Protein AF-A0A536Y6R1-F1 (afdb_monomer)

Solvent-accessible surface area (backbone atoms only — not comparable to full-atom values): 32821 Å² total; per-residue (Å²): 109,62,67,58,53,55,22,48,48,38,58,77,55,49,41,76,85,86,68,79,56,44,37,34,38,24,45,26,58,72,25,34,74,74,74,45,68,83,83,71,42,35,49,59,53,20,52,45,48,40,54,52,55,74,33,46,38,39,17,37,34,33,68,54,63,50,61,67,84,54,86,81,28,92,59,9,58,59,43,33,17,63,52,29,47,93,36,56,28,23,38,22,26,36,73,25,89,49,70,39,81,92,48,80,64,74,77,77,46,66,52,68,50,77,52,55,97,63,90,76,64,42,48,74,21,60,18,44,48,45,36,37,72,67,40,45,65,28,32,70,36,43,8,39,50,83,83,87,56,92,57,64,53,52,65,49,62,48,33,31,29,38,72,89,41,58,34,36,12,38,53,54,39,34,53,29,54,44,71,67,42,85,49,36,38,41,36,56,78,56,68,66,32,29,36,42,31,49,72,92,47,75,43,77,24,38,52,41,32,26,33,46,66,66,59,46,80,90,58,74,89,37,59,40,50,42,43,38,54,71,69,65,74,56,68,47,74,77,42,36,70,16,38,37,35,37,31,75,61,32,93,83,76,76,60,69,39,32,37,55,72,74,48,77,43,44,52,59,50,57,44,39,53,51,42,36,35,65,73,72,66,62,57,48,40,66,55,66,61,43,69,57,52,35,50,48,53,24,51,52,51,38,50,53,47,67,70,45,43,83,77,48,56,73,68,56,36,52,49,48,50,51,51,53,46,51,50,40,52,51,50,31,53,52,36,42,77,72,28,28,58,59,59,41,61,64,28,43,52,52,38,52,55,52,48,52,53,53,50,52,51,54,50,51,53,54,52,51,53,53,49,54,52,50,53,53,50,52,50,56,51,52,54,46,54,51,49,26,53,53,57,62,67,71,43,68,57,47,60,72,78,44,66,84,53,74,42,45,49,50,33,73,48,76,48,53,51,50,81,33,29,13,59,49,54,48,68,50,66,74,54,101,50,34,38,37,40,38,42,34,40,25,59,65,67,32,71,69,15,34,53,52,29,54,50,50,55,53,48,42,51,52,48,32,68,72,51,88,50,81,48,37,18,62,36,49,38,53,32,19,45,57,60,44,70,78,46,91,84,68,55,36,34,22,30,37,32,32,34,34,31,52,84,77,29,43,28,34,29,21,29,24,51,36,53,58,30,37,39,29,48,72,93,52,74,62,40,71,52,71,71,45,69,39,67,31,33,46,75,54,69,84,57,87,57,46,62,41,78,49,73,52,46,61,59,8,36,40,38,38,44,37,54,26,53,36,55,28,31,24,85,84,69,49,59,51,31,66,74,48,54,45,48,39,58,57,69,54,75,56,72,49,36,63,57,44,53,49,40,45,54,51,52,48,52,62,57,18,67,83,40,78,62,77,42,35,35,37,39,39,24,40,23,35,42,66,130

Mean predicted aligned error: 12.93 Å

Radius of gyration: 55.27 Å; Cα contacts (8 Å, |Δi|>4): 1276; chains: 1; bounding box: 99×52×140 Å

Foldseek 3Di:
DLLLVVLVLCLVPFDDQPDQQEFEAAQAPVVCVVQHHPPDQLLLVLLLLLLLVVLAFLAEEELDAAQDQGPPDNCSLVSLLVSQAPHRYEYEKEAAQDADPSPNDDDDAAAEAEADPDDFQAAEGAYMGHHDPSSSVRHPHYAYQDDPDPAADFKDQQWHYYPNDIHGHSLLSSLLSSVVPRHWYWHDPDQQWIWIDRPPFIDIDGSHRMFTFRHDDDDPLSYDYSVCSSVVVDDSVSRHHHHYYYDYDYDPPDDWHQYSNRDTHHSSVSSSSVNSCSVVVQGADAGRPLVVVLVVLLVVLLVVLVVPVLPDDVVVSVVSLVVSLVVLVVVQSVCVVVRYSHRSPVSNVSSVVSNVVSSVVSVVVVVVVVVVVVVVVVVVVVVLLVLLVVLVVLADQQCVQCVPPFFKGKGKDKDFLDSAALWGKHWDALDPFKIKIKIKGKPDTGDVSSVLSSVLVVQLVVQCNVDVVQASQVSLLVSLQVSLPPCPVLMWMWMKMKMAGSVFQKMKIATACFFFKWKDAVPDQIDGDPPQYHHTRNPDNRDRGDIDIDGHDALIKIKGKGCLLQQQAAPVNDGCHPVNLSVQQRVLPDSRFVSSVVSSVVSSCVRNVPPRRPGMIIMMMMGGHDD

Nearest PDB structures (foldseek):
  3f79-assembly1_B  TM=8.196E-01  e=2.853E-14  Pseudomonas aeruginosa
  3ke6-assembly3_B-2  TM=8.552E-01  e=1.450E-13  Mycobacterium tuberculosis
  3f79-assembly2_D  TM=8.603E-01  e=1.901E-13  Pseudomonas aeruginosa
  3f79-assembly2_C  TM=8.169E-01  e=9.152E-13  Pseudomonas aeruginosa
  3eq2-assembly1_B  TM=6.296E-01  e=1.616E-13  Pseudomonas aeruginosa

Secondary structure (DSSP, 8-state):
-HHHHHHHHHHHSPPP-----EEEEEE-HHHHHHH-SSSPPHHHHHHHHHHHHHT--SEEEE-----S--SS-TTHHHHHHHHHTTS-EEEEEEEESS--TT--SPPP---EEEE-SS-----EESEEE---HHHHHHSSEEEEE----SSB--EEESEEEETTEEEEBHHHHHHHHHTT-S-EEEEEEETTEEEEEETTEEEEEETTSEEE--PPPP-GGGEEEHHHHHTT-S-GGGTTTSEEEEEE--TTS--EEE-TTS-EEEHHHHHHHHHHHHHHT--BBPPTTHHHHHHHHHHHHHHHHHHHGGGS-HHHHHHHHHHHHHHHHHHHHHHHHTTB----HHHHHHHHHHHHHHHHHHHHHHHHHHHHHHHHHHHHHHHHHHHHHHHHHHS--HHHHTTT--SEEEEEEEE-SSSS-S-EEEEEESSSSEEEEEEEEESS-SHHHHHHHHHHHHHHHHHHHHS----HHHHHHHHHHHHGGG-TT---EEEEEEEEETTT-EEEEEEESPPPPEEE-TTSPPEE--TTEEPPBTTSTT-----EEEEPPTT-EEEEE-HHHHT-B-TT--B-HHHHHHHHHHHH---SHHHHHHHHHHHHHHHHTTPPP-S-EEEEEEEEPP-

Sequence (627 aa):
MRDAVFDTYQRLMPRSRASAPAVIVAIDERALDARGQWPWPRTLMAELLRAILAAGPAAVGVDLFFAEPDRASPAGDAALAEAIEGEKVVLGIAGLEYRDRRFPFPPSAAPVRIAAKRELALRRYDGQLQSRPEISRAAAGRGLLSSDAKGVVRRVPLIARIGQVLVPSLSVEMIRVAIDAPLLGLTDRGGEHLELGIGNVSVPLQSDGSMYLYFGHEDGERFVSAEQILSGSVPADVLRDKLVLVGITGLGLLDYQVTPLGERIPGVEVHAQLIEQMYDGNYLRRPTGATWLEAALLLTAGALLVLWVPTVRPWMSASLLAAVLAVLVALGLAAFRAGYLVDVAAPAIGAAVLFAGLLASTLAEADQQRRLLREAQARVAGELEAARRIQMGLLPAPRELFAYERRFTLDAHLEPARTVGGDFYDCFMLDGERLFFLVGDVSGKGLGASLFMALAKSLVKSIALRGDGGDPAEVLRAANAEIGRDNPESLFVTVFAAVLDARTGRMRYCNAGHEPPVLCQPGEAPQRLADCAGPPLCVIADFPYASGELALAPDGWLCAVSDGVTEAMNPRGELYGAPRLLAALTASGSREPQAVLAAVREDVRRYAAGAEQSDDVTLVCVRLESR

Structure (mmCIF, N/CA/C/O backbone):
data_AF-A0A536Y6R1-F1
#
_entry.id   AF-A0A536Y6R1-F1
#
loop_
_atom_site.group_PDB
_atom_site.id
_atom_site.type_symbol
_atom_site.label_atom_id
_atom_site.label_alt_id
_atom_site.label_comp_id
_atom_site.label_asym_id
_atom_site.label_entity_id
_atom_site.label_seq_id
_atom_site.pdbx_PDB_ins_code
_atom_site.Cartn_x
_atom_site.Cartn_y
_atom_site.Cartn_z
_atom_site.occupancy
_atom_site.B_iso_or_equiv
_atom_site.auth_seq_id
_atom_site.auth_comp_id
_atom_site.auth_asym_id
_atom_site.auth_atom_id
_atom_site.pdbx_PDB_model_num
ATOM 1 N N . MET A 1 1 ? -2.318 2.890 16.805 1.00 79.06 1 MET A N 1
ATOM 2 C CA . MET A 1 1 ? -2.915 2.671 15.465 1.00 79.06 1 MET A CA 1
ATOM 3 C C . MET A 1 1 ? -4.083 1.703 15.517 1.00 79.06 1 MET A C 1
ATOM 5 O O . MET A 1 1 ? -5.161 2.120 15.129 1.00 79.06 1 MET A O 1
ATOM 9 N N . ARG A 1 2 ? -3.914 0.488 16.057 1.00 90.38 2 ARG A N 1
ATOM 10 C CA . ARG A 1 2 ? -5.004 -0.481 16.271 1.00 90.38 2 ARG A CA 1
ATOM 11 C C . ARG A 1 2 ? -6.297 0.128 16.815 1.00 90.38 2 ARG A C 1
ATOM 13 O O . ARG A 1 2 ? -7.337 0.051 16.176 1.00 90.38 2 ARG A O 1
ATOM 20 N N . ASP A 1 3 ? -6.204 0.787 17.967 1.00 90.88 3 ASP A N 1
ATOM 21 C CA . ASP A 1 3 ? -7.371 1.380 18.622 1.00 90.88 3 ASP A CA 1
ATOM 22 C C . ASP A 1 3 ? -8.066 2.428 17.742 1.00 90.88 3 ASP A C 1
ATOM 24 O O . ASP A 1 3 ? -9.286 2.494 17.720 1.00 90.88 3 ASP A O 1
ATOM 28 N N . ALA A 1 4 ? -7.316 3.172 16.924 1.00 91.12 4 ALA A N 1
ATOM 29 C CA . ALA A 1 4 ? -7.890 4.143 15.993 1.00 91.12 4 ALA A CA 1
ATOM 30 C C . ALA A 1 4 ? -8.680 3.477 14.849 1.00 91.12 4 ALA A C 1
ATOM 32 O O . ALA A 1 4 ? -9.666 4.044 14.372 1.00 91.12 4 ALA A O 1
ATOM 33 N N . VAL A 1 5 ? -8.279 2.277 14.411 1.00 93.25 5 VAL A N 1
ATOM 34 C CA . VAL A 1 5 ? -9.044 1.473 13.441 1.00 93.25 5 VAL A CA 1
ATOM 35 C C . VAL A 1 5 ? -10.352 1.011 14.069 1.00 93.25 5 VAL A C 1
ATOM 37 O O . VAL A 1 5 ? -11.407 1.163 13.462 1.00 93.25 5 VAL A O 1
ATOM 40 N N . PHE A 1 6 ? -10.298 0.512 15.305 1.00 94.69 6 PHE A N 1
ATOM 41 C CA . PHE A 1 6 ? -11.491 0.071 16.027 1.00 94.69 6 PHE A CA 1
ATOM 42 C C . PHE A 1 6 ? -12.459 1.227 16.293 1.00 94.69 6 PHE A C 1
ATOM 44 O O . PHE A 1 6 ? -13.662 1.065 16.103 1.00 94.69 6 PHE A O 1
ATOM 51 N N . ASP A 1 7 ? -11.942 2.408 16.633 1.00 94.88 7 ASP A N 1
ATOM 52 C CA . ASP A 1 7 ? -12.754 3.620 16.758 1.00 94.88 7 ASP A CA 1
ATOM 53 C C . ASP A 1 7 ? -13.405 3.997 15.422 1.00 94.88 7 ASP A C 1
ATOM 55 O O . ASP A 1 7 ? -14.572 4.374 15.368 1.00 94.88 7 ASP A O 1
ATOM 59 N N . THR A 1 8 ? -12.668 3.858 14.317 1.00 94.62 8 THR A N 1
ATOM 60 C CA . THR A 1 8 ? -13.193 4.131 12.973 1.00 94.62 8 THR A CA 1
ATOM 61 C C . THR A 1 8 ? -14.305 3.159 12.596 1.00 94.62 8 THR A C 1
ATOM 63 O O . THR A 1 8 ? -15.310 3.589 12.039 1.00 94.62 8 THR A O 1
ATOM 66 N N . TYR A 1 9 ? -14.185 1.878 12.948 1.00 95.25 9 TYR A N 1
ATOM 67 C CA . TYR A 1 9 ? -15.271 0.922 12.746 1.00 95.25 9 TYR A CA 1
ATOM 68 C C . TYR A 1 9 ? -16.529 1.297 13.530 1.00 95.25 9 TYR A C 1
ATOM 70 O O . TYR A 1 9 ? -17.612 1.281 12.953 1.00 95.25 9 TYR A O 1
ATOM 78 N N . GLN A 1 10 ? -16.392 1.703 14.797 1.00 95.69 10 GLN A N 1
ATOM 79 C CA . GLN A 1 10 ? -17.535 2.164 15.592 1.00 95.69 10 GLN A CA 1
ATOM 80 C C . GLN A 1 10 ? -18.165 3.438 15.016 1.00 95.69 10 GLN A C 1
ATOM 82 O O . GLN A 1 10 ? -19.383 3.529 14.975 1.00 95.69 10 GLN A O 1
ATOM 87 N N . ARG A 1 11 ? -17.373 4.385 14.495 1.00 95.25 11 ARG A N 1
ATOM 88 C CA . ARG A 1 11 ? -17.903 5.579 13.806 1.00 95.25 11 ARG A CA 1
ATOM 89 C C . ARG A 1 11 ? -18.670 5.247 12.526 1.00 95.25 11 ARG A C 1
ATOM 91 O O . ARG A 1 11 ? -19.667 5.892 12.228 1.00 95.25 11 ARG A O 1
ATOM 98 N N . LEU A 1 12 ? -18.201 4.264 11.758 1.00 95.00 12 LEU A N 1
ATOM 99 C CA . LEU A 1 12 ? -18.856 3.835 10.516 1.00 95.00 12 LEU A CA 1
ATOM 100 C C . LEU A 1 12 ? -20.107 2.988 10.774 1.00 95.00 12 LEU A C 1
ATOM 102 O O . LEU A 1 12 ? -21.042 3.007 9.979 1.00 95.00 12 LEU A O 1
ATOM 106 N N . MET A 1 13 ? -20.099 2.210 11.854 1.00 94.94 13 MET A N 1
ATOM 107 C CA . MET A 1 13 ? -21.153 1.268 12.219 1.00 94.94 13 MET A CA 1
ATOM 108 C C . MET A 1 13 ? -21.441 1.364 13.724 1.00 94.94 13 MET A C 1
ATOM 110 O O . MET A 1 13 ? -21.121 0.424 14.455 1.00 94.94 13 MET A O 1
ATOM 114 N N . PRO A 1 14 ? -22.017 2.477 14.213 1.00 94.94 14 PRO A N 1
ATOM 115 C CA . PRO A 1 14 ? -22.357 2.637 15.626 1.00 94.94 14 PRO A CA 1
ATOM 116 C C . PRO A 1 14 ? -23.448 1.644 16.034 1.00 94.94 14 PRO A C 1
ATOM 118 O O . PRO A 1 14 ? -24.255 1.216 15.203 1.00 94.94 14 PRO A O 1
ATOM 121 N N . ARG A 1 15 ? -23.488 1.265 17.317 1.00 93.50 15 ARG A N 1
ATOM 122 C CA . ARG A 1 15 ? -24.518 0.352 17.825 1.00 93.50 15 ARG A CA 1
ATOM 123 C C . ARG A 1 15 ? -25.888 1.018 17.711 1.00 93.50 15 ARG A C 1
ATOM 125 O O . ARG A 1 15 ? -26.095 2.121 18.212 1.00 93.50 15 ARG A O 1
ATOM 132 N N . SER A 1 16 ? -26.842 0.326 17.098 1.00 88.12 16 SER A N 1
ATOM 133 C CA . SER A 1 16 ? -28.250 0.718 17.147 1.00 88.12 16 SER A CA 1
ATOM 134 C C . SER A 1 16 ? -28.843 0.351 18.507 1.00 88.12 16 SER A C 1
ATOM 136 O O . SER A 1 16 ? -28.721 -0.800 18.935 1.00 88.12 16 SER A O 1
ATOM 138 N N . ARG A 1 17 ? -29.515 1.298 19.165 1.00 83.50 17 ARG A N 1
ATOM 139 C CA . ARG A 1 17 ? -30.261 1.050 20.404 1.00 83.50 17 ARG A CA 1
ATOM 140 C C . ARG A 1 17 ? -31.500 0.205 20.081 1.00 83.50 17 ARG A C 1
ATOM 142 O O . ARG A 1 17 ? -32.436 0.706 19.468 1.00 83.50 17 ARG A O 1
ATOM 149 N N . ALA A 1 18 ? -31.477 -1.082 20.429 1.00 80.50 18 ALA A N 1
ATOM 150 C CA . ALA A 1 18 ? -32.594 -2.002 20.179 1.00 80.50 18 ALA A CA 1
ATOM 151 C C . ALA A 1 18 ? -33.549 -2.099 21.378 1.00 80.50 18 ALA A C 1
ATOM 153 O O . ALA A 1 18 ? -34.744 -2.332 21.206 1.00 80.50 18 ALA A O 1
ATOM 154 N N . SER A 1 19 ? -33.023 -1.901 22.588 1.00 83.00 19 SER A N 1
ATOM 155 C CA . SER A 1 19 ? -33.775 -1.936 23.836 1.00 83.00 19 SER A CA 1
ATOM 156 C C . SER A 1 19 ? -33.437 -0.738 24.731 1.00 83.00 19 SER A C 1
ATOM 158 O O . SER A 1 19 ? -32.385 -0.111 24.603 1.00 83.00 19 SER A O 1
ATOM 160 N N . ALA A 1 20 ? -34.351 -0.424 25.654 1.00 87.38 20 ALA A N 1
ATOM 161 C CA . ALA A 1 20 ? -34.183 0.617 26.670 1.00 87.38 20 ALA A CA 1
ATOM 162 C C . ALA A 1 20 ? -34.358 0.046 28.098 1.00 87.38 20 ALA A C 1
ATOM 164 O O . ALA A 1 20 ? -35.310 0.415 28.793 1.00 87.38 20 ALA A O 1
ATOM 165 N N . PRO A 1 21 ? -33.519 -0.917 28.535 1.00 92.12 21 PRO A N 1
ATOM 166 C CA . PRO A 1 21 ? -33.584 -1.514 29.870 1.00 92.12 21 PRO A CA 1
ATOM 167 C C . PRO A 1 21 ? -33.104 -0.572 30.981 1.00 92.12 21 PRO A C 1
ATOM 169 O O . PRO A 1 21 ? -33.466 -0.788 32.136 1.00 92.12 21 PRO A O 1
ATOM 172 N N . ALA A 1 22 ? -32.300 0.445 30.651 1.00 94.44 22 ALA A N 1
ATOM 173 C CA . ALA A 1 22 ? -31.709 1.373 31.609 1.00 94.44 22 ALA A CA 1
ATOM 174 C C . ALA A 1 22 ? -32.219 2.810 31.421 1.00 94.44 22 ALA A C 1
ATOM 176 O O . ALA A 1 22 ? -32.362 3.274 30.288 1.00 94.44 22 ALA A O 1
ATOM 177 N N . VAL A 1 23 ? -32.453 3.502 32.538 1.00 95.75 23 VAL A N 1
ATOM 178 C CA . VAL A 1 23 ? -32.832 4.925 32.607 1.00 95.75 23 VAL A CA 1
ATOM 179 C C . VAL A 1 23 ? -31.896 5.630 33.583 1.00 95.75 23 VAL A C 1
ATOM 181 O O . VAL A 1 23 ? -31.566 5.075 34.628 1.00 95.75 23 VAL A O 1
ATOM 184 N N . ILE A 1 24 ? -31.461 6.841 33.251 1.00 96.00 24 ILE A N 1
ATOM 185 C CA . ILE A 1 24 ? -30.560 7.653 34.066 1.00 96.00 24 ILE A CA 1
ATOM 186 C C . ILE A 1 24 ? -31.377 8.746 34.751 1.00 96.00 24 ILE A C 1
ATOM 188 O O . ILE A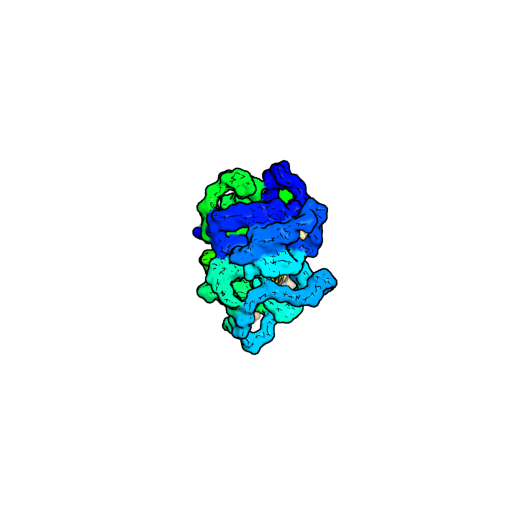 1 24 ? -31.917 9.631 34.093 1.00 96.00 24 ILE A O 1
ATOM 192 N N . VAL A 1 25 ? -31.431 8.713 36.080 1.00 96.69 25 VAL A N 1
ATOM 193 C CA . VAL A 1 25 ? -31.890 9.837 36.894 1.00 96.69 25 VAL A CA 1
ATOM 194 C C . VAL A 1 25 ? -30.701 10.756 37.157 1.00 96.69 25 VAL A C 1
ATOM 196 O O . VAL A 1 25 ? -29.793 10.444 37.931 1.00 96.69 25 VAL A O 1
ATOM 199 N N . ALA A 1 26 ? -30.703 11.885 36.464 1.00 94.38 26 ALA A N 1
ATOM 200 C CA . ALA A 1 26 ? -29.601 12.822 36.393 1.00 94.38 26 ALA A CA 1
ATOM 201 C C . ALA A 1 26 ? -29.728 13.934 37.436 1.00 94.38 26 ALA A C 1
ATOM 203 O O . ALA A 1 26 ? -30.721 14.662 37.471 1.00 94.38 26 ALA A O 1
ATOM 204 N N . ILE A 1 27 ? -28.688 14.116 38.246 1.00 93.62 27 ILE A N 1
ATOM 205 C CA . ILE A 1 27 ? -28.480 15.345 39.018 1.00 93.62 27 ILE A CA 1
ATOM 206 C C . ILE A 1 27 ? -27.849 16.358 38.055 1.00 93.62 27 ILE A C 1
ATOM 208 O O . ILE A 1 27 ? -26.624 16.480 37.952 1.00 93.62 27 ILE A O 1
ATOM 212 N N . ASP A 1 28 ? -28.720 16.978 37.264 1.00 92.56 28 ASP A N 1
ATOM 213 C CA . ASP A 1 28 ? -28.410 17.918 36.191 1.00 92.56 28 ASP A CA 1
ATOM 214 C C . ASP A 1 28 ? -28.486 19.378 36.664 1.00 92.56 28 ASP A C 1
ATOM 216 O O . ASP A 1 28 ? -28.839 19.657 37.810 1.00 92.56 28 ASP A O 1
ATOM 220 N N . GLU A 1 29 ? -28.174 20.325 35.775 1.00 90.88 29 GLU A N 1
ATOM 221 C CA . GLU A 1 29 ? -28.263 21.767 36.071 1.00 90.88 29 GLU A CA 1
ATOM 222 C C . GLU A 1 29 ? -29.638 22.162 36.613 1.00 90.88 29 GLU A C 1
ATOM 224 O O . GLU A 1 29 ? -29.741 22.871 37.608 1.00 90.88 29 GLU A O 1
ATOM 229 N N . ARG A 1 30 ? -30.711 21.619 36.024 1.00 91.69 30 ARG A N 1
ATOM 230 C CA . ARG A 1 30 ? -32.082 21.886 36.466 1.00 91.69 30 ARG A CA 1
ATOM 231 C C . ARG A 1 30 ? -32.299 21.484 37.925 1.00 91.69 30 ARG A C 1
ATOM 233 O O . ARG A 1 30 ? -32.957 22.212 38.668 1.00 91.69 30 ARG A O 1
ATOM 240 N N . ALA A 1 31 ? -31.778 20.331 38.334 1.00 92.88 31 ALA A N 1
ATOM 241 C CA . ALA A 1 31 ? -31.872 19.870 39.709 1.00 92.88 31 ALA A CA 1
ATOM 242 C C . ALA A 1 31 ? -30.998 20.687 40.667 1.00 92.88 31 ALA A C 1
ATOM 244 O O . ALA A 1 31 ? -31.441 21.004 41.773 1.00 92.88 31 ALA A O 1
ATOM 245 N N . LEU A 1 32 ? -29.791 21.064 40.245 1.00 92.50 32 LEU A N 1
ATOM 246 C CA . LEU A 1 32 ? -28.885 21.895 41.041 1.00 92.50 32 LEU A CA 1
ATOM 247 C C . LEU A 1 32 ? -29.442 23.312 41.255 1.00 92.50 32 LEU A C 1
ATOM 249 O O . LEU A 1 32 ? -29.376 23.828 42.372 1.00 92.50 32 LEU A O 1
ATOM 253 N N . ASP A 1 33 ? -30.068 23.900 40.236 1.00 92.06 33 ASP A N 1
ATOM 254 C CA . ASP A 1 33 ? -30.731 25.205 40.325 1.00 92.06 33 ASP A CA 1
ATOM 255 C C . ASP A 1 33 ? -31.938 25.174 41.273 1.00 92.06 33 ASP A C 1
ATOM 257 O O . ASP A 1 33 ? -32.157 26.108 42.047 1.00 92.06 33 ASP A O 1
ATOM 261 N N . ALA A 1 34 ? -32.724 24.092 41.240 1.00 93.50 34 ALA A N 1
ATOM 262 C CA . ALA A 1 34 ? -33.942 23.968 42.038 1.00 93.50 34 ALA A CA 1
ATOM 263 C C . ALA A 1 34 ? -33.687 23.569 43.503 1.00 93.50 34 ALA A C 1
ATOM 265 O O . ALA A 1 34 ? -34.412 24.009 44.399 1.00 93.50 34 ALA A O 1
ATOM 266 N N . ARG A 1 35 ? -32.688 22.714 43.763 1.00 92.12 35 ARG A N 1
ATOM 267 C CA . ARG A 1 35 ? -32.463 22.081 45.080 1.00 92.12 35 ARG A CA 1
ATOM 268 C C . ARG A 1 35 ? -31.159 22.486 45.762 1.00 92.12 35 ARG A C 1
ATOM 270 O O . ARG A 1 35 ? -30.940 22.109 46.913 1.00 92.12 35 ARG A O 1
ATOM 277 N N . GLY A 1 36 ? -30.329 23.286 45.098 1.00 89.81 36 GLY A N 1
ATOM 278 C CA . GLY A 1 36 ? -29.056 23.776 45.613 1.00 89.81 36 GLY A CA 1
ATOM 279 C C . GLY A 1 36 ? -27.846 23.006 45.080 1.00 89.81 36 GLY A C 1
ATOM 280 O O . GLY A 1 36 ? -27.957 21.957 44.444 1.00 89.81 36 GLY A O 1
ATOM 281 N N . GLN A 1 37 ? -26.660 23.550 45.357 1.00 88.31 37 GLN A N 1
ATOM 282 C CA . GLN A 1 37 ? -25.394 23.034 44.835 1.00 88.31 37 GLN A CA 1
ATOM 283 C C . GLN A 1 37 ? -25.016 21.667 45.425 1.00 88.31 37 GLN A C 1
ATOM 285 O O . GLN A 1 37 ? -25.306 21.357 46.581 1.00 88.31 37 GLN A O 1
ATOM 290 N N . TRP A 1 38 ? -24.312 20.865 44.626 1.00 87.69 38 TRP A N 1
ATOM 291 C CA . TRP A 1 38 ? -23.705 19.608 45.062 1.00 87.69 38 TRP A CA 1
ATOM 292 C C . TRP A 1 38 ? -22.510 19.867 46.006 1.00 87.69 38 TRP A C 1
ATOM 294 O O . TRP A 1 38 ? -21.758 20.814 45.765 1.00 87.69 38 TRP A O 1
ATOM 304 N N . PRO A 1 39 ? -22.245 19.028 47.029 1.00 89.38 39 PRO A N 1
ATOM 305 C CA . PRO A 1 39 ? -22.974 17.822 47.423 1.00 89.38 39 PRO A CA 1
ATOM 306 C C . PRO A 1 39 ? -24.285 18.094 48.164 1.00 89.38 39 PRO A C 1
ATOM 308 O O . PRO A 1 39 ? -24.333 18.906 49.086 1.00 89.38 39 PRO A O 1
ATOM 311 N N . TRP A 1 40 ? -25.339 17.359 47.795 1.00 91.69 40 TRP A N 1
ATOM 312 C CA . TRP A 1 40 ? -26.631 17.421 48.481 1.00 91.69 40 TRP A CA 1
ATOM 313 C C . TRP A 1 40 ? -26.596 16.754 49.868 1.00 91.69 40 TRP A C 1
ATOM 315 O O . TRP A 1 40 ? -25.884 15.759 50.049 1.00 91.69 40 TRP A O 1
ATOM 325 N N . PRO A 1 41 ? -27.410 17.234 50.835 1.00 94.06 41 PRO A N 1
ATOM 326 C CA . PRO A 1 41 ? -27.636 16.532 52.098 1.00 94.06 41 PRO A CA 1
ATOM 327 C C . PRO A 1 41 ? -28.173 15.116 51.855 1.00 94.06 41 PRO A C 1
ATOM 329 O O . PRO A 1 41 ? -28.997 14.894 50.963 1.00 94.06 41 PRO A O 1
ATOM 332 N N . ARG A 1 42 ? -27.778 14.141 52.680 1.00 94.38 42 ARG A N 1
ATOM 333 C CA . ARG A 1 42 ? -28.206 12.741 52.508 1.00 94.38 42 ARG A CA 1
ATOM 334 C C . ARG A 1 42 ? -29.691 12.526 52.751 1.00 94.38 42 ARG A C 1
ATOM 336 O O . ARG A 1 42 ? -30.243 11.572 52.220 1.00 94.38 42 ARG A O 1
ATOM 343 N N . THR A 1 43 ? -30.349 13.425 53.480 1.00 94.75 43 THR A N 1
ATOM 344 C CA . THR A 1 43 ? -31.814 13.455 53.580 1.00 94.75 43 THR A CA 1
ATOM 345 C C . THR A 1 43 ? -32.471 13.699 52.224 1.00 94.75 43 THR A C 1
ATOM 347 O O . THR A 1 43 ? -33.405 12.989 51.876 1.00 94.75 43 THR A O 1
ATOM 350 N N . LEU A 1 44 ? -31.938 14.625 51.421 1.00 95.19 44 LEU A N 1
ATOM 351 C CA . LEU A 1 44 ? -32.444 14.893 50.072 1.00 95.19 44 LEU A CA 1
ATOM 352 C C . LEU A 1 44 ? -32.148 13.722 49.122 1.00 95.19 44 LEU A C 1
ATOM 354 O O . LEU A 1 44 ? -32.993 13.339 48.318 1.00 95.19 44 LEU A O 1
ATOM 358 N N . MET A 1 45 ? -30.976 13.094 49.252 1.00 95.50 45 MET A N 1
ATOM 359 C CA . MET A 1 45 ? -30.680 11.860 48.516 1.00 95.50 45 MET A CA 1
ATOM 360 C C . MET A 1 45 ? -31.638 10.718 48.895 1.00 95.50 45 MET A C 1
ATOM 362 O O . MET A 1 45 ? -32.097 9.981 48.026 1.00 95.50 45 MET A O 1
ATOM 366 N N . ALA A 1 46 ? -31.972 10.583 50.181 1.00 96.50 46 ALA A N 1
ATOM 367 C CA . ALA A 1 46 ? -32.933 9.599 50.668 1.00 96.50 46 ALA A CA 1
ATOM 368 C C . ALA A 1 46 ? -34.342 9.850 50.105 1.00 96.50 46 ALA A C 1
ATOM 370 O O . ALA A 1 46 ? -35.015 8.905 49.702 1.00 96.50 46 ALA A O 1
ATOM 371 N N . GLU A 1 47 ? -34.778 11.112 50.030 1.00 96.38 47 GLU A N 1
ATOM 372 C CA . GLU A 1 47 ? -36.041 11.503 49.386 1.00 96.38 47 GLU A CA 1
ATOM 373 C C . GLU A 1 47 ? -36.066 11.130 47.900 1.00 96.38 47 GLU A C 1
ATOM 375 O O . GLU A 1 47 ? -37.033 10.518 47.443 1.00 96.38 47 GLU A O 1
ATOM 380 N N . LEU A 1 48 ? -34.985 11.419 47.165 1.00 97.06 48 LEU A N 1
ATOM 381 C CA . LEU A 1 48 ? -34.862 11.048 45.755 1.00 97.06 48 LEU A CA 1
ATOM 382 C C . LEU A 1 48 ? -34.963 9.531 45.566 1.00 97.06 48 LEU A C 1
ATOM 384 O O . LEU A 1 48 ? -35.744 9.066 44.737 1.00 97.06 48 LEU A O 1
ATOM 388 N N . LEU A 1 49 ? -34.206 8.748 46.341 1.00 97.38 49 LEU A N 1
ATOM 389 C CA . LEU A 1 49 ? -34.225 7.290 46.222 1.00 97.38 49 LEU A CA 1
ATOM 390 C C . LEU A 1 49 ? -35.592 6.705 46.587 1.00 97.38 49 LEU A C 1
ATOM 392 O O . LEU A 1 49 ? -36.071 5.838 45.864 1.00 97.38 49 LEU A O 1
ATOM 396 N N . ARG A 1 50 ? -36.267 7.213 47.627 1.00 97.12 50 ARG A N 1
ATOM 397 C CA . ARG A 1 50 ? -37.643 6.799 47.958 1.00 97.12 50 ARG A CA 1
ATOM 398 C C . ARG A 1 50 ? -38.613 7.082 46.813 1.00 97.12 50 ARG A C 1
ATOM 400 O O . ARG A 1 50 ? -39.437 6.228 46.500 1.00 97.12 50 ARG A O 1
ATOM 407 N N . ALA A 1 51 ? -38.503 8.244 46.167 1.00 96.00 51 ALA A N 1
ATOM 408 C CA . ALA A 1 51 ? -39.341 8.595 45.022 1.00 96.00 51 ALA A CA 1
ATOM 409 C C . ALA A 1 51 ? -39.091 7.675 43.812 1.00 96.00 51 ALA A C 1
ATOM 411 O O . ALA A 1 51 ? -40.043 7.241 43.166 1.00 96.00 51 ALA A O 1
ATOM 412 N N . ILE A 1 52 ? -37.830 7.322 43.540 1.00 97.25 52 ILE A N 1
ATOM 413 C CA . ILE A 1 52 ? -37.468 6.352 42.494 1.00 97.25 52 ILE A CA 1
ATOM 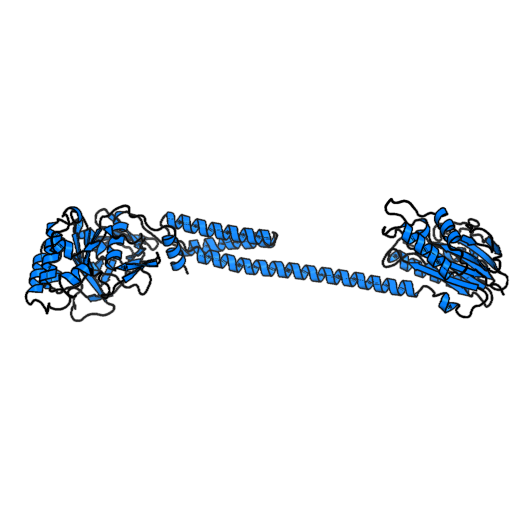414 C C . ILE A 1 52 ? -38.026 4.963 42.829 1.00 97.25 52 ILE A C 1
ATOM 416 O O . ILE A 1 52 ? -38.662 4.337 41.985 1.00 97.25 52 ILE A O 1
ATOM 420 N N . LEU A 1 53 ? -37.811 4.483 44.056 1.00 96.94 53 LEU A N 1
ATOM 421 C CA . LEU A 1 53 ? -38.228 3.151 44.505 1.00 96.94 53 LEU A CA 1
ATOM 422 C C . LEU A 1 53 ? -39.754 2.990 44.498 1.00 96.94 53 LEU A C 1
ATOM 424 O O . LEU A 1 53 ? -40.256 1.945 44.090 1.00 96.94 53 LEU A O 1
ATOM 428 N N . ALA A 1 54 ? -40.499 4.048 44.832 1.00 95.12 54 ALA A N 1
ATOM 429 C CA . ALA A 1 54 ? -41.960 4.059 44.763 1.00 95.12 54 ALA A CA 1
ATOM 430 C C . ALA A 1 54 ? -42.516 3.805 43.345 1.00 95.12 54 ALA A C 1
ATOM 432 O O . ALA A 1 54 ? -43.659 3.369 43.206 1.00 95.12 54 ALA A O 1
ATOM 433 N N . ALA A 1 55 ? -41.726 4.044 42.290 1.00 94.81 55 ALA A N 1
ATOM 434 C CA . ALA A 1 55 ? -42.119 3.758 40.909 1.00 94.81 55 ALA A CA 1
ATOM 435 C C . ALA A 1 55 ? -41.978 2.270 40.513 1.00 94.81 55 ALA A C 1
ATOM 437 O O . ALA A 1 55 ? -42.493 1.866 39.467 1.00 94.81 55 ALA A O 1
ATOM 438 N N . GLY A 1 56 ? -41.331 1.447 41.349 1.00 95.44 56 GLY A N 1
ATOM 439 C CA . GLY A 1 56 ? -41.119 0.013 41.125 1.00 95.44 56 GLY A CA 1
ATOM 440 C C . GLY A 1 56 ? -40.058 -0.326 40.066 1.00 95.44 56 GLY A C 1
ATOM 441 O O . GLY A 1 56 ? -40.371 -1.057 39.123 1.00 95.44 56 GLY A O 1
ATOM 442 N N . PRO A 1 57 ? -38.820 0.198 40.162 1.00 97.44 57 PRO A N 1
ATOM 443 C CA . PRO A 1 57 ? -37.736 -0.177 39.259 1.00 97.44 57 PRO A CA 1
ATOM 444 C C . PRO A 1 57 ? -37.269 -1.618 39.506 1.00 97.44 57 PRO A C 1
ATOM 446 O O . PRO A 1 57 ? -37.413 -2.158 40.602 1.00 97.44 57 PRO A O 1
ATOM 449 N N . ALA A 1 58 ? -36.637 -2.231 38.505 1.00 96.88 58 ALA A N 1
ATOM 450 C CA . ALA A 1 58 ? -36.057 -3.568 38.641 1.00 96.88 58 ALA A CA 1
ATOM 451 C C . ALA A 1 58 ? -34.860 -3.580 39.613 1.00 96.88 58 ALA A C 1
ATOM 453 O O . ALA A 1 58 ? -34.706 -4.510 40.402 1.00 96.88 58 ALA A O 1
ATOM 454 N N . ALA A 1 59 ? -34.018 -2.546 39.551 1.00 97.81 59 ALA A N 1
ATOM 455 C CA . ALA A 1 59 ? -32.984 -2.234 40.537 1.00 97.81 59 ALA A CA 1
ATOM 456 C C . ALA A 1 59 ? -32.536 -0.775 40.373 1.00 97.81 59 ALA A C 1
ATOM 458 O O . ALA A 1 59 ? -32.644 -0.208 39.282 1.00 97.81 59 ALA A O 1
ATOM 459 N N . VAL A 1 60 ? -31.984 -0.191 41.436 1.00 98.25 60 VAL A N 1
ATOM 460 C CA . VAL A 1 60 ? -31.404 1.158 41.424 1.00 98.25 60 VAL A CA 1
ATOM 461 C C . VAL A 1 60 ? -29.898 1.064 41.638 1.00 98.25 60 VAL A C 1
ATOM 463 O O . VAL A 1 60 ? -29.445 0.529 42.645 1.00 98.25 60 VAL A O 1
ATOM 466 N N . GLY A 1 61 ? -29.109 1.576 40.701 1.00 97.38 61 GLY A N 1
ATOM 467 C CA . GLY A 1 61 ? -27.663 1.715 40.827 1.00 97.38 61 GLY A CA 1
ATOM 468 C C . GLY A 1 61 ? -27.286 3.154 41.118 1.00 97.38 61 GLY A C 1
ATOM 469 O O . GLY A 1 61 ? -27.694 4.057 40.395 1.00 97.38 61 GLY A O 1
ATOM 470 N N . VAL A 1 62 ? -26.492 3.375 42.156 1.00 96.19 62 VAL A N 1
ATOM 471 C CA . VAL A 1 62 ? -26.018 4.710 42.524 1.00 96.19 62 VAL A CA 1
ATOM 472 C C . VAL A 1 62 ? -24.562 4.849 42.090 1.00 96.19 62 VAL A C 1
ATOM 474 O O . VAL A 1 62 ? -23.672 4.255 42.701 1.00 96.19 62 VAL A O 1
ATOM 477 N N . ASP A 1 63 ? -24.324 5.648 41.048 1.00 92.38 63 ASP A N 1
ATOM 478 C CA . ASP A 1 63 ? -22.998 5.974 40.498 1.00 92.38 63 ASP A CA 1
ATOM 479 C C . ASP A 1 63 ? -22.302 7.074 41.320 1.00 92.38 63 ASP A C 1
ATOM 481 O O . ASP A 1 63 ? -21.774 8.059 40.814 1.00 92.38 63 ASP A O 1
ATOM 485 N N . LEU A 1 64 ? -22.402 6.949 42.644 1.00 89.81 64 LEU A N 1
ATOM 486 C CA . LEU A 1 64 ? -21.885 7.876 43.644 1.00 89.81 64 LEU A CA 1
ATOM 487 C C . LEU A 1 64 ? -21.508 7.082 44.894 1.00 89.81 64 LEU A C 1
ATOM 489 O O . LEU A 1 64 ? -22.086 6.034 45.191 1.00 89.81 64 LEU A O 1
ATOM 493 N N . PHE A 1 65 ? -20.573 7.613 45.677 1.00 88.75 65 PHE A N 1
ATOM 494 C CA . PHE A 1 65 ? -20.200 7.043 46.968 1.00 88.75 65 PHE A CA 1
ATOM 495 C C . PHE A 1 65 ? -20.230 8.101 48.072 1.00 88.75 65 PHE A C 1
ATOM 497 O O . PHE A 1 65 ? -19.860 9.260 47.892 1.00 88.75 65 PHE A O 1
ATOM 504 N N . PHE A 1 66 ? -20.639 7.675 49.264 1.00 91.50 66 PHE A N 1
ATOM 505 C CA . PHE A 1 66 ? -20.842 8.530 50.431 1.00 91.50 66 PHE A CA 1
ATOM 506 C C . PHE A 1 66 ? -19.791 8.217 51.501 1.00 91.50 66 PHE A C 1
ATOM 508 O O . PHE A 1 66 ? -20.102 7.622 52.531 1.00 91.50 66 PHE A O 1
ATOM 515 N N . ALA A 1 67 ? -18.523 8.531 51.220 1.00 88.94 67 ALA A N 1
ATOM 516 C CA . ALA A 1 67 ? -17.389 8.078 52.035 1.00 88.94 67 ALA A CA 1
ATOM 517 C C . ALA A 1 67 ? -17.185 8.861 53.348 1.00 88.94 67 ALA A C 1
ATOM 519 O O . ALA A 1 67 ? -16.668 8.311 54.320 1.00 88.94 67 ALA A O 1
ATOM 520 N N . GLU A 1 68 ? -17.573 10.138 53.391 1.00 88.50 68 GLU A N 1
ATOM 521 C CA . GLU A 1 68 ? -17.394 11.015 54.562 1.00 88.50 68 GLU A CA 1
ATOM 522 C C . GLU A 1 68 ? -18.693 11.178 55.365 1.00 88.50 68 GLU A C 1
ATOM 524 O O . GLU A 1 68 ? -19.754 10.927 54.816 1.00 88.50 68 GLU A O 1
ATOM 529 N N . PRO A 1 69 ? -18.685 11.592 56.643 1.00 86.50 69 PRO A N 1
ATOM 530 C CA . PRO A 1 69 ? -19.912 11.943 57.369 1.00 86.50 69 PRO A CA 1
ATOM 531 C C . PRO A 1 69 ? -20.669 13.114 56.727 1.00 86.50 69 PRO A C 1
ATOM 533 O O . PRO A 1 69 ? -20.049 14.013 56.157 1.00 86.50 69 PRO A O 1
ATOM 536 N N . ASP A 1 70 ? -21.999 13.112 56.828 1.00 88.00 70 ASP A N 1
ATOM 537 C CA . ASP A 1 70 ? -22.827 14.185 56.278 1.00 88.00 70 ASP A CA 1
ATOM 538 C C . ASP A 1 70 ? -22.691 15.405 57.184 1.00 88.00 70 ASP A C 1
ATOM 540 O O . ASP A 1 70 ? -23.053 15.375 58.360 1.00 88.00 70 ASP A O 1
ATOM 544 N N . ARG A 1 71 ? -22.108 16.474 56.638 1.00 85.69 71 ARG A N 1
ATOM 545 C CA . ARG A 1 71 ? -21.907 17.730 57.367 1.00 85.69 71 ARG A CA 1
ATOM 546 C C . ARG A 1 71 ? -23.142 18.625 57.331 1.00 85.69 71 ARG A C 1
ATOM 548 O O . ARG A 1 71 ? -23.256 19.505 58.177 1.00 85.69 71 ARG A O 1
ATOM 555 N N . ALA A 1 72 ? -24.030 18.422 56.360 1.00 84.69 72 ALA A N 1
ATOM 556 C CA . ALA A 1 72 ? -25.231 19.222 56.166 1.00 84.69 72 ALA A CA 1
ATOM 557 C C . ALA A 1 72 ? -26.418 18.684 56.978 1.00 84.69 72 ALA A C 1
ATOM 559 O O . ALA A 1 72 ? -27.268 19.464 57.400 1.00 84.69 72 ALA A O 1
ATOM 560 N N . SER A 1 73 ? -26.466 17.371 57.235 1.00 83.75 73 SER A N 1
ATOM 561 C CA . SER A 1 73 ? -27.518 16.737 58.037 1.00 83.75 73 SER A CA 1
ATOM 562 C C . SER A 1 73 ? -26.959 15.680 59.002 1.00 83.75 73 SER A C 1
ATOM 564 O O . SER A 1 73 ? -26.579 14.593 58.564 1.00 83.75 73 SER A O 1
ATOM 566 N N . PRO A 1 74 ? -26.965 15.926 60.330 1.00 78.38 74 PRO A N 1
ATOM 567 C CA . PRO A 1 74 ? -26.469 14.969 61.328 1.00 78.38 74 PRO A CA 1
ATOM 568 C C . PRO A 1 74 ? -27.171 13.599 61.319 1.00 78.38 74 PRO A C 1
ATOM 570 O O . PRO A 1 74 ? -26.576 12.610 61.736 1.00 78.38 74 PRO A O 1
ATOM 573 N N . ALA A 1 75 ? -28.420 13.533 60.840 1.00 86.94 75 ALA A N 1
ATOM 574 C CA . ALA A 1 75 ? -29.205 12.300 60.701 1.00 86.94 75 ALA A CA 1
ATOM 575 C C . ALA A 1 75 ? -29.234 11.754 59.259 1.00 86.94 75 ALA A C 1
ATOM 577 O O . ALA A 1 75 ? -29.899 10.755 58.986 1.00 86.94 75 ALA A O 1
ATOM 578 N N . GLY A 1 76 ? -28.530 12.400 58.325 1.00 90.62 76 GLY A N 1
ATOM 579 C CA . GLY A 1 76 ? -28.609 12.089 56.902 1.00 90.62 76 GLY A CA 1
ATOM 580 C C . GLY A 1 76 ? -28.120 10.683 56.550 1.00 90.62 76 GLY A C 1
ATOM 581 O O . GLY A 1 76 ? -28.738 10.012 55.729 1.00 90.62 76 GLY A O 1
ATOM 582 N N . ASP A 1 77 ? -27.055 10.210 57.204 1.00 92.12 77 ASP A N 1
ATOM 583 C CA . ASP A 1 77 ? -26.536 8.846 57.022 1.00 92.12 77 ASP A CA 1
ATOM 584 C C . ASP A 1 77 ? -27.570 7.771 57.364 1.00 92.12 77 ASP A C 1
ATOM 586 O O . ASP A 1 77 ? -27.757 6.825 56.600 1.00 92.12 77 ASP A O 1
ATOM 590 N N . ALA A 1 78 ? -28.264 7.947 58.491 1.00 93.56 78 ALA A N 1
ATOM 591 C CA . ALA A 1 78 ? -29.305 7.030 58.935 1.00 93.56 78 ALA A CA 1
ATOM 592 C C . ALA A 1 78 ? -30.527 7.084 58.009 1.00 93.56 78 ALA A C 1
ATOM 594 O O . ALA A 1 78 ? -31.016 6.038 57.596 1.00 93.56 78 ALA A O 1
ATOM 595 N N . ALA A 1 79 ? -30.966 8.286 57.617 1.00 94.88 79 ALA A N 1
ATOM 596 C CA . ALA A 1 79 ? -32.099 8.461 56.708 1.00 94.88 79 ALA A CA 1
ATOM 597 C C . ALA A 1 79 ? -31.857 7.811 55.336 1.00 94.88 79 ALA A C 1
ATOM 599 O O . ALA A 1 79 ? -32.763 7.202 54.769 1.00 94.88 79 ALA A O 1
ATOM 600 N N . LEU A 1 80 ? -30.634 7.924 54.809 1.00 95.69 80 LEU A N 1
ATOM 601 C CA . LEU A 1 80 ? -30.253 7.296 53.548 1.00 95.69 80 LEU A CA 1
ATOM 602 C C . LEU A 1 80 ? -30.138 5.775 53.672 1.00 95.69 80 LEU A C 1
ATOM 604 O O . LEU A 1 80 ? -30.560 5.074 52.759 1.00 95.69 80 LEU A O 1
ATOM 608 N N . ALA A 1 81 ? -29.596 5.265 54.781 1.00 95.94 81 ALA A N 1
ATOM 609 C CA . ALA A 1 81 ? -29.546 3.828 55.038 1.00 95.94 81 ALA A CA 1
ATOM 610 C C . ALA A 1 81 ? -30.960 3.227 55.136 1.00 95.94 81 ALA A C 1
ATOM 612 O O . ALA A 1 81 ? -31.244 2.245 54.462 1.00 95.94 81 ALA A O 1
ATOM 613 N N . GLU A 1 82 ? -31.862 3.862 55.888 1.00 96.12 82 GLU A N 1
ATOM 614 C CA . GLU A 1 82 ? -33.264 3.441 56.024 1.00 96.12 82 GLU A CA 1
ATOM 615 C C . GLU A 1 82 ? -34.011 3.480 54.681 1.00 96.12 82 GLU A C 1
ATOM 617 O O . GLU A 1 82 ? -34.827 2.613 54.397 1.00 96.12 82 GLU A O 1
ATOM 622 N N . ALA A 1 83 ? -33.722 4.465 53.823 1.00 96.38 83 ALA A N 1
ATOM 623 C CA . ALA A 1 83 ? -34.361 4.589 52.512 1.00 96.38 83 ALA A CA 1
ATOM 624 C C . ALA A 1 83 ? -34.020 3.460 51.528 1.00 96.38 83 ALA A C 1
ATOM 626 O O . ALA A 1 83 ? -34.755 3.278 50.561 1.00 96.38 83 ALA A O 1
ATOM 627 N N . ILE A 1 84 ? -32.908 2.749 51.733 1.00 97.19 84 ILE A N 1
ATOM 628 C CA . ILE A 1 84 ? -32.437 1.693 50.823 1.00 97.19 84 ILE A CA 1
ATOM 629 C C . ILE A 1 84 ? -32.458 0.301 51.463 1.00 97.19 84 ILE A C 1
ATOM 631 O O . ILE A 1 84 ? -32.157 -0.684 50.789 1.00 97.19 84 ILE A O 1
ATOM 635 N N . GLU A 1 85 ? -32.762 0.206 52.757 1.00 96.88 85 GLU A N 1
ATOM 636 C CA . GLU A 1 85 ? -32.763 -1.052 53.495 1.00 96.88 85 GLU A CA 1
ATOM 637 C C . GLU A 1 85 ? -33.885 -1.975 53.003 1.00 96.88 85 GLU A C 1
ATOM 639 O O . GLU A 1 85 ? -35.049 -1.593 52.949 1.00 96.88 85 GLU A O 1
ATOM 644 N N . GLY A 1 86 ? -33.526 -3.207 52.629 1.00 93.38 86 GLY A N 1
ATOM 645 C CA . GLY A 1 86 ? -34.472 -4.186 52.077 1.00 93.38 86 GLY A CA 1
ATOM 646 C C . GLY A 1 86 ? -34.841 -3.963 50.605 1.00 93.38 86 GLY A C 1
ATOM 647 O O . GLY A 1 86 ? -35.527 -4.801 50.024 1.00 93.38 86 GLY A O 1
ATOM 648 N N . GLU A 1 87 ? -34.340 -2.894 49.989 1.00 96.88 87 GLU A N 1
ATOM 649 C CA . GLU A 1 87 ? -34.641 -2.510 48.611 1.00 96.88 87 GLU A CA 1
ATOM 650 C C . GLU A 1 87 ? -33.549 -2.968 47.634 1.00 96.88 87 GLU A C 1
ATOM 652 O O . GLU A 1 87 ? -32.391 -3.191 48.003 1.00 96.88 87 GLU A O 1
ATOM 657 N N . LYS A 1 88 ? -33.891 -3.079 46.343 1.00 97.25 88 LYS A N 1
ATOM 658 C CA . LYS A 1 88 ? -32.969 -3.495 45.266 1.00 97.25 88 LYS A CA 1
ATOM 659 C C . LYS A 1 88 ? -32.005 -2.374 44.850 1.00 97.25 88 LYS A C 1
ATOM 661 O O . LYS A 1 88 ? -31.929 -1.997 43.681 1.00 97.25 88 LYS A O 1
ATOM 666 N N . VAL A 1 89 ? -31.256 -1.841 45.815 1.00 97.81 89 VAL A N 1
ATOM 667 C CA . VAL A 1 89 ? -30.295 -0.747 45.621 1.00 97.81 89 VAL A CA 1
ATOM 668 C C . VAL A 1 89 ? -28.859 -1.268 45.635 1.00 97.81 89 VAL A C 1
ATOM 670 O O . VAL A 1 89 ? -28.439 -1.987 46.545 1.00 97.81 89 VAL A O 1
ATOM 673 N N . VAL A 1 90 ? -28.085 -0.867 44.630 1.00 97.38 90 VAL A N 1
ATOM 674 C CA . VAL A 1 90 ? -26.663 -1.171 44.475 1.00 97.38 90 VAL A CA 1
ATOM 675 C C . VAL A 1 90 ? -25.857 0.113 44.587 1.00 97.38 90 VAL A C 1
ATOM 677 O O . VAL A 1 90 ? -26.105 1.079 43.867 1.00 97.38 90 VAL A O 1
ATOM 680 N N . LEU A 1 91 ? -24.862 0.116 45.470 1.00 96.00 91 LEU A N 1
ATOM 681 C CA . LEU A 1 91 ? -23.974 1.262 45.653 1.00 96.00 91 LEU A CA 1
ATOM 682 C C . LEU A 1 91 ? -22.662 1.087 44.893 1.00 96.00 91 LEU A C 1
ATOM 684 O O . LEU A 1 91 ? -22.083 -0.003 44.861 1.00 96.00 91 LEU A O 1
ATOM 688 N N . GLY A 1 92 ? -22.168 2.188 44.338 1.00 92.88 92 GLY A N 1
ATOM 689 C CA . GLY A 1 92 ? -20.847 2.259 43.742 1.00 92.88 92 GLY A CA 1
ATOM 690 C C . GLY A 1 92 ? -19.715 2.092 44.758 1.00 92.88 92 GLY A C 1
ATOM 691 O O . GLY A 1 92 ? -19.754 2.630 45.869 1.00 92.88 92 GLY A O 1
ATOM 692 N N . ILE A 1 93 ? -18.670 1.372 44.355 1.00 91.88 93 ILE A N 1
ATOM 693 C CA . ILE A 1 93 ? -17.363 1.358 45.016 1.00 91.88 93 ILE A CA 1
ATOM 694 C C . ILE A 1 93 ? -16.281 1.675 43.990 1.00 91.88 93 ILE A C 1
ATOM 696 O O . ILE A 1 93 ? -16.337 1.185 42.870 1.00 91.88 93 ILE A O 1
ATOM 700 N N . ALA A 1 94 ? -15.272 2.455 44.350 1.00 90.06 94 ALA A N 1
ATOM 701 C CA . ALA A 1 94 ? -14.128 2.711 43.482 1.00 90.06 94 ALA A CA 1
ATOM 702 C C . ALA A 1 94 ? -12.921 1.883 43.938 1.00 90.06 94 ALA A C 1
ATOM 704 O O . ALA A 1 94 ? -12.626 1.792 45.131 1.00 90.06 94 ALA A O 1
ATOM 705 N N . GLY A 1 95 ? -12.217 1.272 42.986 1.00 89.25 95 GLY A N 1
ATOM 706 C CA . GLY A 1 95 ? -10.950 0.587 43.239 1.00 89.25 95 GLY A CA 1
ATOM 707 C C . GLY A 1 95 ? -9.801 1.590 43.336 1.00 89.25 95 GLY A C 1
ATOM 708 O O . GLY A 1 95 ? -9.717 2.508 42.527 1.00 89.25 95 GLY A O 1
ATOM 709 N N . LEU A 1 96 ? -8.908 1.418 44.313 1.00 88.12 96 LEU A N 1
ATOM 710 C CA . LEU A 1 96 ? -7.749 2.290 44.517 1.00 88.12 96 LEU A CA 1
ATOM 711 C C . LEU A 1 96 ? -6.437 1.510 44.363 1.00 88.12 96 LEU A C 1
ATOM 713 O O . LEU A 1 96 ? -6.315 0.374 44.824 1.00 88.12 96 LEU A O 1
ATOM 717 N N . GLU A 1 97 ? -5.423 2.152 43.779 1.00 87.00 97 GLU A N 1
ATOM 718 C CA . GLU A 1 97 ? -4.046 1.625 43.705 1.00 87.00 97 GLU A CA 1
ATOM 719 C C . GLU A 1 97 ? -3.317 1.656 45.060 1.00 87.00 97 GLU A C 1
ATOM 721 O O . GLU A 1 97 ? -2.204 1.163 45.189 1.00 87.00 97 GLU A O 1
ATOM 726 N N . TYR A 1 98 ? -3.939 2.225 46.093 1.00 85.75 98 TYR A N 1
ATOM 727 C CA . TYR A 1 98 ? -3.418 2.255 47.454 1.00 85.75 98 TYR A CA 1
ATOM 728 C C . TYR A 1 98 ? -4.491 1.828 48.458 1.00 85.75 98 TYR A C 1
ATOM 730 O O . TYR A 1 98 ? -5.693 1.926 48.206 1.00 85.75 98 TYR A O 1
ATOM 738 N N . ARG A 1 99 ? -4.059 1.381 49.643 1.00 84.75 99 ARG A N 1
ATOM 739 C CA . ARG A 1 99 ? -4.967 1.068 50.756 1.00 84.75 99 ARG A CA 1
ATOM 740 C C . ARG A 1 99 ? -5.386 2.328 51.505 1.00 84.75 99 ARG A C 1
ATOM 742 O O . ARG A 1 99 ? -4.584 2.907 52.238 1.00 84.75 99 ARG A O 1
ATOM 749 N N . ASP A 1 100 ? -6.652 2.713 51.371 1.00 84.12 100 ASP A N 1
ATOM 750 C CA . ASP A 1 100 ? -7.256 3.756 52.199 1.00 84.12 100 ASP A CA 1
ATOM 751 C C . ASP A 1 100 ? -7.474 3.241 53.634 1.00 84.12 100 ASP A C 1
ATOM 753 O O . ASP A 1 100 ? -8.128 2.223 53.865 1.00 84.12 100 ASP A O 1
ATOM 757 N N . ARG A 1 101 ? -6.928 3.959 54.622 1.00 84.69 101 ARG A N 1
ATOM 758 C CA . ARG A 1 101 ? -7.026 3.592 56.045 1.00 84.69 101 ARG A CA 1
ATOM 759 C C . ARG A 1 101 ? -8.455 3.652 56.587 1.00 84.69 101 ARG A C 1
ATOM 761 O O . ARG A 1 101 ? -8.730 2.999 57.588 1.00 84.69 101 ARG A O 1
ATOM 768 N N . ARG A 1 102 ? -9.353 4.413 55.947 1.00 83.94 102 ARG A N 1
ATOM 769 C CA . ARG A 1 102 ? -10.776 4.501 56.317 1.00 83.94 102 ARG A CA 1
ATOM 770 C C . ARG A 1 102 ? -11.522 3.193 56.049 1.00 83.94 102 ARG A C 1
ATOM 772 O O . ARG A 1 102 ? -12.515 2.914 56.715 1.00 83.94 102 ARG A O 1
ATOM 779 N N . PHE A 1 103 ? -11.026 2.377 55.116 1.00 84.19 103 PHE A N 1
ATOM 780 C CA . PHE A 1 103 ? -11.647 1.121 54.696 1.00 84.19 103 PHE A CA 1
ATOM 781 C C . PHE A 1 103 ? -10.632 -0.035 54.752 1.00 84.19 103 PHE A C 1
ATOM 783 O O . PHE A 1 103 ? -10.213 -0.548 53.716 1.00 84.19 103 PHE A O 1
ATOM 790 N N . PRO A 1 104 ? -10.216 -0.464 55.961 1.00 77.94 104 PRO A N 1
ATOM 791 C CA . PRO A 1 104 ? -9.138 -1.442 56.130 1.00 77.94 104 PRO A CA 1
ATOM 792 C C . PRO A 1 104 ? -9.542 -2.881 55.770 1.00 77.94 104 PRO A C 1
ATOM 794 O O . PRO A 1 104 ? -8.673 -3.738 55.598 1.00 77.94 104 PRO A O 1
ATOM 797 N N . PHE A 1 105 ? -10.844 -3.158 55.667 1.00 81.44 105 PHE A N 1
ATOM 798 C CA . PHE A 1 105 ? -11.383 -4.477 55.347 1.00 81.44 105 PHE A CA 1
ATOM 799 C C . PHE A 1 105 ? -11.740 -4.595 53.859 1.00 81.44 105 PHE A C 1
ATOM 801 O O . PHE A 1 105 ? -12.093 -3.586 53.240 1.00 81.44 105 PHE A O 1
ATOM 808 N N . PRO A 1 106 ? -11.688 -5.813 53.285 1.00 79.44 106 PRO A N 1
ATOM 809 C CA . PRO A 1 106 ? -12.167 -6.061 51.929 1.00 79.44 106 PRO A CA 1
ATOM 810 C C . PRO A 1 106 ? -13.640 -5.650 51.749 1.00 79.44 106 PRO A C 1
ATOM 812 O O . PRO A 1 106 ? -14.397 -5.668 52.726 1.00 79.44 106 PRO A O 1
ATOM 815 N N . PRO A 1 107 ? -14.072 -5.312 50.520 1.00 85.25 107 PRO A N 1
ATOM 816 C CA . PRO A 1 107 ? -15.482 -5.053 50.243 1.00 85.25 107 PRO A CA 1
ATOM 817 C C . PRO A 1 107 ? -16.333 -6.282 50.544 1.00 85.25 107 PRO A C 1
ATOM 819 O O . PRO A 1 107 ? -15.906 -7.420 50.337 1.00 85.25 107 PRO A O 1
ATOM 822 N N . SER A 1 108 ? -17.582 -6.036 50.932 1.00 85.44 108 SER A N 1
ATOM 823 C CA . SER A 1 108 ? -18.636 -7.025 50.732 1.00 85.44 108 SER A CA 1
ATOM 824 C C . SER A 1 108 ? -19.040 -6.983 49.259 1.00 85.44 108 SER A C 1
ATOM 826 O O . SER A 1 108 ? -19.388 -5.920 48.749 1.00 85.44 108 SER A O 1
ATOM 828 N N . ALA A 1 109 ? -18.960 -8.116 48.572 1.00 87.00 109 ALA A N 1
ATOM 829 C CA . ALA A 1 109 ? -19.317 -8.245 47.164 1.00 87.00 109 ALA A CA 1
ATOM 830 C C . ALA A 1 109 ? -20.129 -9.525 46.946 1.00 87.00 109 ALA A C 1
ATOM 832 O O . ALA A 1 109 ? -20.135 -10.419 47.800 1.00 87.00 109 ALA A O 1
ATOM 833 N N . ALA A 1 110 ? -20.806 -9.612 45.801 1.00 86.31 110 ALA A N 1
ATOM 834 C CA . ALA A 1 110 ? -21.546 -10.805 45.424 1.00 86.31 110 ALA A CA 1
ATOM 835 C C . ALA A 1 110 ? -20.633 -12.047 45.385 1.00 86.31 110 ALA A C 1
ATOM 837 O O . ALA A 1 110 ? -19.499 -11.960 44.903 1.00 86.31 110 ALA A O 1
ATOM 838 N N . PRO A 1 111 ? -21.108 -13.222 45.839 1.00 90.06 111 PRO A N 1
ATOM 839 C CA . PRO A 1 111 ? -20.350 -14.458 45.710 1.00 90.06 111 PRO A CA 1
ATOM 840 C C . PRO A 1 111 ? -20.065 -14.772 44.237 1.00 90.06 111 PRO A C 1
ATOM 842 O O . PRO A 1 111 ? -20.979 -14.806 43.412 1.00 90.06 111 PRO A O 1
ATOM 845 N N . VAL A 1 112 ? -18.801 -15.048 43.909 1.00 92.00 112 VAL A N 1
ATOM 846 C CA . VAL A 1 112 ? -18.382 -15.429 42.553 1.00 92.00 112 VAL A CA 1
ATOM 847 C C . VAL A 1 112 ? -17.862 -16.861 42.562 1.00 92.00 112 VAL A C 1
ATOM 849 O O . VAL A 1 112 ? -16.861 -17.170 43.209 1.00 92.00 112 VAL A O 1
ATOM 852 N N . ARG A 1 113 ? -18.521 -17.746 41.812 1.00 92.31 113 ARG A N 1
ATOM 853 C CA . ARG A 1 113 ? -18.061 -19.116 41.577 1.00 92.31 113 ARG A CA 1
ATOM 854 C C . ARG A 1 113 ? -17.112 -19.136 40.387 1.00 92.31 113 ARG A C 1
ATOM 856 O O . ARG A 1 113 ? -17.524 -18.860 39.264 1.00 92.31 113 ARG A O 1
ATOM 863 N N . ILE A 1 114 ? -15.862 -19.514 40.627 1.00 90.94 114 ILE A N 1
ATOM 864 C CA . ILE A 1 114 ? -14.825 -19.584 39.595 1.00 90.94 114 ILE A CA 1
ATOM 865 C C . ILE A 1 114 ? -14.722 -21.020 39.069 1.00 90.94 114 ILE A C 1
ATOM 867 O O . ILE A 1 114 ? -14.484 -21.952 39.832 1.00 90.94 114 ILE A O 1
ATOM 871 N N . ALA A 1 115 ? -14.866 -21.186 37.758 1.00 89.88 115 ALA A N 1
ATOM 872 C CA . ALA A 1 115 ? -14.634 -22.419 37.017 1.00 89.88 115 ALA A CA 1
ATOM 8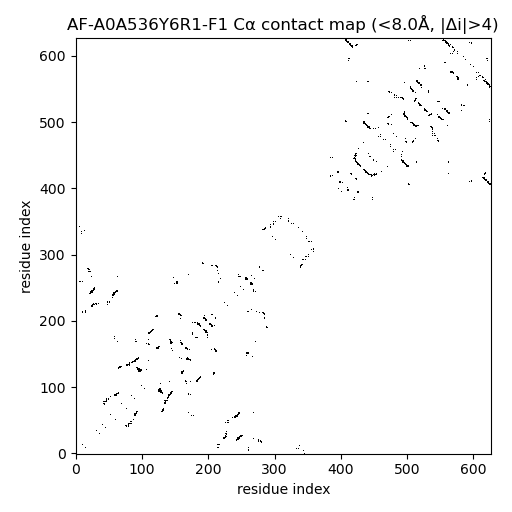73 C C . ALA A 1 115 ? -13.490 -22.195 36.013 1.00 89.88 115 ALA A C 1
ATOM 875 O O . ALA A 1 115 ? -13.705 -22.072 34.807 1.00 89.88 115 ALA A O 1
ATOM 876 N N . ALA A 1 116 ? -12.260 -22.096 36.524 1.00 85.00 116 ALA A N 1
ATOM 877 C CA . ALA A 1 116 ? -11.058 -21.854 35.729 1.00 85.00 116 ALA A CA 1
ATOM 878 C C . ALA A 1 116 ? -9.960 -22.871 36.063 1.00 85.00 116 ALA A C 1
ATOM 880 O O . ALA A 1 116 ? -9.765 -23.228 37.222 1.00 85.00 116 ALA A O 1
ATOM 881 N N . LYS A 1 117 ? -9.230 -23.330 35.037 1.00 80.38 117 LYS A N 1
ATOM 882 C CA . LYS A 1 117 ? -8.095 -24.264 35.193 1.00 80.38 117 LYS A CA 1
ATOM 883 C C . LYS A 1 117 ? -6.766 -23.560 35.491 1.00 80.38 117 LYS A C 1
ATOM 885 O O . LYS A 1 117 ? -5.789 -24.223 35.822 1.00 80.38 117 LYS A O 1
ATOM 890 N N . ARG A 1 118 ? -6.723 -22.236 35.338 1.00 82.44 118 ARG A N 1
ATOM 891 C CA . ARG A 1 118 ? -5.550 -21.377 35.539 1.00 82.44 118 ARG A CA 1
ATOM 892 C C . ARG A 1 118 ? -5.909 -20.191 36.423 1.00 82.44 118 ARG A C 1
ATOM 894 O O . ARG A 1 118 ? -7.084 -19.853 36.570 1.00 82.44 118 ARG A O 1
ATOM 901 N N . GLU A 1 119 ? -4.888 -19.540 36.965 1.00 82.75 119 GLU A N 1
ATOM 902 C CA . GLU A 1 119 ? -5.065 -18.269 37.655 1.00 82.75 119 GLU A CA 1
ATOM 903 C C . GLU A 1 119 ? -5.506 -17.180 36.665 1.00 82.75 119 GLU A C 1
ATOM 905 O O . GLU A 1 119 ? -4.979 -17.065 35.556 1.00 82.75 119 GLU A O 1
ATOM 910 N N . LEU A 1 120 ? -6.520 -16.410 37.056 1.00 85.44 120 LEU A N 1
ATOM 911 C CA . LEU A 1 120 ? -7.121 -15.380 36.216 1.00 85.44 120 LEU A CA 1
ATOM 912 C C . LEU A 1 120 ? -6.398 -14.048 36.422 1.00 85.44 120 LEU A C 1
ATOM 914 O O . LEU A 1 120 ? -6.366 -13.525 37.537 1.00 85.44 120 LEU A O 1
ATOM 918 N N . ALA A 1 121 ? -5.880 -13.475 35.337 1.00 86.50 121 ALA A N 1
ATOM 919 C CA . ALA A 1 121 ? -5.162 -12.200 35.329 1.00 86.50 121 ALA A CA 1
ATOM 920 C C . ALA A 1 121 ? -6.115 -10.987 35.360 1.00 86.50 121 ALA A C 1
ATOM 922 O O . ALA A 1 121 ? -6.036 -10.100 34.515 1.00 86.50 121 ALA A O 1
ATOM 923 N N . LEU A 1 122 ? -7.048 -10.967 36.314 1.00 89.94 122 LEU A N 1
ATOM 924 C CA . LEU A 1 122 ? -8.048 -9.904 36.457 1.00 89.94 122 LEU A CA 1
ATOM 925 C C . LEU A 1 122 ? -7.412 -8.586 36.922 1.00 89.94 122 LEU A C 1
ATOM 927 O O . LEU A 1 122 ? -6.424 -8.602 37.663 1.00 89.94 122 LEU A O 1
ATOM 931 N N . ARG A 1 123 ? -8.021 -7.445 36.562 1.00 88.94 123 ARG A N 1
ATOM 932 C CA . ARG A 1 123 ? -7.626 -6.125 37.095 1.00 88.94 123 ARG A CA 1
ATOM 933 C C . ARG A 1 123 ? -7.615 -6.166 38.625 1.00 88.94 123 ARG A C 1
ATOM 935 O O . ARG A 1 123 ? -8.583 -6.617 39.235 1.00 88.94 123 ARG A O 1
ATOM 942 N N . ARG A 1 124 ? -6.525 -5.702 39.238 1.00 90.94 124 ARG A N 1
ATOM 943 C CA . ARG A 1 124 ? -6.315 -5.748 40.688 1.00 90.94 124 ARG A CA 1
ATOM 944 C C . ARG A 1 124 ? -6.201 -4.342 41.264 1.00 90.94 124 ARG A C 1
ATOM 946 O O . ARG A 1 124 ? -5.479 -3.519 40.715 1.00 90.94 124 ARG A O 1
ATOM 953 N N . TYR A 1 125 ? -6.874 -4.124 42.386 1.00 90.62 125 TYR A N 1
ATOM 954 C CA . TYR A 1 125 ? -6.791 -2.926 43.209 1.00 90.62 125 TYR A CA 1
ATOM 955 C C . TYR A 1 125 ? -6.302 -3.301 44.612 1.00 90.62 125 TYR A C 1
ATOM 957 O O . TYR A 1 125 ? -6.666 -4.353 45.159 1.00 90.62 125 TYR A O 1
ATOM 965 N N . ASP A 1 126 ? -5.469 -2.440 45.188 1.00 88.25 126 ASP A N 1
ATOM 966 C CA . ASP A 1 126 ? -4.866 -2.655 46.505 1.00 88.25 126 ASP A CA 1
ATOM 967 C C . ASP A 1 126 ? -5.787 -2.214 47.642 1.00 88.25 126 ASP A C 1
ATOM 969 O O . ASP A 1 126 ? -5.738 -2.795 48.733 1.00 88.25 126 ASP A O 1
ATOM 973 N N . GLY A 1 127 ? -6.651 -1.232 47.374 1.00 88.94 127 GLY A N 1
ATOM 974 C CA . GLY A 1 127 ? -7.675 -0.742 48.285 1.00 88.94 127 GLY A CA 1
ATOM 975 C C . GLY A 1 127 ? -8.952 -0.323 47.567 1.00 88.94 127 GLY A C 1
ATOM 976 O O . GLY A 1 127 ? -9.169 -0.632 46.394 1.00 88.94 127 GLY A O 1
ATOM 977 N N . GLN A 1 128 ? -9.813 0.372 48.302 1.00 90.50 128 GLN A N 1
ATOM 978 C CA . GLN A 1 128 ? -11.130 0.780 47.833 1.00 90.50 128 GLN A CA 1
ATOM 979 C C . GLN A 1 128 ? -11.592 2.084 48.469 1.00 90.50 128 GLN A C 1
ATOM 981 O O . GLN A 1 128 ? -11.176 2.432 49.576 1.00 90.50 128 GLN A O 1
ATOM 986 N N . LEU A 1 129 ? -12.528 2.733 47.791 1.00 90.00 129 LEU A N 1
ATOM 987 C CA . LEU A 1 129 ? -13.342 3.824 48.295 1.00 90.00 129 LEU A CA 1
ATOM 988 C C . LEU A 1 129 ? -14.809 3.407 48.182 1.00 90.00 129 LEU A C 1
ATOM 990 O O . LEU A 1 129 ? -15.267 3.023 47.110 1.00 90.00 129 LEU A O 1
ATOM 994 N N . GLN A 1 130 ? -15.539 3.445 49.290 1.00 91.44 130 GLN A N 1
ATOM 995 C CA . GLN A 1 130 ? -16.941 3.031 49.342 1.00 91.44 130 GLN A CA 1
ATOM 996 C C . GLN A 1 130 ? -17.746 3.973 50.236 1.00 91.44 130 GLN A C 1
ATOM 998 O O . GLN A 1 130 ? -17.187 4.784 50.978 1.00 91.44 130 GLN A O 1
ATOM 1003 N N . SER A 1 131 ? -19.069 3.838 50.194 1.00 92.69 131 SER A N 1
ATOM 1004 C CA . SER A 1 131 ? -19.956 4.509 51.143 1.00 92.69 131 SER A CA 1
ATOM 1005 C C . SER A 1 131 ? -19.693 4.066 52.586 1.00 92.69 131 SER A C 1
ATOM 1007 O O . SER A 1 131 ? -19.197 2.962 52.839 1.00 92.69 131 SER A O 1
ATOM 1009 N N . ARG A 1 132 ? -20.046 4.924 53.551 1.00 91.88 132 ARG A N 1
ATOM 1010 C CA . ARG A 1 132 ? -19.914 4.630 54.985 1.00 91.88 132 ARG A CA 1
ATOM 1011 C C . ARG A 1 132 ? -20.528 3.267 55.351 1.00 91.88 132 ARG A C 1
ATOM 1013 O O . ARG A 1 132 ? -21.542 2.894 54.766 1.00 91.88 132 ARG A O 1
ATOM 1020 N N . PRO A 1 133 ? -19.987 2.537 56.347 1.00 89.62 133 PRO A N 1
ATOM 1021 C CA . PRO A 1 133 ? -20.440 1.181 56.684 1.00 89.62 133 PRO A CA 1
ATOM 1022 C C . PRO A 1 133 ? -21.930 1.034 57.024 1.00 89.62 133 PRO A C 1
ATOM 1024 O O . PRO A 1 133 ? -22.482 -0.050 56.864 1.00 89.62 133 PRO A O 1
ATOM 1027 N N . GLU A 1 134 ? -22.573 2.085 57.531 1.00 90.38 134 GLU A N 1
ATOM 1028 C CA . GLU A 1 134 ? -24.010 2.109 57.846 1.00 90.38 134 GLU A CA 1
ATOM 1029 C C . GLU A 1 134 ? -24.851 2.076 56.561 1.00 90.38 134 GLU A C 1
ATOM 1031 O O . GLU A 1 134 ? -25.605 1.130 56.358 1.00 90.38 134 GLU A O 1
ATOM 1036 N N . ILE A 1 135 ? -24.613 3.018 55.641 1.00 93.06 135 ILE A N 1
ATOM 1037 C CA . ILE A 1 135 ? -25.264 3.063 54.320 1.00 93.06 135 ILE A CA 1
ATOM 1038 C C . ILE A 1 135 ? -24.879 1.840 53.490 1.00 93.06 135 ILE A C 1
ATOM 1040 O O . ILE A 1 135 ? -25.724 1.191 52.882 1.00 93.06 135 ILE A O 1
ATOM 1044 N N . SER A 1 136 ? -23.585 1.504 53.478 1.00 91.94 136 SER A N 1
ATOM 1045 C CA . SER A 1 136 ? -23.074 0.394 52.686 1.00 91.94 136 SER A CA 1
ATOM 1046 C C . SER A 1 136 ? -23.788 -0.892 53.056 1.00 91.94 136 SER A C 1
ATOM 1048 O O . SER A 1 136 ? -24.224 -1.556 52.132 1.00 91.94 136 SER A O 1
ATOM 1050 N N . ARG A 1 137 ? -23.977 -1.220 54.348 1.00 91.12 137 ARG A N 1
ATOM 1051 C CA . ARG A 1 137 ? -24.659 -2.448 54.810 1.00 91.12 137 ARG A CA 1
ATOM 1052 C C . ARG A 1 137 ? -26.139 -2.530 54.428 1.00 91.12 137 ARG A C 1
ATOM 1054 O O . ARG A 1 137 ? -26.580 -3.638 54.149 1.00 91.12 137 ARG A O 1
ATOM 1061 N N . ALA A 1 138 ? -26.850 -1.405 54.383 1.00 94.44 138 ALA A N 1
ATOM 1062 C CA . ALA A 1 138 ? -28.268 -1.369 54.019 1.00 94.44 138 ALA A CA 1
ATOM 1063 C C . ALA A 1 138 ? -28.523 -1.739 52.544 1.00 94.44 138 ALA A C 1
ATOM 1065 O O . ALA A 1 138 ? -29.566 -2.295 52.224 1.00 94.44 138 ALA A O 1
ATOM 1066 N N . ALA A 1 139 ? -27.555 -1.488 51.655 1.00 95.44 139 ALA A N 1
ATOM 1067 C CA . ALA A 1 139 ? -27.680 -1.800 50.233 1.00 95.44 139 ALA A CA 1
ATOM 1068 C C . ALA A 1 139 ? -27.686 -3.313 49.931 1.00 95.44 139 ALA A C 1
ATOM 1070 O O . ALA A 1 139 ? -26.910 -4.088 50.508 1.00 95.44 139 ALA A O 1
ATOM 1071 N N . ALA A 1 140 ? -28.480 -3.716 48.936 1.00 95.00 140 ALA A N 1
ATOM 1072 C CA . ALA A 1 140 ? -28.552 -5.090 48.435 1.00 95.00 140 ALA A CA 1
ATOM 1073 C C . ALA A 1 140 ? -27.282 -5.540 47.688 1.00 95.00 140 ALA A C 1
ATOM 1075 O O . ALA A 1 140 ? -26.986 -6.737 47.625 1.00 95.00 140 ALA A O 1
ATOM 1076 N N . GLY A 1 141 ? -26.514 -4.595 47.138 1.00 94.06 141 GLY A N 1
ATOM 1077 C CA . GLY A 1 141 ? -25.291 -4.879 46.390 1.00 94.06 141 GLY A CA 1
ATOM 1078 C C . GLY A 1 141 ? -24.256 -3.759 46.451 1.00 94.06 141 GLY A C 1
ATOM 1079 O O . GLY A 1 141 ? -24.568 -2.611 46.772 1.00 94.06 141 GLY A O 1
ATOM 1080 N N . ARG A 1 142 ? -23.006 -4.100 46.121 1.00 94.19 142 ARG A N 1
ATOM 1081 C CA . ARG A 1 142 ? -21.916 -3.135 45.903 1.00 94.19 142 ARG A CA 1
ATOM 1082 C C . ARG A 1 142 ? -21.191 -3.489 44.612 1.00 94.19 142 ARG A C 1
ATOM 1084 O O . ARG A 1 142 ? -20.761 -4.630 44.451 1.00 94.19 142 ARG A O 1
ATOM 1091 N N . GLY A 1 143 ? -21.067 -2.524 43.710 1.00 93.62 143 GLY A N 1
ATOM 1092 C CA . GLY A 1 143 ? -20.485 -2.739 42.389 1.00 93.62 143 GLY A CA 1
ATOM 1093 C C . GLY A 1 143 ? -19.394 -1.729 42.067 1.00 93.62 143 GLY A C 1
ATOM 1094 O O . GLY A 1 143 ? -19.466 -0.568 42.458 1.00 93.62 143 GLY A O 1
ATOM 1095 N N . LEU A 1 144 ? -18.364 -2.184 41.360 1.00 92.56 144 LEU A N 1
ATOM 1096 C CA . LEU A 1 144 ? -17.229 -1.363 40.969 1.00 92.56 144 LEU A CA 1
ATOM 1097 C C . LEU A 1 144 ? -17.668 -0.278 39.973 1.00 92.56 144 LEU A C 1
ATOM 1099 O O . LEU A 1 144 ? -18.155 -0.593 38.882 1.00 92.56 144 LEU A O 1
ATOM 1103 N N . LEU A 1 145 ? -17.443 0.981 40.342 1.00 88.75 145 LEU A N 1
ATOM 1104 C CA . LEU A 1 145 ? -17.411 2.122 39.437 1.00 88.75 145 LEU A CA 1
ATOM 1105 C C . LEU A 1 145 ? -16.047 2.105 38.759 1.00 88.75 145 LEU A C 1
ATOM 1107 O O . LEU A 1 145 ? -15.011 2.060 39.429 1.00 88.75 145 LEU A O 1
ATOM 1111 N N . SER A 1 146 ? -16.029 2.078 37.434 1.00 69.38 146 SER A N 1
ATOM 1112 C CA . SER A 1 146 ? -14.776 2.050 36.692 1.00 69.38 146 SER A CA 1
ATOM 1113 C C . SER A 1 146 ? -14.647 3.299 35.837 1.00 69.38 146 SER A C 1
ATOM 1115 O O . SER A 1 146 ? -15.310 3.407 34.813 1.00 69.38 146 SER A O 1
ATOM 1117 N N . SER A 1 147 ? -13.736 4.197 36.213 1.00 58.50 147 SER A N 1
ATOM 1118 C CA . SER A 1 147 ? -13.210 5.233 35.318 1.00 58.50 147 SER A CA 1
ATOM 1119 C C . SER A 1 147 ? -11.680 5.280 35.398 1.00 58.50 147 SER A C 1
ATOM 1121 O O . SER A 1 147 ? -11.055 6.216 35.877 1.00 58.50 147 SER A O 1
ATOM 1123 N N . ASP A 1 148 ? -11.041 4.213 34.912 1.00 52.91 148 ASP A N 1
ATOM 1124 C CA . ASP A 1 148 ? -9.572 4.149 34.782 1.00 52.91 148 ASP A CA 1
ATOM 1125 C C . ASP A 1 148 ? -9.082 4.656 33.407 1.00 52.91 148 ASP A C 1
ATOM 1127 O O . ASP A 1 148 ? -7.941 4.443 32.994 1.00 52.91 148 ASP A O 1
ATOM 1131 N N . ALA A 1 149 ? -9.957 5.301 32.632 1.00 54.47 149 ALA A N 1
ATOM 1132 C CA . ALA A 1 149 ? -9.644 5.716 31.274 1.00 54.47 149 ALA A CA 1
ATOM 1133 C C . ALA A 1 149 ? -9.177 7.174 31.238 1.00 54.47 149 ALA A C 1
ATOM 1135 O O . ALA A 1 149 ? -9.959 8.107 31.086 1.00 54.47 149 ALA A O 1
ATOM 1136 N N . LYS A 1 150 ? -7.859 7.386 31.282 1.00 62.47 150 LYS A N 1
ATOM 1137 C CA . LYS A 1 150 ? -7.284 8.626 30.743 1.00 62.47 150 LYS A CA 1
ATOM 1138 C C . LYS A 1 150 ? -7.446 8.604 29.217 1.00 62.47 150 LYS A C 1
ATOM 1140 O O . LYS A 1 150 ? -6.657 7.963 28.525 1.00 62.47 150 LYS A O 1
ATOM 1145 N N . GLY A 1 151 ? -8.466 9.282 28.689 1.00 80.06 151 GLY A N 1
ATOM 1146 C CA . GLY A 1 151 ? -8.699 9.432 27.247 1.00 80.06 151 GLY A CA 1
ATOM 1147 C C . GLY A 1 151 ? -9.995 8.781 26.762 1.00 80.06 151 GLY A C 1
ATOM 1148 O O . GLY A 1 151 ? -11.064 9.077 27.280 1.00 80.06 151 GLY A O 1
ATOM 1149 N N . VAL A 1 152 ? -9.909 7.948 25.719 1.00 89.00 152 VAL A N 1
ATOM 1150 C CA . VAL A 1 152 ? -11.083 7.312 25.095 1.00 89.00 152 VAL A CA 1
ATOM 1151 C C . VAL A 1 152 ? -11.418 5.996 25.797 1.00 89.00 152 VAL A C 1
ATOM 1153 O O . VAL A 1 152 ? -10.588 5.079 25.821 1.00 89.00 152 VAL A O 1
ATOM 1156 N N . VAL A 1 153 ? -12.642 5.872 26.309 1.00 90.31 153 VAL A N 1
ATOM 1157 C CA . VAL A 1 153 ? -13.142 4.641 26.932 1.00 90.31 153 VAL A CA 1
ATOM 1158 C C . VAL A 1 153 ? -13.454 3.619 25.845 1.00 90.31 153 VAL A C 1
ATOM 1160 O O . VAL A 1 153 ? -14.341 3.817 25.026 1.00 90.31 153 VAL A O 1
ATOM 1163 N N . ARG A 1 154 ? -12.733 2.495 25.837 1.00 91.12 154 ARG A N 1
ATOM 1164 C CA . ARG A 1 154 ? -12.973 1.377 24.896 1.00 91.12 154 ARG A CA 1
ATOM 1165 C C . ARG A 1 154 ? -13.357 0.083 25.589 1.00 91.12 154 ARG A C 1
ATOM 1167 O O . ARG A 1 154 ? -13.966 -0.794 24.979 1.00 91.12 154 ARG A O 1
ATOM 1174 N N . ARG A 1 155 ? -12.932 -0.064 26.842 1.00 91.25 155 ARG A N 1
ATOM 1175 C CA . ARG A 1 155 ? -13.067 -1.283 27.631 1.00 91.25 155 ARG A CA 1
ATOM 1176 C C . ARG A 1 155 ? -13.421 -0.925 29.060 1.00 91.25 155 ARG A C 1
ATOM 1178 O O . ARG A 1 155 ? -12.879 0.041 29.589 1.00 91.25 155 ARG A O 1
ATOM 1185 N N . VAL A 1 156 ? -14.272 -1.739 29.670 1.00 90.81 156 VAL A N 1
ATOM 1186 C CA . VAL A 1 156 ? -14.660 -1.603 31.077 1.00 90.81 156 VAL A CA 1
ATOM 1187 C C . VAL A 1 156 ? -14.478 -2.952 31.776 1.00 90.81 156 VAL A C 1
ATOM 1189 O O . VAL A 1 156 ? -14.902 -3.975 31.227 1.00 90.81 156 VAL A O 1
ATOM 1192 N N . PRO A 1 157 ? -13.823 -3.005 32.952 1.00 92.56 157 PRO A N 1
ATOM 1193 C CA . PRO A 1 157 ? -13.761 -4.210 33.770 1.00 92.56 157 PRO A CA 1
ATOM 1194 C C . PRO A 1 157 ? -15.164 -4.562 34.272 1.00 92.56 157 PRO A C 1
ATOM 1196 O O . PRO A 1 157 ? -15.799 -3.767 34.960 1.00 92.56 157 PRO A O 1
ATOM 1199 N N . LEU A 1 158 ? -15.649 -5.760 33.940 1.00 93.75 158 LEU A N 1
ATOM 1200 C CA . LEU A 1 158 ? -16.920 -6.276 34.469 1.00 93.75 158 LEU A CA 1
ATOM 1201 C C . LEU A 1 158 ? -16.732 -7.036 35.775 1.00 93.75 158 LEU A C 1
ATOM 1203 O O . LEU A 1 158 ? -17.671 -7.182 36.555 1.00 93.75 158 LEU A O 1
ATOM 1207 N N . ILE A 1 159 ? -15.510 -7.495 36.019 1.00 93.44 159 ILE A N 1
ATOM 1208 C CA . ILE A 1 159 ? -15.095 -8.097 37.271 1.00 93.44 159 ILE A CA 1
ATOM 1209 C C . ILE A 1 159 ? -13.641 -7.724 37.547 1.00 93.44 159 ILE A C 1
ATOM 1211 O O . ILE A 1 159 ? -12.787 -7.792 36.662 1.00 93.44 159 ILE A O 1
ATOM 1215 N N . ALA A 1 160 ? -13.357 -7.324 38.779 1.00 92.75 160 ALA A N 1
ATOM 1216 C CA . ALA A 1 160 ? -12.015 -6.983 39.231 1.00 92.75 160 ALA A CA 1
ATOM 1217 C C . ALA A 1 160 ? -11.742 -7.602 40.601 1.00 92.75 160 ALA A C 1
ATOM 1219 O O . ALA A 1 160 ? -12.643 -8.095 41.276 1.00 92.75 160 ALA A O 1
ATOM 1220 N N . ARG A 1 161 ? -10.482 -7.575 41.026 1.00 92.06 161 ARG A N 1
ATOM 1221 C CA . ARG A 1 161 ? -10.045 -8.064 42.330 1.00 92.06 161 ARG A CA 1
ATOM 1222 C C . ARG A 1 161 ? -9.665 -6.893 43.228 1.00 92.06 161 ARG A C 1
ATOM 1224 O O . ARG A 1 161 ? -8.739 -6.160 42.904 1.00 92.06 161 ARG A O 1
ATOM 1231 N N . ILE A 1 162 ? -10.317 -6.765 44.380 1.00 90.38 162 ILE A N 1
ATOM 1232 C CA . ILE A 1 162 ? -9.910 -5.843 45.449 1.00 90.38 162 ILE A CA 1
ATOM 1233 C C . ILE A 1 162 ? -9.359 -6.689 46.597 1.00 90.38 162 ILE A C 1
ATOM 1235 O O . ILE A 1 162 ? -10.089 -7.419 47.274 1.00 90.38 162 ILE A O 1
ATOM 1239 N N . GLY A 1 163 ? -8.038 -6.666 46.783 1.00 85.44 163 GLY A N 1
ATOM 1240 C CA . GLY A 1 163 ? -7.366 -7.604 47.685 1.00 85.44 163 GLY A CA 1
ATOM 1241 C C . GLY A 1 163 ? -7.536 -9.064 47.234 1.00 85.44 163 GLY A C 1
ATOM 1242 O O . GLY A 1 163 ? -6.887 -9.489 46.281 1.00 85.44 163 GLY A O 1
ATOM 1243 N N . GLN A 1 164 ? -8.376 -9.837 47.932 1.00 84.19 164 GLN A N 1
ATOM 1244 C CA . GLN A 1 164 ? -8.711 -11.234 47.591 1.00 84.19 164 GLN A CA 1
ATOM 1245 C C . GLN A 1 164 ? -10.169 -11.422 47.149 1.00 84.19 164 GLN A C 1
ATOM 1247 O O . GLN A 1 164 ? -10.559 -12.524 46.773 1.00 84.19 164 GLN A O 1
ATOM 1252 N N . VAL A 1 165 ? -10.974 -10.360 47.192 1.00 90.94 165 VAL A N 1
ATOM 1253 C CA . VAL A 1 165 ? -12.400 -10.414 46.869 1.00 90.94 165 VAL A CA 1
ATOM 1254 C C . VAL A 1 165 ? -12.591 -10.040 45.405 1.00 90.94 165 VAL A C 1
ATOM 1256 O O . VAL A 1 165 ? -12.012 -9.060 44.930 1.00 90.94 165 VAL A O 1
ATOM 1259 N N . LEU A 1 166 ? -13.387 -10.832 44.689 1.00 93.19 166 LEU A N 1
ATOM 1260 C CA . LEU A 1 166 ? -13.847 -10.481 43.352 1.00 93.19 166 LEU A CA 1
ATOM 1261 C C . LEU A 1 166 ? -15.059 -9.566 43.464 1.00 93.19 166 LEU A C 1
ATOM 1263 O O . LEU A 1 166 ? -16.019 -9.892 44.154 1.00 93.19 166 LEU A O 1
ATOM 1267 N N . VAL A 1 167 ? -14.999 -8.435 42.775 1.00 93.94 167 VAL A N 1
ATOM 1268 C CA . VAL A 1 167 ? -16.047 -7.423 42.777 1.00 93.94 167 VAL A CA 1
ATOM 1269 C C . VAL A 1 167 ? -16.569 -7.263 41.347 1.00 93.94 167 VAL A C 1
ATOM 1271 O O . VAL A 1 167 ? -15.766 -6.975 40.451 1.00 93.94 167 VAL A O 1
ATOM 1274 N N . PRO A 1 168 ? -17.877 -7.460 41.107 1.00 95.31 168 PRO A N 1
ATOM 1275 C CA . PRO A 1 168 ? -18.498 -7.132 39.827 1.00 95.31 168 PRO A CA 1
ATOM 1276 C C . PRO A 1 168 ? -18.559 -5.618 39.605 1.00 95.31 168 PRO A C 1
ATOM 1278 O O . PRO A 1 168 ? -18.524 -4.846 40.560 1.00 95.31 168 PRO A O 1
ATOM 1281 N N . SER A 1 169 ? -18.695 -5.176 38.357 1.00 95.12 169 SER A N 1
ATOM 1282 C CA . SER A 1 169 ? -19.022 -3.776 38.059 1.00 95.12 169 SER A CA 1
ATOM 1283 C C . SER A 1 169 ? -20.429 -3.405 38.530 1.00 95.12 169 SER A C 1
ATOM 1285 O O . SER A 1 169 ? -21.280 -4.282 38.700 1.00 95.12 169 SER A O 1
ATOM 1287 N N . LEU A 1 170 ? -20.691 -2.103 38.707 1.00 95.25 170 LEU A N 1
ATOM 1288 C CA . LEU A 1 170 ? -22.022 -1.588 39.060 1.00 95.25 170 LEU A CA 1
ATOM 1289 C C . LEU A 1 170 ? -23.110 -2.166 38.149 1.00 95.25 170 LEU A C 1
ATOM 1291 O O . LEU A 1 170 ? -24.081 -2.736 38.634 1.00 95.25 170 LEU A O 1
ATOM 1295 N N . SER A 1 171 ? -22.891 -2.118 36.835 1.00 95.38 171 SER A N 1
ATOM 1296 C CA . SER A 1 171 ? -23.823 -2.644 35.835 1.00 95.38 171 SER A CA 1
ATOM 1297 C C . SER A 1 171 ? -24.113 -4.140 36.005 1.00 95.38 171 SER A C 1
ATOM 1299 O O . SER A 1 171 ? -25.259 -4.559 35.871 1.00 95.38 171 SER A O 1
ATOM 1301 N N . VAL A 1 172 ? -23.099 -4.959 36.308 1.00 95.88 172 VAL A N 1
ATOM 1302 C CA . VAL A 1 172 ? -23.281 -6.407 36.524 1.00 95.88 172 VAL A CA 1
ATOM 1303 C C . VAL A 1 172 ? -24.042 -6.677 37.819 1.00 95.88 172 VAL A C 1
ATOM 1305 O O . VAL A 1 172 ? -24.950 -7.508 37.842 1.00 95.88 172 VAL A O 1
ATOM 1308 N N . GLU A 1 173 ? -23.687 -5.974 38.892 1.00 95.94 173 GLU A N 1
ATOM 1309 C CA . GLU A 1 173 ? -24.317 -6.145 40.198 1.00 95.94 173 GLU A CA 1
ATOM 1310 C C . GLU A 1 173 ? -25.786 -5.708 40.186 1.00 95.94 173 GLU A C 1
ATOM 1312 O O . GLU A 1 173 ? -26.631 -6.389 40.762 1.00 95.94 173 GLU A O 1
ATOM 1317 N N . MET A 1 174 ? -26.115 -4.632 39.465 1.00 96.31 174 MET A N 1
ATOM 1318 C CA . MET A 1 174 ? -27.497 -4.204 39.237 1.00 96.31 174 MET A CA 1
ATOM 1319 C C . MET A 1 174 ? -28.325 -5.284 38.546 1.00 96.31 174 MET A C 1
ATOM 1321 O O . MET A 1 174 ? -29.418 -5.595 39.009 1.00 96.31 174 MET A O 1
ATOM 1325 N N . ILE A 1 175 ? -27.804 -5.894 37.473 1.00 95.38 175 ILE A N 1
ATOM 1326 C CA . ILE A 1 175 ? -28.505 -6.984 36.779 1.00 95.38 175 ILE A CA 1
ATOM 1327 C C . ILE A 1 175 ? -28.687 -8.177 37.724 1.00 95.38 175 ILE A C 1
ATOM 1329 O O . ILE A 1 175 ? -29.780 -8.732 37.787 1.00 95.38 175 ILE A O 1
ATOM 1333 N N . ARG A 1 176 ? -27.652 -8.548 38.494 1.00 95.94 176 ARG A N 1
ATOM 1334 C CA . ARG A 1 176 ? -27.719 -9.646 39.473 1.00 95.94 176 ARG A CA 1
ATOM 1335 C C . ARG A 1 176 ? -28.818 -9.415 40.513 1.00 95.94 176 ARG A C 1
ATOM 1337 O O . ARG A 1 176 ? -29.592 -10.333 40.773 1.00 95.94 176 ARG A O 1
ATOM 1344 N N . VAL A 1 177 ? -28.864 -8.221 41.105 1.00 95.75 177 VAL A N 1
ATOM 1345 C CA . VAL A 1 177 ? -29.861 -7.840 42.118 1.00 95.75 177 VAL A CA 1
ATOM 1346 C C . VAL A 1 177 ? -31.261 -7.766 41.508 1.00 95.75 177 VAL A C 1
ATOM 1348 O O . VAL A 1 177 ? -32.208 -8.257 42.112 1.00 95.75 177 VAL A O 1
ATOM 1351 N N . ALA A 1 178 ? -31.399 -7.234 40.293 1.00 95.69 178 ALA A N 1
ATOM 1352 C CA . ALA A 1 178 ? -32.686 -7.157 39.609 1.00 95.69 178 ALA A CA 1
ATOM 1353 C C . ALA A 1 178 ? -33.325 -8.540 39.409 1.00 95.69 178 ALA A C 1
ATOM 1355 O O . ALA A 1 178 ? -34.515 -8.703 39.681 1.00 95.69 178 ALA A O 1
ATOM 1356 N N . ILE A 1 179 ? -32.530 -9.540 39.008 1.00 94.81 179 ILE A N 1
ATOM 1357 C CA . ILE A 1 179 ? -32.999 -10.916 38.756 1.00 94.81 179 ILE A CA 1
ATOM 1358 C C . ILE A 1 179 ? -32.920 -11.844 39.981 1.00 94.81 179 ILE A C 1
ATOM 1360 O O . ILE A 1 179 ? -33.101 -13.052 39.831 1.00 94.81 179 ILE A O 1
ATOM 1364 N N . ASP A 1 180 ? -32.588 -11.314 41.163 1.00 93.81 180 ASP A N 1
ATOM 1365 C CA . ASP A 1 180 ? -32.411 -12.076 42.409 1.00 93.81 180 ASP A CA 1
ATOM 1366 C C . ASP A 1 180 ? -31.422 -13.256 42.282 1.00 93.81 180 ASP A C 1
ATOM 1368 O O . ASP A 1 180 ? -31.580 -14.320 42.887 1.00 93.81 180 ASP A O 1
ATOM 1372 N N . ALA A 1 181 ? -30.360 -13.078 41.488 1.00 94.38 181 ALA A N 1
ATOM 1373 C CA . ALA A 1 181 ? -29.349 -14.113 41.301 1.00 94.38 181 ALA A CA 1
ATOM 1374 C C . ALA A 1 181 ? -28.459 -14.258 42.558 1.00 94.38 181 ALA A C 1
ATOM 1376 O O . ALA A 1 181 ? -27.868 -13.271 43.021 1.00 94.38 181 ALA A O 1
ATOM 1377 N N . PRO A 1 182 ? -28.280 -15.486 43.090 1.00 91.50 182 PRO A N 1
ATOM 1378 C CA . PRO A 1 182 ? -27.568 -15.705 44.353 1.00 91.50 182 PRO A CA 1
ATOM 1379 C C . PRO A 1 182 ? -26.043 -15.597 44.225 1.00 91.50 182 PRO A C 1
ATOM 1381 O O . PRO A 1 182 ? -25.353 -15.348 45.211 1.00 91.50 182 PRO A O 1
ATOM 1384 N N . LEU A 1 183 ? -25.501 -15.821 43.025 1.00 94.19 183 LEU A N 1
ATOM 1385 C CA . LEU A 1 183 ? -24.068 -15.792 42.743 1.00 94.19 183 LEU A CA 1
ATOM 1386 C C . LEU A 1 183 ? -23.799 -15.438 41.280 1.00 94.19 183 LEU A C 1
ATOM 1388 O O . LEU A 1 183 ? -24.675 -15.571 40.423 1.00 94.19 183 LEU A O 1
ATOM 1392 N N . LEU A 1 184 ? -22.558 -15.055 40.999 1.00 95.44 184 LEU A N 1
ATOM 1393 C CA . LEU A 1 184 ? -22.019 -14.882 39.651 1.00 95.44 184 LEU A CA 1
ATOM 1394 C C . LEU A 1 184 ? -21.151 -16.085 39.277 1.00 95.44 184 LEU A C 1
ATOM 1396 O O . LEU A 1 184 ? -20.424 -16.620 40.115 1.00 95.44 184 LEU A O 1
ATOM 1400 N N . GLY A 1 185 ? -21.205 -16.525 38.022 1.00 93.69 185 GLY A N 1
ATOM 1401 C CA . GLY A 1 185 ? -20.337 -17.584 37.507 1.00 93.69 185 GLY A CA 1
ATOM 1402 C C . GLY A 1 185 ? -19.223 -17.004 36.647 1.00 93.69 185 GLY A C 1
ATOM 1403 O O . GLY A 1 185 ? -19.516 -16.286 35.705 1.00 93.69 185 GLY A O 1
ATOM 1404 N N . LEU A 1 186 ? -17.963 -17.332 36.916 1.00 93.69 186 LEU A N 1
ATOM 1405 C CA . LEU A 1 186 ? -16.836 -16.940 36.070 1.00 93.69 186 LEU A CA 1
ATOM 1406 C C . LEU A 1 186 ? -16.159 -18.190 35.512 1.00 93.69 186 LEU A C 1
ATOM 1408 O O . LEU A 1 186 ? -15.510 -18.925 36.255 1.00 93.69 186 LEU A O 1
ATOM 1412 N N . THR A 1 187 ? -16.317 -18.434 34.214 1.00 92.06 187 THR A N 1
ATOM 1413 C CA . THR A 1 187 ? -15.834 -19.649 33.543 1.00 92.06 187 THR A CA 1
ATOM 1414 C C . THR A 1 187 ? -14.718 -19.315 32.558 1.00 92.06 187 THR A C 1
ATOM 1416 O O . THR A 1 187 ? -14.836 -18.376 31.774 1.00 92.06 187 THR A O 1
ATOM 1419 N N . ASP A 1 188 ? -13.633 -20.091 32.573 1.00 88.94 188 ASP A N 1
ATOM 1420 C CA . ASP A 1 188 ? -12.575 -20.002 31.559 1.00 88.94 188 ASP A CA 1
ATOM 1421 C C . ASP A 1 188 ? -12.915 -20.922 30.382 1.00 88.94 188 ASP A C 1
ATOM 1423 O O . ASP A 1 188 ? -12.878 -22.149 30.509 1.00 88.94 188 ASP A O 1
ATOM 1427 N N . ARG A 1 189 ? -13.255 -20.334 29.230 1.00 80.00 189 ARG A N 1
ATOM 1428 C CA . ARG A 1 189 ? -13.556 -21.084 27.999 1.00 80.00 189 ARG A CA 1
ATOM 1429 C C . ARG A 1 189 ? -12.301 -21.459 27.201 1.00 80.00 189 ARG A C 1
ATOM 1431 O O . ARG A 1 189 ? -12.415 -22.129 26.177 1.00 80.00 189 ARG A O 1
ATOM 1438 N N . GLY A 1 190 ? -11.111 -21.084 27.677 1.00 70.56 190 GLY A N 1
ATOM 1439 C CA . GLY A 1 190 ? -9.856 -21.233 26.948 1.00 70.56 190 GLY A CA 1
ATOM 1440 C C . GLY A 1 190 ? -9.651 -20.123 25.911 1.00 70.56 190 GLY A C 1
ATOM 1441 O O . GLY A 1 190 ? -10.548 -19.340 25.611 1.00 70.56 190 GLY A O 1
ATOM 1442 N N . GLY A 1 191 ? -8.434 -20.022 25.368 1.00 63.47 191 GLY A N 1
ATOM 1443 C CA . GLY A 1 191 ? -8.162 -19.128 24.239 1.00 63.47 191 GLY A CA 1
ATOM 1444 C C . GLY A 1 191 ? -8.353 -17.633 24.529 1.00 63.47 191 GLY A C 1
ATOM 1445 O O . GLY A 1 191 ? -9.005 -16.943 23.755 1.00 63.47 191 GLY A O 1
ATOM 1446 N N . GLU A 1 192 ? -7.790 -17.123 25.627 1.00 71.88 192 GLU A N 1
ATOM 1447 C CA . GLU A 1 192 ? -7.819 -15.688 26.003 1.00 71.88 192 GLU A CA 1
ATOM 1448 C C . GLU A 1 192 ? -9.205 -15.096 26.339 1.00 71.88 192 GLU A C 1
ATOM 1450 O O . GLU A 1 192 ? -9.296 -13.899 26.598 1.00 71.88 192 GLU A O 1
ATOM 1455 N N . HIS A 1 193 ? -10.262 -15.910 26.422 1.00 84.06 193 HIS A N 1
ATOM 1456 C CA . HIS A 1 193 ? -11.612 -15.438 26.743 1.00 84.06 193 HIS A CA 1
ATOM 1457 C C . HIS A 1 193 ? -12.134 -16.020 28.052 1.00 84.06 193 HIS A C 1
ATOM 1459 O O . HIS A 1 193 ? -11.970 -17.207 28.339 1.00 84.06 193 HIS A O 1
ATOM 1465 N N . LEU A 1 194 ? -12.809 -15.171 2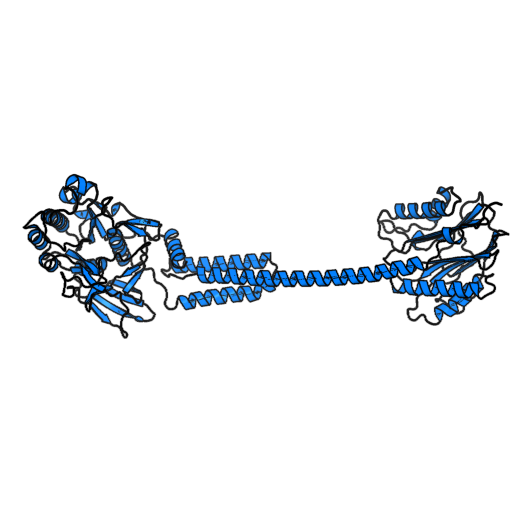8.820 1.00 90.38 194 LEU A N 1
ATOM 1466 C CA . LEU A 1 194 ? -13.577 -15.561 29.994 1.00 90.38 194 LEU A CA 1
ATOM 1467 C C . LEU A 1 194 ? -15.064 -15.381 29.697 1.00 90.38 194 LEU A C 1
ATOM 1469 O O . LEU A 1 194 ? -15.456 -14.667 28.776 1.00 90.38 194 LEU A O 1
ATOM 1473 N N . GLU A 1 195 ? -15.899 -16.039 30.479 1.00 92.94 195 GLU A N 1
ATOM 1474 C CA . GLU A 1 195 ? -17.344 -15.916 30.382 1.00 92.94 195 GLU A CA 1
ATOM 1475 C C . GLU A 1 195 ? -17.928 -15.665 31.769 1.00 92.94 195 GLU A C 1
ATOM 1477 O O . GLU A 1 195 ? -17.664 -16.418 32.710 1.00 92.94 195 GLU A O 1
ATOM 1482 N N . LEU A 1 196 ? -18.701 -14.589 31.886 1.00 94.31 196 LEU A N 1
ATOM 1483 C CA . LEU A 1 196 ? -19.381 -14.182 33.104 1.00 94.31 196 LEU A CA 1
ATOM 1484 C C . LEU A 1 196 ? -20.871 -14.508 32.996 1.00 94.31 196 LEU A C 1
ATOM 1486 O O . LEU A 1 196 ? -21.599 -13.891 32.224 1.00 94.31 196 LEU A O 1
ATOM 1490 N N . GLY A 1 197 ? -21.315 -15.483 33.778 1.00 93.94 197 GLY A N 1
ATOM 1491 C CA . GLY A 1 197 ? -22.715 -15.861 33.914 1.00 93.94 197 GLY A CA 1
ATOM 1492 C C . GLY A 1 197 ? -23.415 -15.054 35.007 1.00 93.94 197 GLY A C 1
ATOM 1493 O O . GLY A 1 197 ? -22.962 -15.039 36.156 1.00 93.94 197 GLY A O 1
ATOM 1494 N N . ILE A 1 198 ? -24.541 -14.437 34.651 1.00 92.62 198 ILE A N 1
ATOM 1495 C CA . ILE A 1 198 ? -25.443 -13.689 35.532 1.00 92.62 198 ILE A CA 1
ATOM 1496 C C . ILE A 1 198 ? -26.829 -14.334 35.404 1.00 92.62 198 ILE A C 1
ATOM 1498 O O . ILE A 1 198 ? -27.593 -14.035 34.486 1.00 92.62 198 ILE A O 1
ATOM 1502 N N . GLY A 1 199 ? -27.140 -15.295 36.278 1.00 87.38 199 GLY A N 1
ATOM 1503 C CA . GLY A 1 199 ? -28.330 -16.136 36.110 1.00 87.38 199 GLY A CA 1
ATOM 1504 C C . GLY A 1 199 ? -28.285 -16.907 34.784 1.00 87.38 199 GLY A C 1
ATOM 1505 O O . GLY A 1 199 ? -27.388 -17.722 34.579 1.00 87.38 199 GLY A O 1
ATOM 1506 N N . ASN A 1 200 ? -29.233 -16.625 33.884 1.00 83.38 200 ASN A N 1
ATOM 1507 C CA . ASN A 1 200 ? -29.311 -17.233 32.547 1.00 83.38 200 ASN A CA 1
ATOM 1508 C C . ASN A 1 200 ? -28.587 -16.423 31.456 1.00 83.38 200 ASN A C 1
ATOM 1510 O O . ASN A 1 200 ? -28.477 -16.888 30.321 1.00 83.38 200 ASN A O 1
ATOM 1514 N N . VAL A 1 201 ? -28.115 -15.215 31.772 1.00 85.31 201 VAL A N 1
ATOM 1515 C CA . VAL A 1 201 ? -27.393 -14.357 30.829 1.00 85.31 201 VAL A CA 1
ATOM 1516 C C . VAL A 1 201 ? -25.915 -14.704 30.883 1.00 85.31 201 VAL A C 1
ATOM 1518 O O . VAL A 1 201 ? -25.345 -14.858 31.964 1.00 85.31 201 VAL A O 1
ATOM 1521 N N . SER A 1 202 ? -25.288 -14.810 29.715 1.00 90.19 202 SER A N 1
ATOM 1522 C CA . SER A 1 202 ? -23.866 -15.101 29.611 1.00 90.19 202 SER A CA 1
ATOM 1523 C C . SER A 1 202 ? -23.127 -14.020 28.845 1.00 90.19 202 SER A C 1
ATOM 1525 O O . SER A 1 202 ? -23.467 -13.698 27.707 1.00 90.19 202 SER A O 1
ATOM 1527 N N . VAL A 1 203 ? -22.098 -13.474 29.481 1.00 93.56 203 VAL A N 1
ATOM 1528 C CA . VAL A 1 203 ? -21.407 -12.278 29.035 1.00 93.56 203 VAL A CA 1
ATOM 1529 C C . VAL A 1 203 ? -19.951 -12.612 28.690 1.00 93.56 203 VAL A C 1
ATOM 1531 O O . VAL A 1 203 ? -19.198 -13.061 29.557 1.00 93.56 203 VAL A O 1
ATOM 1534 N N . PRO A 1 204 ? -19.508 -12.401 27.439 1.00 92.44 204 PRO A N 1
ATOM 1535 C CA . PRO A 1 204 ? -18.131 -12.653 27.035 1.00 92.44 204 PRO A CA 1
ATOM 1536 C C . PRO A 1 204 ? -17.182 -11.587 27.589 1.00 92.44 204 PRO A C 1
ATOM 1538 O O . PRO A 1 204 ? -17.429 -10.386 27.479 1.00 92.44 204 PRO A O 1
ATOM 1541 N N . LEU A 1 205 ? -16.047 -12.031 28.106 1.00 91.88 205 LEU A N 1
ATOM 1542 C CA . LEU A 1 205 ? -14.992 -11.189 28.650 1.00 91.88 205 LEU A CA 1
ATOM 1543 C C . LEU A 1 205 ? -13.649 -11.511 27.991 1.00 91.88 205 LEU A C 1
ATOM 1545 O O . LEU A 1 205 ? -13.402 -12.615 27.501 1.00 91.88 205 LEU A O 1
ATOM 1549 N N . GLN A 1 206 ? -12.754 -10.535 28.023 1.00 89.50 206 GLN A N 1
ATOM 1550 C CA . GLN A 1 206 ? -11.334 -10.730 27.759 1.00 89.50 206 GLN A CA 1
ATOM 1551 C C . GLN A 1 206 ? -10.659 -11.415 28.959 1.00 89.50 206 GLN A C 1
ATOM 1553 O O . GLN A 1 206 ? -11.226 -11.507 30.052 1.00 89.50 206 GLN A O 1
ATOM 1558 N N . SER A 1 207 ? -9.423 -11.881 28.778 1.00 87.19 207 SER A N 1
ATOM 1559 C CA . SER A 1 207 ? -8.655 -12.588 29.814 1.00 87.19 207 SER A CA 1
ATOM 1560 C C . SER A 1 207 ? -8.421 -11.790 31.103 1.00 87.19 207 SER A C 1
ATOM 1562 O O . SER A 1 207 ? -8.125 -12.385 32.136 1.00 87.19 207 SER A O 1
ATOM 1564 N N . ASP A 1 208 ? -8.538 -10.462 31.041 1.00 88.31 208 ASP A N 1
ATOM 1565 C CA . ASP A 1 208 ? -8.383 -9.541 32.173 1.00 88.31 208 ASP A CA 1
ATOM 1566 C C . ASP A 1 208 ? -9.700 -9.204 32.898 1.00 88.31 208 ASP A C 1
ATOM 1568 O O . ASP A 1 208 ? -9.706 -8.398 33.829 1.00 88.31 208 ASP A O 1
ATOM 1572 N N . GLY A 1 209 ? -10.816 -9.818 32.488 1.00 89.69 209 GLY A N 1
ATOM 1573 C CA . GLY A 1 209 ? -12.139 -9.582 33.070 1.00 89.69 209 GLY A CA 1
ATOM 1574 C C . GLY A 1 209 ? -12.876 -8.360 32.517 1.00 89.69 209 GLY A C 1
ATOM 1575 O O . GLY A 1 209 ? -13.946 -8.013 33.022 1.00 89.69 209 GLY A O 1
ATOM 1576 N N . SER A 1 210 ? -12.334 -7.697 31.493 1.00 91.81 210 SER A N 1
ATOM 1577 C CA . SER A 1 210 ? -12.989 -6.563 30.835 1.00 91.81 210 SER A CA 1
ATOM 1578 C C . SER A 1 210 ? -13.772 -6.957 29.587 1.00 91.81 210 SER A C 1
ATOM 1580 O O . SER A 1 210 ? -13.537 -7.996 28.970 1.00 91.81 210 SER A O 1
ATOM 1582 N N . MET A 1 211 ? -14.689 -6.082 29.189 1.00 92.25 211 MET A N 1
ATOM 1583 C CA . MET A 1 211 ? -15.447 -6.166 27.945 1.00 92.25 211 MET A CA 1
ATOM 1584 C C . MET A 1 211 ? -15.120 -4.962 27.057 1.00 92.25 211 MET A C 1
ATOM 1586 O O . MET A 1 211 ? -14.910 -3.865 27.571 1.00 92.25 211 MET A O 1
ATOM 1590 N N . TYR A 1 212 ? -15.109 -5.153 25.733 1.00 93.12 212 TYR A N 1
ATOM 1591 C CA . TYR A 1 212 ? -15.141 -4.044 24.776 1.00 93.12 212 TYR A CA 1
ATOM 1592 C C . TYR A 1 212 ? -16.546 -3.448 24.670 1.00 93.12 212 TYR A C 1
ATOM 1594 O O . TYR A 1 212 ? -17.513 -4.161 24.384 1.00 93.12 212 TYR A O 1
ATOM 1602 N N . LEU A 1 213 ? -16.635 -2.133 24.845 1.00 93.00 213 LEU A N 1
ATOM 1603 C CA . LEU A 1 213 ? -17.885 -1.404 24.685 1.00 93.00 213 LEU A CA 1
ATOM 1604 C C . LEU A 1 213 ? -18.174 -1.148 23.210 1.00 93.00 213 LEU A C 1
ATOM 1606 O O . LEU A 1 213 ? -17.298 -0.697 22.465 1.00 93.00 213 LEU A O 1
ATOM 1610 N N . TYR A 1 214 ? -19.413 -1.429 22.816 1.00 94.94 214 TYR A N 1
ATOM 1611 C CA . TYR A 1 214 ? -19.949 -1.096 21.508 1.00 94.94 214 TYR A CA 1
ATOM 1612 C C . TYR A 1 214 ? -20.894 0.097 21.640 1.00 94.94 214 TYR A C 1
ATOM 1614 O O . TYR A 1 214 ? -22.070 -0.053 21.986 1.00 94.94 214 TYR A O 1
ATOM 1622 N N . PHE A 1 215 ? -20.358 1.290 21.398 1.00 94.25 215 PHE A N 1
ATOM 1623 C CA . PHE A 1 215 ? -21.088 2.528 21.628 1.00 94.25 215 PHE A CA 1
ATOM 1624 C C . PHE A 1 215 ? -22.151 2.773 20.557 1.00 94.25 215 PHE A C 1
ATOM 1626 O O . PHE A 1 215 ? -21.915 2.585 19.360 1.00 94.25 215 PHE A O 1
ATOM 1633 N N . GLY A 1 216 ? -23.323 3.206 21.014 1.00 93.12 216 GLY A N 1
ATOM 1634 C CA . GLY A 1 216 ? -24.281 3.950 20.204 1.00 93.12 216 GLY A CA 1
ATOM 1635 C C . GLY A 1 216 ? -24.138 5.444 20.483 1.00 93.12 216 GLY A C 1
ATOM 1636 O O . GLY A 1 216 ? -23.465 5.827 21.443 1.00 93.12 216 GLY A O 1
ATOM 1637 N N . HIS A 1 217 ? -24.783 6.266 19.657 1.00 92.12 217 HIS A N 1
ATOM 1638 C CA . HIS A 1 217 ? -24.858 7.706 19.902 1.00 92.12 217 HIS A CA 1
ATOM 1639 C C . HIS A 1 217 ? -25.529 7.993 21.255 1.00 92.12 217 HIS A C 1
ATOM 1641 O O . HIS A 1 217 ? -26.351 7.198 21.746 1.00 92.12 217 HIS A O 1
ATOM 1647 N N . GLU A 1 218 ? -25.164 9.129 21.843 1.00 85.12 218 GLU A N 1
ATOM 1648 C CA . GLU A 1 218 ? -25.873 9.701 22.986 1.00 85.12 218 GLU A CA 1
ATOM 1649 C C . GLU A 1 218 ? -27.369 9.859 22.671 1.00 85.12 218 GLU A C 1
ATOM 1651 O O . GLU A 1 218 ? -27.762 10.256 21.570 1.00 85.12 218 GLU A O 1
ATOM 1656 N N . ASP A 1 219 ? -28.209 9.508 23.643 1.00 84.31 219 ASP A N 1
ATOM 1657 C CA . ASP A 1 219 ? -29.663 9.544 23.506 1.00 84.31 219 ASP A CA 1
ATOM 1658 C C . ASP A 1 219 ? -30.280 10.235 24.723 1.00 84.31 219 ASP A C 1
ATOM 1660 O O . ASP A 1 219 ? -30.292 9.691 25.832 1.00 84.31 219 ASP A O 1
ATOM 1664 N N . GLY A 1 220 ? -30.812 11.438 24.494 1.00 84.75 220 GLY A N 1
ATOM 1665 C CA . GLY A 1 220 ? -31.452 12.255 25.521 1.00 84.75 220 GLY A CA 1
ATOM 1666 C C . GLY A 1 220 ? -32.657 11.578 26.178 1.00 84.75 220 GLY A C 1
ATOM 1667 O O . GLY A 1 220 ? -32.946 11.864 27.337 1.00 84.75 220 GLY A O 1
ATOM 1668 N N . GLU A 1 221 ? -33.320 10.629 25.506 1.00 86.56 221 GLU A N 1
ATOM 1669 C CA . GLU A 1 221 ? -34.464 9.896 26.069 1.00 86.56 221 GLU A CA 1
ATOM 1670 C C . GLU A 1 221 ? -34.072 8.970 27.231 1.00 86.56 221 GLU A C 1
ATOM 1672 O O . GLU A 1 221 ? -34.935 8.488 27.965 1.00 86.56 221 GLU A O 1
ATOM 1677 N N . ARG A 1 222 ? -32.772 8.704 27.427 1.00 89.88 222 ARG A N 1
ATOM 1678 C CA . ARG A 1 222 ? -32.271 7.964 28.596 1.00 89.88 222 ARG A CA 1
ATOM 1679 C C . ARG A 1 222 ? -32.320 8.786 29.880 1.00 89.88 222 ARG A C 1
ATOM 1681 O O . ARG A 1 222 ? -32.266 8.188 30.952 1.00 89.88 222 ARG A O 1
ATOM 1688 N N . PHE A 1 223 ? -32.371 10.113 29.787 1.00 93.62 223 PHE A N 1
ATOM 1689 C CA . PHE A 1 223 ? -32.163 11.004 30.920 1.00 93.62 223 PHE A CA 1
ATOM 1690 C C . PHE A 1 223 ? -33.479 11.542 31.474 1.00 93.62 223 PHE A C 1
ATOM 1692 O O . PHE A 1 223 ? -34.327 12.072 30.759 1.00 93.62 223 PHE A O 1
ATOM 1699 N N . VAL A 1 224 ? -33.610 11.456 32.791 1.00 95.25 224 VAL A N 1
ATOM 1700 C CA . VAL A 1 224 ? -34.695 12.043 33.567 1.00 95.25 224 VAL A CA 1
ATOM 1701 C C . VAL A 1 224 ? -34.071 12.905 34.656 1.00 95.25 224 VAL A C 1
ATOM 1703 O O . VAL A 1 224 ? -33.257 12.417 35.435 1.00 95.25 224 VAL A O 1
ATOM 1706 N N . SER A 1 225 ? -34.427 14.186 34.738 1.00 95.44 225 SER A N 1
ATOM 1707 C CA . SER A 1 225 ? -33.872 15.064 35.776 1.00 95.44 225 SER A CA 1
ATOM 1708 C C . SER A 1 225 ? -34.347 14.616 37.163 1.00 95.44 225 SER A C 1
ATOM 1710 O O . SER A 1 225 ? -35.537 14.352 37.369 1.00 95.44 225 SER A O 1
ATOM 1712 N N . ALA A 1 226 ? -33.441 14.593 38.143 1.00 95.56 226 ALA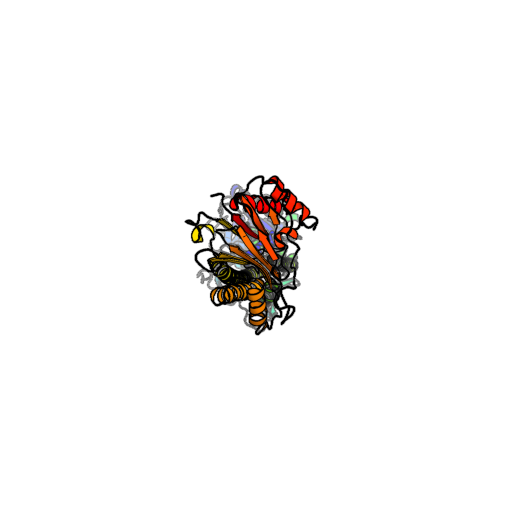 A N 1
ATOM 1713 C CA . ALA A 1 226 ? -33.754 14.315 39.544 1.00 95.56 226 ALA A CA 1
ATOM 1714 C C . ALA A 1 226 ? -34.827 15.274 40.089 1.00 95.56 226 ALA A C 1
ATOM 1716 O O . ALA A 1 226 ? -35.659 14.870 40.901 1.00 95.56 226 ALA A O 1
ATOM 1717 N N . GLU A 1 227 ? -34.883 16.515 39.588 1.00 95.75 227 GLU A N 1
ATOM 1718 C CA . GLU A 1 227 ? -35.935 17.468 39.960 1.00 95.75 227 GLU A CA 1
ATOM 1719 C C . GLU A 1 227 ? -37.316 17.022 39.489 1.00 95.75 227 GLU A C 1
ATOM 1721 O O . GLU A 1 227 ? -38.312 17.191 40.192 1.00 95.75 227 GLU A O 1
ATOM 1726 N N . GLN A 1 228 ? -37.406 16.435 38.297 1.00 95.12 228 GLN A N 1
ATOM 1727 C CA . GLN A 1 228 ? -38.687 15.963 37.781 1.00 95.12 228 GLN A CA 1
ATOM 1728 C C . GLN A 1 228 ? -39.204 14.773 38.600 1.00 95.12 228 GLN A C 1
ATOM 1730 O O . GLN A 1 228 ? -40.413 14.663 38.800 1.00 95.12 228 GLN A O 1
ATOM 1735 N N . ILE A 1 229 ? -38.302 13.934 39.120 1.00 95.38 229 ILE A N 1
ATOM 1736 C CA . ILE A 1 229 ? -38.648 12.859 40.057 1.00 95.38 229 ILE A CA 1
ATOM 1737 C C . ILE A 1 229 ? -39.131 13.435 41.393 1.00 95.38 229 ILE A C 1
ATOM 1739 O O . ILE A 1 229 ? -40.220 13.093 41.847 1.00 95.38 229 ILE A O 1
ATOM 1743 N N . LEU A 1 230 ? -38.367 14.351 41.998 1.00 94.25 230 LEU A N 1
ATOM 1744 C CA . LEU A 1 230 ? -38.692 14.947 43.302 1.00 94.25 230 LEU A CA 1
ATOM 1745 C C . LEU A 1 230 ? -39.978 15.787 43.285 1.00 94.25 230 LEU A C 1
ATOM 1747 O O . LEU A 1 230 ? -40.692 15.849 44.283 1.00 94.25 230 LEU A O 1
ATOM 1751 N N . SER A 1 231 ? -40.290 16.429 42.159 1.00 94.00 231 SER A N 1
ATOM 1752 C CA . SER A 1 231 ? -41.532 17.192 41.971 1.00 94.00 231 SER A CA 1
ATOM 1753 C C . SER A 1 231 ? -42.738 16.329 41.579 1.00 94.00 231 SER A C 1
ATOM 1755 O O . SER A 1 231 ? -43.844 16.857 41.484 1.00 94.00 231 SER A O 1
ATOM 1757 N N . GLY A 1 232 ? -42.551 15.025 41.334 1.00 90.62 232 GLY A N 1
ATOM 1758 C CA . GLY A 1 232 ? -43.618 14.122 40.886 1.00 90.62 232 GLY A CA 1
ATOM 1759 C C . GLY A 1 232 ? -44.098 14.383 39.453 1.00 90.62 232 GLY A C 1
ATOM 1760 O O . GLY A 1 232 ? -45.217 14.020 39.101 1.00 90.62 232 GLY A O 1
ATOM 1761 N N . SER A 1 233 ? -43.269 15.024 38.623 1.00 88.06 233 SER A N 1
ATOM 1762 C CA . SER A 1 233 ? -43.609 15.411 37.245 1.00 88.06 233 SER A CA 1
ATOM 1763 C C . SER A 1 233 ? -43.404 14.287 36.220 1.00 88.06 233 SER A C 1
ATOM 1765 O O . SER A 1 233 ? -43.736 14.465 35.048 1.00 88.06 233 SER A O 1
ATOM 1767 N N . VAL A 1 234 ? -42.820 13.155 36.625 1.00 89.31 234 VAL A N 1
ATOM 1768 C CA . VAL A 1 234 ? -42.502 12.022 35.740 1.00 89.31 234 VAL A CA 1
ATOM 1769 C C . VAL A 1 234 ? -43.489 10.880 35.976 1.00 89.31 234 VAL A C 1
ATOM 1771 O O . VAL A 1 234 ? -43.650 10.451 37.120 1.00 89.31 234 VAL A O 1
ATOM 1774 N N . PRO A 1 235 ? -44.128 10.355 34.919 1.00 88.25 235 PRO A N 1
ATOM 1775 C CA . PRO A 1 235 ? -44.961 9.163 35.011 1.00 88.25 235 PRO A CA 1
ATOM 1776 C C . PRO A 1 235 ? -44.185 7.942 35.546 1.00 88.25 235 PRO A C 1
ATOM 1778 O O . PRO A 1 235 ? -43.056 7.676 35.136 1.00 88.25 235 PRO A O 1
ATOM 1781 N N . ALA A 1 236 ? -44.781 7.184 36.474 1.00 84.00 236 ALA A N 1
ATOM 1782 C CA . ALA A 1 236 ? -44.110 6.058 37.142 1.00 84.00 236 ALA A CA 1
ATOM 1783 C C . ALA A 1 236 ? -43.716 4.913 36.184 1.00 84.00 236 ALA A C 1
ATOM 1785 O O . ALA A 1 236 ? -42.781 4.165 36.458 1.00 84.00 236 ALA A O 1
ATOM 1786 N N . ASP A 1 237 ? -44.404 4.777 35.051 1.00 88.50 237 ASP A N 1
ATOM 1787 C CA . ASP A 1 237 ? -44.107 3.821 33.979 1.00 88.50 237 ASP A CA 1
ATOM 1788 C C . ASP A 1 237 ? -42.752 4.061 33.299 1.00 88.50 237 ASP A C 1
ATOM 1790 O O . ASP A 1 237 ? -42.179 3.116 32.764 1.00 88.50 237 ASP A O 1
ATOM 1794 N N . VAL A 1 238 ? -42.195 5.276 33.380 1.00 91.50 238 VAL A N 1
ATOM 1795 C CA . VAL A 1 238 ? -40.845 5.570 32.869 1.00 91.50 238 VAL A CA 1
ATOM 1796 C C . VAL A 1 238 ? -39.773 4.795 33.644 1.00 91.50 238 VAL A C 1
ATOM 1798 O O . VAL A 1 238 ? -38.776 4.379 33.059 1.00 91.50 238 VAL A O 1
ATOM 1801 N N . LEU A 1 239 ? -39.974 4.580 34.950 1.00 94.88 239 LEU A N 1
ATOM 1802 C CA . LEU A 1 239 ? -39.009 3.906 35.829 1.00 94.88 239 LEU A CA 1
ATOM 1803 C C . LEU A 1 239 ? -39.384 2.452 36.148 1.00 94.88 239 LEU A C 1
ATOM 1805 O O . LEU A 1 239 ? -38.522 1.678 36.568 1.00 94.88 239 LEU A O 1
ATOM 1809 N N . ARG A 1 240 ? -40.650 2.071 35.956 1.00 95.38 240 ARG A N 1
ATOM 1810 C CA . ARG A 1 240 ? -41.156 0.735 36.286 1.00 95.38 240 ARG A CA 1
ATOM 1811 C C . ARG A 1 240 ? -40.434 -0.358 35.499 1.00 95.38 240 ARG A C 1
ATOM 1813 O O . ARG A 1 240 ? -40.289 -0.258 34.283 1.00 95.38 240 ARG A O 1
ATOM 1820 N N . ASP A 1 241 ? -39.998 -1.406 36.197 1.00 94.69 241 ASP A N 1
ATOM 1821 C CA . ASP A 1 241 ? -39.263 -2.551 35.634 1.00 94.69 241 ASP A CA 1
ATOM 1822 C C . ASP A 1 241 ? -37.961 -2.168 34.891 1.00 94.69 241 ASP A C 1
ATOM 1824 O O . ASP A 1 241 ? -37.389 -2.977 34.154 1.00 94.69 241 ASP A O 1
ATOM 1828 N N . LYS A 1 242 ? -37.455 -0.940 35.087 1.00 96.00 242 LYS A N 1
ATOM 1829 C CA . LYS A 1 242 ? -36.187 -0.462 34.518 1.00 96.00 242 LYS A CA 1
ATOM 1830 C C . LYS A 1 242 ? -35.041 -0.584 35.511 1.00 96.00 242 LYS A C 1
ATOM 1832 O O . LYS A 1 242 ? -35.229 -0.548 36.725 1.00 96.00 242 LYS A O 1
ATOM 1837 N N . LEU A 1 243 ? -33.828 -0.688 34.980 1.00 97.19 243 LEU A N 1
ATOM 1838 C CA . LEU A 1 243 ? -32.593 -0.506 35.734 1.00 97.19 243 LEU A CA 1
ATOM 1839 C C . LEU A 1 243 ? -32.308 0.996 35.823 1.00 97.19 243 LEU A C 1
ATOM 1841 O O . LEU A 1 243 ? -31.946 1.623 34.828 1.00 97.19 243 LEU A O 1
ATOM 1845 N N . VAL A 1 244 ? -32.507 1.586 36.998 1.00 98.00 244 VAL A N 1
ATOM 1846 C CA . VAL A 1 244 ? -32.386 3.036 37.185 1.00 98.00 244 VAL A CA 1
ATOM 1847 C C . VAL A 1 244 ? -30.993 3.376 37.696 1.00 98.00 244 VAL A C 1
ATOM 1849 O O . VAL A 1 244 ? -30.585 2.896 38.747 1.00 98.00 244 VAL A O 1
ATOM 1852 N N . LEU A 1 245 ? -30.258 4.203 36.963 1.00 97.31 245 LEU A N 1
ATOM 1853 C CA . LEU A 1 245 ? -28.943 4.708 37.348 1.00 97.31 245 LEU A CA 1
ATOM 1854 C C . LEU A 1 245 ? -29.073 6.127 37.894 1.00 97.31 245 LEU A C 1
ATOM 1856 O O . LEU A 1 245 ? -29.645 6.982 37.231 1.00 97.31 245 LEU A O 1
ATOM 1860 N N . VAL A 1 246 ? -28.524 6.395 39.073 1.00 96.12 246 VAL A N 1
ATOM 1861 C CA . VAL A 1 246 ? -28.495 7.734 39.675 1.00 96.12 246 VAL A CA 1
ATOM 1862 C C . VAL A 1 246 ? -27.071 8.264 39.612 1.00 96.12 246 VAL A C 1
ATOM 1864 O O . VAL A 1 246 ? -26.168 7.643 40.171 1.00 96.12 246 VAL A O 1
ATOM 1867 N N . GLY A 1 247 ? -26.870 9.407 38.958 1.00 92.44 247 GLY A N 1
ATOM 1868 C CA . GLY A 1 247 ? -25.542 9.997 38.772 1.00 92.44 247 GLY A CA 1
ATOM 1869 C C . GLY A 1 247 ? -25.582 11.507 38.543 1.00 92.44 247 GLY A C 1
ATOM 1870 O O . GLY A 1 247 ? -26.636 12.085 38.276 1.00 92.44 247 GLY A O 1
ATOM 1871 N N . ILE A 1 248 ? -24.423 12.156 38.663 1.00 89.25 248 ILE A N 1
ATOM 1872 C CA . ILE A 1 248 ? -24.266 13.601 38.439 1.00 89.25 248 ILE A CA 1
ATOM 1873 C C . ILE A 1 248 ? -23.931 13.855 36.971 1.00 89.25 248 ILE A C 1
ATOM 1875 O O . ILE A 1 248 ? -23.012 13.240 36.433 1.00 89.25 248 ILE A O 1
ATOM 1879 N N . THR A 1 249 ? -24.642 14.790 36.338 1.00 85.25 249 THR A N 1
ATOM 1880 C CA . THR A 1 249 ? -24.413 15.172 34.930 1.00 85.25 249 THR A CA 1
ATOM 1881 C C . THR A 1 249 ? -24.227 16.681 34.720 1.00 85.25 249 THR A C 1
ATOM 1883 O O . THR A 1 249 ? -23.887 17.093 33.609 1.00 85.25 249 THR A O 1
ATOM 1886 N N . GLY A 1 250 ? -24.395 17.501 35.769 1.00 77.31 250 GLY A N 1
ATOM 1887 C CA . GLY A 1 250 ? -24.220 18.960 35.730 1.00 77.31 250 GLY A CA 1
ATOM 1888 C C . GLY A 1 250 ? -22.859 19.431 35.183 1.00 77.31 250 GLY A C 1
ATOM 1889 O O . GLY A 1 250 ? -21.802 18.839 35.438 1.00 77.31 250 GLY A O 1
ATOM 1890 N N . LEU A 1 251 ? -22.891 20.526 34.426 1.00 60.56 251 LEU A N 1
ATOM 1891 C CA . LEU A 1 251 ? -21.762 21.212 33.808 1.00 60.56 251 LEU A CA 1
ATOM 1892 C C . LEU A 1 251 ? -20.852 21.819 34.891 1.00 60.56 251 LEU A C 1
ATOM 1894 O O . LEU A 1 251 ? -21.112 22.876 35.449 1.00 60.56 251 LEU A O 1
ATOM 1898 N N . GLY A 1 252 ? -19.722 21.159 35.157 1.00 59.44 252 GLY A N 1
ATOM 1899 C CA . GLY A 1 252 ? -18.673 21.665 36.058 1.00 59.44 252 GLY A CA 1
ATOM 1900 C C . GLY A 1 252 ? -18.267 20.712 37.182 1.00 59.44 252 GLY A C 1
ATOM 1901 O O . GLY A 1 252 ? -17.242 20.939 37.818 1.00 59.44 252 GLY A O 1
ATOM 1902 N N . LEU A 1 253 ? -19.009 19.617 37.383 1.00 60.25 253 LEU A N 1
ATOM 1903 C CA . LEU A 1 253 ? -18.748 18.615 38.431 1.00 60.25 253 LEU A CA 1
ATOM 1904 C C . LEU A 1 253 ? -17.970 17.368 37.937 1.00 60.25 253 LEU A C 1
ATOM 1906 O O . LEU A 1 253 ? -17.754 16.443 38.708 1.00 60.25 253 LEU A O 1
ATOM 1910 N N . LEU A 1 254 ? -17.510 17.403 36.676 1.00 57.88 254 LEU A N 1
ATOM 1911 C CA . LEU A 1 254 ? -16.504 16.562 35.993 1.00 57.88 254 LEU A CA 1
ATOM 1912 C C . LEU A 1 254 ? -16.463 15.046 36.311 1.00 57.88 254 LEU A C 1
ATOM 1914 O O . LEU A 1 254 ? -15.721 14.618 37.189 1.00 57.88 254 LEU A O 1
ATOM 1918 N N . ASP A 1 255 ? -17.080 14.242 35.433 1.00 66.75 255 ASP A N 1
ATOM 1919 C CA . ASP A 1 255 ? -16.552 12.941 34.957 1.00 66.75 255 ASP A CA 1
ATOM 1920 C C . ASP A 1 255 ? -17.115 12.627 33.549 1.00 66.75 255 ASP A C 1
ATOM 1922 O O . ASP A 1 255 ? -17.947 11.739 33.358 1.00 66.75 255 ASP A O 1
ATOM 1926 N N . TYR A 1 256 ? -16.739 13.440 32.551 1.00 83.50 256 TYR A N 1
ATOM 1927 C CA . TYR A 1 256 ? -17.100 13.186 31.150 1.00 83.50 256 TYR A CA 1
ATOM 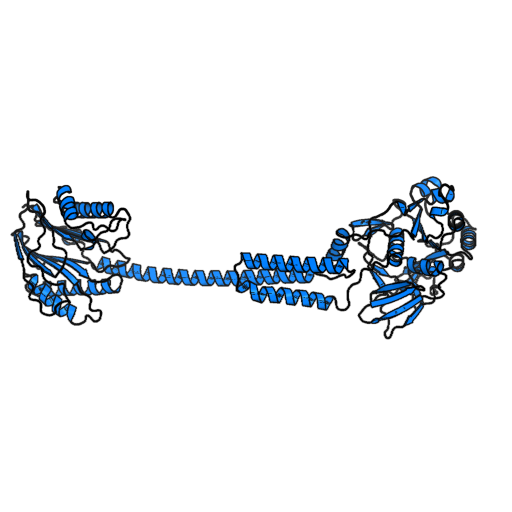1928 C C . TYR A 1 256 ? -16.046 12.310 30.481 1.00 83.50 256 TYR A C 1
ATOM 1930 O O . TYR A 1 256 ? -14.849 12.606 30.519 1.00 83.50 256 TYR A O 1
ATOM 1938 N N . GLN A 1 257 ? -16.514 11.274 29.801 1.00 84.94 257 GLN A N 1
ATOM 1939 C CA . GLN A 1 257 ? -15.702 10.282 29.121 1.00 84.94 257 GLN A CA 1
ATOM 1940 C C . GLN A 1 257 ? -15.796 10.472 27.607 1.00 84.94 257 GLN A C 1
ATOM 1942 O O . GLN A 1 257 ? -16.873 10.721 27.063 1.00 84.94 257 GLN A O 1
ATOM 1947 N N . VAL A 1 258 ? -14.663 10.358 26.907 1.00 90.19 258 VAL A N 1
ATOM 1948 C CA . VAL A 1 258 ? -14.653 10.400 25.438 1.00 90.19 258 VAL A CA 1
ATOM 1949 C C . VAL A 1 258 ? -14.931 8.999 24.904 1.00 90.19 258 VAL A C 1
ATOM 1951 O O . VAL A 1 258 ? -14.265 8.039 25.296 1.00 90.19 258 VAL A O 1
ATOM 1954 N N . THR A 1 259 ? -15.883 8.872 23.985 1.00 92.50 259 THR A N 1
ATOM 1955 C CA . THR A 1 259 ? -16.215 7.597 23.341 1.00 92.50 259 THR A CA 1
ATOM 1956 C C . THR A 1 259 ? -15.432 7.408 22.034 1.00 92.50 259 THR A C 1
ATOM 1958 O O . THR A 1 259 ? -14.912 8.371 21.460 1.00 92.50 259 THR A O 1
ATOM 1961 N N . PRO A 1 260 ? -15.352 6.179 21.495 1.00 93.44 260 PRO A N 1
ATOM 1962 C CA . PRO A 1 260 ? -14.798 5.901 20.167 1.00 93.44 260 PRO A CA 1
ATOM 1963 C C . PRO A 1 260 ? -15.496 6.669 19.031 1.00 93.44 260 PRO A C 1
ATOM 1965 O O . PRO A 1 260 ? -14.883 6.918 17.987 1.00 93.44 260 PRO A O 1
ATOM 1968 N N . LEU A 1 261 ? -16.750 7.092 19.244 1.00 94.12 261 LEU A N 1
ATOM 1969 C CA . LEU A 1 261 ? -17.505 7.932 18.311 1.00 94.12 261 LEU A CA 1
ATOM 1970 C C . LEU A 1 261 ? -16.974 9.375 18.257 1.00 94.12 261 LEU A C 1
ATOM 1972 O O . LEU A 1 261 ? -17.222 10.079 17.285 1.00 94.12 261 LEU A O 1
ATOM 1976 N N . GLY A 1 262 ? -16.167 9.790 19.241 1.00 90.50 262 GLY A N 1
ATOM 1977 C CA . GLY A 1 262 ? -15.676 11.163 19.394 1.00 90.50 262 GLY A CA 1
ATOM 1978 C C . GLY A 1 262 ? -16.590 12.048 20.246 1.00 90.50 262 GLY A C 1
ATOM 1979 O O . GLY A 1 262 ? -16.309 13.234 20.411 1.00 90.50 262 GLY A O 1
ATOM 1980 N N . GLU A 1 263 ? -17.658 11.474 20.798 1.00 90.75 263 GLU A N 1
ATOM 1981 C CA . GLU A 1 263 ? -18.607 12.142 21.686 1.00 90.75 263 GLU A CA 1
ATOM 1982 C C . GLU A 1 263 ? -18.066 12.196 23.117 1.00 90.75 263 GLU A C 1
ATOM 1984 O O . GLU A 1 263 ? -17.253 11.361 23.523 1.00 90.75 263 GLU A O 1
ATOM 1989 N N . ARG A 1 264 ? -18.514 13.192 23.885 1.00 89.31 264 ARG A N 1
ATOM 1990 C CA . ARG A 1 264 ? -18.223 13.316 25.316 1.00 89.31 264 ARG A CA 1
ATOM 1991 C C . ARG A 1 264 ? -19.501 13.046 26.088 1.00 89.31 264 ARG A C 1
ATOM 1993 O O . ARG A 1 264 ? -20.380 13.894 26.074 1.00 89.31 264 ARG A O 1
ATOM 2000 N N . ILE A 1 265 ? -19.549 11.914 26.781 1.00 89.06 265 ILE A N 1
ATOM 2001 C CA . ILE A 1 265 ? -20.727 11.467 27.531 1.00 89.06 265 ILE A CA 1
ATOM 2002 C C . ILE A 1 265 ? -20.452 11.462 29.041 1.00 89.06 265 ILE A C 1
ATOM 2004 O O . ILE A 1 265 ? -19.293 11.295 29.440 1.00 89.06 265 ILE A O 1
ATOM 2008 N N . PRO A 1 266 ? -21.471 11.612 29.902 1.00 89.56 266 PRO A N 1
ATOM 2009 C CA . PRO A 1 266 ? -21.317 11.426 31.344 1.00 89.56 266 PRO A CA 1
ATOM 2010 C C . PRO A 1 266 ? -20.871 9.997 31.702 1.00 89.56 266 PRO A C 1
ATOM 2012 O O . PRO A 1 266 ? -21.300 9.032 31.067 1.00 89.56 266 PRO A O 1
ATOM 2015 N N . GLY A 1 267 ? -20.067 9.828 32.759 1.00 87.31 267 GLY A N 1
ATOM 2016 C CA . GLY A 1 267 ? -19.617 8.508 33.233 1.00 87.31 267 GLY A CA 1
ATOM 2017 C C . GLY A 1 267 ? -20.763 7.518 33.490 1.00 87.31 267 GLY A C 1
ATOM 2018 O O . GLY A 1 267 ? -20.695 6.364 33.062 1.00 87.31 267 GLY A O 1
ATOM 2019 N N . VAL A 1 268 ? -21.874 7.995 34.057 1.00 90.25 268 VAL A N 1
ATOM 2020 C CA . VAL A 1 268 ? -23.081 7.187 34.302 1.00 90.25 268 VAL A CA 1
ATOM 2021 C C . VAL A 1 268 ? -23.704 6.627 33.015 1.00 90.25 268 VAL A C 1
ATOM 2023 O O . VAL A 1 268 ? -24.280 5.536 33.018 1.00 90.25 268 VAL A O 1
ATOM 2026 N N . GLU A 1 269 ? -23.546 7.309 31.877 1.00 91.69 269 GLU A N 1
ATOM 2027 C CA . GLU A 1 269 ? -24.046 6.812 30.594 1.00 91.69 269 GLU A CA 1
ATOM 2028 C C . GLU A 1 269 ? -23.240 5.608 30.091 1.00 91.69 269 GLU A C 1
ATOM 2030 O O . GLU A 1 269 ? -23.807 4.707 29.468 1.00 91.69 269 GLU A O 1
ATOM 2035 N N . VAL A 1 270 ? -21.951 5.508 30.436 1.00 92.12 270 VAL A N 1
ATOM 2036 C CA . VAL A 1 270 ? -21.143 4.312 30.145 1.00 92.12 270 VAL A CA 1
ATOM 2037 C C . VAL A 1 270 ? -21.782 3.078 30.788 1.00 92.12 270 VAL A C 1
ATOM 2039 O O . VAL A 1 270 ? -21.885 2.028 30.148 1.00 92.12 270 VAL A O 1
ATOM 2042 N N . HIS A 1 271 ? -22.274 3.206 32.025 1.00 92.88 271 HIS A N 1
ATOM 2043 C CA . HIS A 1 271 ? -22.982 2.134 32.722 1.00 92.88 271 HIS A CA 1
ATOM 2044 C C . HIS A 1 271 ? -24.318 1.782 32.061 1.00 92.88 271 HIS A C 1
ATOM 2046 O O . HIS A 1 271 ? -24.631 0.594 31.950 1.00 92.88 271 HIS A O 1
ATOM 2052 N N . ALA A 1 272 ? -25.074 2.777 31.587 1.00 93.75 272 ALA A N 1
ATOM 2053 C CA . ALA A 1 272 ? -26.329 2.556 30.871 1.00 93.75 272 ALA A CA 1
ATOM 2054 C C . ALA A 1 272 ? -26.094 1.814 29.547 1.00 93.75 272 ALA A C 1
ATOM 2056 O O . ALA A 1 272 ? -26.704 0.773 29.306 1.00 93.75 272 ALA A O 1
ATOM 2057 N N . GLN A 1 273 ? -25.150 2.283 28.723 1.00 93.38 273 GLN A N 1
ATOM 2058 C CA . GLN A 1 273 ? -24.817 1.637 27.450 1.00 93.38 273 GLN A CA 1
ATOM 2059 C C . GLN A 1 273 ? -24.266 0.221 27.643 1.00 93.38 273 GLN A C 1
ATOM 2061 O O . GLN A 1 273 ? -24.570 -0.671 26.852 1.00 93.38 273 GLN A O 1
ATOM 2066 N N . LEU A 1 274 ? -23.500 -0.015 28.710 1.00 93.19 274 LEU A N 1
ATOM 2067 C CA . LEU A 1 274 ? -23.015 -1.346 29.060 1.00 93.19 274 LEU A CA 1
ATOM 2068 C C . LEU A 1 274 ? -24.165 -2.304 29.427 1.00 93.19 274 LEU A C 1
ATOM 2070 O O . LEU A 1 274 ? -24.153 -3.460 29.004 1.00 93.19 274 LEU A O 1
ATOM 2074 N N . ILE A 1 275 ? -25.159 -1.837 30.190 1.00 93.88 275 ILE A N 1
ATOM 2075 C CA . ILE A 1 275 ? -26.367 -2.616 30.510 1.00 93.88 275 ILE A CA 1
ATOM 2076 C C . ILE A 1 275 ? -27.144 -2.937 29.233 1.00 93.88 275 ILE A C 1
ATOM 2078 O O . ILE A 1 275 ? -27.479 -4.098 29.012 1.00 93.88 275 ILE A O 1
ATOM 2082 N N . GLU A 1 276 ? -27.386 -1.941 28.377 1.00 92.81 276 GLU A N 1
ATOM 2083 C CA . GLU A 1 276 ? -28.053 -2.142 27.085 1.00 92.81 276 GLU A CA 1
ATOM 2084 C C . GLU A 1 276 ? -27.308 -3.172 26.228 1.00 92.81 276 GLU A C 1
ATOM 2086 O O . GLU A 1 276 ? -27.918 -4.088 25.692 1.00 92.81 276 GLU A O 1
ATOM 2091 N N . GLN A 1 277 ? -25.979 -3.083 26.147 1.00 93.00 277 GLN A N 1
ATOM 2092 C CA . GLN A 1 277 ? -25.168 -4.024 25.381 1.00 93.00 277 GLN A CA 1
ATOM 2093 C C . GLN A 1 277 ? -25.251 -5.455 25.937 1.00 93.00 277 GLN A C 1
ATOM 2095 O O . GLN A 1 277 ? -25.336 -6.415 25.166 1.00 93.00 277 GLN A O 1
ATOM 2100 N N . MET A 1 278 ? -25.230 -5.614 27.267 1.00 92.62 278 MET A N 1
ATOM 2101 C CA . MET A 1 278 ? -25.405 -6.920 27.911 1.00 92.62 278 MET A CA 1
ATOM 2102 C C . MET A 1 278 ? -26.806 -7.490 27.685 1.00 92.62 278 MET A C 1
ATOM 2104 O O . MET A 1 278 ? -26.927 -8.702 27.522 1.00 92.62 278 MET A O 1
ATOM 2108 N N . TYR A 1 279 ? -27.826 -6.632 27.654 1.00 91.19 279 TYR A N 1
ATOM 2109 C CA . TYR A 1 279 ? -29.215 -7.010 27.414 1.00 91.19 279 TYR A CA 1
ATOM 2110 C C . TYR A 1 279 ? -29.468 -7.388 25.945 1.00 91.19 279 TYR A C 1
ATOM 2112 O O . TYR A 1 279 ? -30.102 -8.403 25.672 1.00 91.19 279 TYR A O 1
ATOM 2120 N N . ASP A 1 280 ? -28.916 -6.621 25.000 1.00 90.00 280 ASP A N 1
ATOM 2121 C CA . ASP A 1 280 ? -29.060 -6.835 23.554 1.00 90.00 280 ASP A CA 1
ATOM 2122 C C . ASP A 1 280 ? -28.235 -8.030 23.036 1.00 90.00 280 ASP A C 1
ATOM 2124 O O . ASP A 1 280 ? -28.501 -8.549 21.953 1.00 90.00 280 ASP A O 1
ATOM 2128 N N . GLY A 1 281 ? -27.194 -8.455 23.763 1.00 89.25 281 GLY A N 1
ATOM 2129 C CA . GLY A 1 281 ? -26.314 -9.559 23.356 1.00 89.25 281 GLY A CA 1
ATOM 2130 C C . GLY A 1 281 ? -25.307 -9.211 22.247 1.00 89.25 281 GLY A C 1
ATOM 2131 O O . GLY A 1 281 ? -24.658 -10.101 21.691 1.00 89.25 281 GLY A O 1
ATOM 2132 N N . ASN A 1 282 ? -25.146 -7.924 21.925 1.00 89.38 282 ASN A N 1
ATOM 2133 C CA . ASN A 1 282 ? -24.259 -7.440 20.865 1.00 89.38 282 ASN A CA 1
ATOM 2134 C C . ASN A 1 282 ? -22.850 -7.162 21.406 1.00 89.38 282 ASN A C 1
ATOM 2136 O O . ASN A 1 282 ? -22.567 -6.091 21.941 1.00 89.38 282 ASN A O 1
ATOM 2140 N N . TYR A 1 283 ? -21.933 -8.118 21.264 1.00 91.88 283 TYR A N 1
ATOM 2141 C CA . TYR A 1 283 ? -20.598 -8.024 21.863 1.00 91.88 283 TYR A CA 1
ATOM 2142 C C . TYR A 1 283 ? -19.492 -7.811 20.834 1.00 91.88 283 TYR A C 1
ATOM 2144 O O . TYR A 1 283 ? -19.421 -8.529 19.840 1.00 91.88 283 TYR A O 1
ATOM 2152 N N . LEU A 1 284 ? -18.559 -6.909 21.147 1.00 93.31 284 LEU A N 1
ATOM 2153 C CA . LEU A 1 284 ? -17.280 -6.810 20.451 1.00 93.31 284 LEU A CA 1
ATOM 2154 C C . LEU A 1 284 ? -16.244 -7.693 21.149 1.00 93.31 284 LEU A C 1
ATOM 2156 O O . LEU A 1 284 ? -16.067 -7.638 22.368 1.00 93.31 284 LEU A O 1
ATOM 2160 N N . ARG A 1 285 ? -15.557 -8.532 20.375 1.00 90.56 285 ARG A N 1
ATOM 2161 C CA . ARG A 1 285 ? -14.572 -9.492 20.882 1.00 90.56 285 ARG A CA 1
ATOM 2162 C C . ARG A 1 285 ? -13.345 -9.484 19.992 1.00 90.56 285 ARG A C 1
ATOM 2164 O O . ARG A 1 285 ? -13.452 -9.457 18.771 1.00 90.56 285 ARG A O 1
ATOM 2171 N N . ARG A 1 286 ? -12.158 -9.564 20.581 1.00 89.94 286 ARG A N 1
ATOM 2172 C CA . ARG A 1 286 ? -10.943 -9.816 19.805 1.00 89.94 286 ARG A CA 1
ATOM 2173 C C . ARG A 1 286 ? -10.744 -11.330 19.689 1.00 89.94 286 ARG A C 1
ATOM 2175 O O . ARG A 1 286 ? -10.657 -11.963 20.731 1.00 89.94 286 ARG A O 1
ATOM 2182 N N . PRO A 1 287 ? -10.691 -11.933 18.487 1.00 88.38 287 PRO A N 1
ATOM 2183 C CA . PRO A 1 287 ? -10.612 -13.385 18.367 1.00 88.38 287 PRO A CA 1
ATOM 2184 C C . PRO A 1 287 ? -9.321 -13.944 18.979 1.00 88.38 287 PRO A C 1
ATOM 2186 O O . PRO A 1 287 ? -8.275 -13.290 18.980 1.00 88.38 287 PRO A O 1
ATOM 2189 N N . THR A 1 288 ? -9.388 -15.176 19.484 1.00 85.12 288 THR A N 1
ATOM 2190 C CA . THR A 1 288 ? -8.220 -15.885 20.018 1.00 85.12 288 THR A CA 1
ATOM 2191 C C . THR A 1 288 ? -7.150 -16.006 18.944 1.00 85.12 288 THR A C 1
ATOM 2193 O O . THR A 1 288 ? -7.431 -16.455 17.834 1.00 85.12 288 THR A O 1
ATOM 2196 N N . GLY A 1 289 ? -5.915 -15.618 19.260 1.00 86.94 289 GLY A N 1
ATOM 2197 C CA . GLY A 1 289 ? -4.838 -15.663 18.273 1.00 86.94 289 GLY A CA 1
ATOM 2198 C C . GLY A 1 289 ? -4.998 -14.634 17.150 1.00 86.94 289 GLY A C 1
ATOM 2199 O O . GLY A 1 289 ? -4.372 -14.789 16.105 1.00 86.94 289 GLY A O 1
ATOM 2200 N N . ALA A 1 290 ? -5.775 -13.563 17.355 1.00 90.06 290 ALA A N 1
ATOM 2201 C CA . ALA A 1 290 ? -5.903 -12.460 16.399 1.00 90.06 290 ALA A CA 1
ATOM 2202 C C . ALA A 1 290 ? -4.544 -11.939 15.907 1.00 90.06 290 ALA A C 1
ATOM 2204 O O . ALA A 1 290 ? -4.401 -11.641 14.734 1.00 90.06 290 ALA A O 1
ATOM 2205 N N . THR A 1 291 ? -3.511 -11.919 16.754 1.00 90.94 291 THR A N 1
ATOM 2206 C CA . THR A 1 291 ? -2.154 -11.521 16.342 1.00 90.94 291 THR A CA 1
ATOM 2207 C C . THR A 1 291 ? -1.561 -12.454 15.275 1.00 90.94 291 THR A C 1
ATOM 2209 O O . THR A 1 291 ? -0.900 -11.992 14.351 1.00 90.94 291 THR A O 1
ATOM 2212 N N . TRP A 1 292 ? -1.821 -13.763 15.360 1.00 93.44 292 TRP A N 1
ATOM 2213 C CA . TRP A 1 292 ? -1.402 -14.729 14.339 1.00 93.44 292 TRP A CA 1
ATOM 2214 C C . TRP A 1 292 ? -2.223 -14.598 13.060 1.00 93.44 292 TRP A C 1
ATOM 2216 O O . TRP A 1 292 ? -1.669 -14.713 11.972 1.00 93.44 292 TRP A O 1
ATOM 2226 N N . LEU A 1 293 ? -3.521 -14.310 13.181 1.00 93.75 293 LEU A N 1
ATOM 2227 C CA . LEU A 1 293 ? -4.371 -13.994 12.034 1.00 93.75 293 LEU A CA 1
ATOM 2228 C C . LEU A 1 293 ? -3.876 -12.731 11.308 1.00 93.75 293 LEU A C 1
ATOM 2230 O O . LEU A 1 293 ? -3.713 -12.751 10.093 1.00 93.75 293 LEU A O 1
ATOM 2234 N N . GLU A 1 294 ? -3.583 -11.659 12.047 1.00 95.06 294 GLU A N 1
ATOM 2235 C CA . GLU A 1 294 ? -3.010 -10.407 11.536 1.00 95.06 294 GLU A CA 1
ATOM 2236 C C . GLU A 1 294 ? -1.669 -10.677 10.823 1.00 95.06 294 GLU A C 1
ATOM 2238 O O . GLU A 1 294 ? -1.462 -10.239 9.691 1.00 95.06 294 GLU A O 1
ATOM 2243 N N . ALA A 1 295 ? -0.785 -11.478 11.428 1.00 95.88 295 ALA A N 1
ATOM 2244 C CA . ALA A 1 295 ? 0.471 -11.889 10.802 1.00 95.88 295 ALA A CA 1
ATOM 2245 C C . ALA A 1 295 ? 0.250 -12.713 9.519 1.00 95.88 295 ALA A C 1
ATOM 2247 O O . ALA A 1 295 ? 0.923 -12.478 8.518 1.00 95.88 295 ALA A O 1
ATOM 2248 N N . ALA A 1 296 ? -0.711 -13.639 9.509 1.00 96.38 296 ALA A N 1
ATOM 2249 C CA . ALA A 1 296 ? -1.052 -14.425 8.326 1.00 96.38 296 ALA A CA 1
ATOM 2250 C C . ALA A 1 296 ? -1.611 -13.549 7.190 1.00 96.38 296 ALA A C 1
ATOM 2252 O O . ALA A 1 296 ? -1.249 -13.748 6.030 1.00 96.38 296 ALA A O 1
ATOM 2253 N N . LEU A 1 297 ? -2.432 -12.542 7.504 1.00 96.62 297 LEU A N 1
ATOM 2254 C CA . LEU A 1 297 ? -2.908 -11.553 6.529 1.00 96.62 297 LEU A CA 1
ATOM 2255 C C . LEU A 1 297 ? -1.746 -10.758 5.920 1.00 96.62 297 LEU A C 1
ATOM 2257 O O . LEU A 1 297 ? -1.705 -10.565 4.708 1.00 96.62 297 LEU A O 1
ATOM 2261 N N . LEU A 1 298 ? -0.770 -10.346 6.735 1.00 97.00 298 LEU A N 1
ATOM 2262 C CA . LEU A 1 298 ? 0.430 -9.671 6.238 1.00 97.00 298 LEU A CA 1
ATOM 2263 C C . LEU A 1 298 ? 1.267 -10.591 5.338 1.00 97.00 298 LEU A C 1
ATOM 2265 O O . LEU A 1 298 ? 1.681 -10.175 4.259 1.00 97.00 298 LEU A O 1
ATOM 2269 N N . LEU A 1 299 ? 1.504 -11.837 5.755 1.00 97.69 299 LEU A N 1
ATOM 2270 C CA . LEU A 1 299 ? 2.295 -12.800 4.985 1.00 97.69 299 LEU A CA 1
ATOM 2271 C C . LEU A 1 299 ? 1.634 -13.147 3.648 1.00 97.69 299 LEU A C 1
ATOM 2273 O O . LEU A 1 299 ? 2.316 -13.215 2.630 1.00 97.69 299 LEU A O 1
ATOM 2277 N N . THR A 1 300 ? 0.315 -13.333 3.632 1.00 97.56 300 THR A N 1
ATOM 2278 C CA . THR A 1 300 ? -0.439 -13.629 2.404 1.00 97.56 300 THR A CA 1
ATOM 2279 C C . THR A 1 300 ? -0.474 -12.433 1.455 1.00 97.56 300 THR A C 1
ATOM 2281 O O . THR A 1 300 ? -0.158 -12.592 0.276 1.00 97.56 300 THR A O 1
ATOM 2284 N N . ALA A 1 301 ? -0.765 -11.229 1.959 1.00 97.19 301 ALA A N 1
ATOM 2285 C CA . ALA A 1 301 ? -0.679 -9.992 1.182 1.00 97.19 301 ALA A CA 1
ATOM 2286 C C . ALA A 1 301 ? 0.736 -9.779 0.620 1.00 97.19 301 ALA A C 1
ATOM 2288 O O . ALA A 1 301 ? 0.903 -9.479 -0.562 1.00 97.19 301 ALA A O 1
ATOM 2289 N N . GLY A 1 302 ? 1.760 -9.993 1.448 1.00 97.00 302 GLY A N 1
ATOM 2290 C CA . GLY A 1 302 ? 3.154 -9.860 1.051 1.00 97.00 302 GLY A CA 1
ATOM 2291 C C . GLY A 1 302 ? 3.570 -10.873 -0.011 1.00 97.00 302 GLY A C 1
ATOM 2292 O O . GLY A 1 302 ? 4.167 -10.484 -1.009 1.00 97.00 302 GLY A O 1
ATOM 2293 N N . ALA A 1 303 ? 3.205 -12.148 0.142 1.00 97.12 303 ALA A N 1
ATOM 2294 C CA . ALA A 1 303 ? 3.492 -13.186 -0.848 1.00 97.12 303 ALA A CA 1
ATOM 2295 C C . ALA A 1 303 ? 2.848 -12.878 -2.208 1.00 97.12 303 ALA A C 1
ATOM 2297 O O . ALA A 1 303 ? 3.508 -13.005 -3.237 1.00 97.12 303 ALA A O 1
ATOM 2298 N N . LEU A 1 304 ? 1.591 -12.416 -2.222 1.00 96.44 304 LEU A N 1
ATOM 2299 C CA . LEU A 1 304 ? 0.920 -11.988 -3.454 1.00 96.44 304 LEU A CA 1
ATOM 2300 C C . LEU A 1 304 ? 1.686 -10.857 -4.149 1.00 96.44 304 LEU A C 1
ATOM 2302 O O . LEU A 1 304 ? 1.920 -10.930 -5.354 1.00 96.44 304 LEU A O 1
ATOM 2306 N N . LEU A 1 305 ? 2.123 -9.844 -3.395 1.00 96.75 305 LEU A N 1
ATOM 2307 C CA . LEU A 1 305 ? 2.901 -8.734 -3.942 1.00 96.75 305 LEU A CA 1
ATOM 2308 C C . LEU A 1 305 ? 4.270 -9.196 -4.462 1.00 96.75 305 LEU A C 1
ATOM 2310 O O . LEU A 1 305 ? 4.621 -8.873 -5.591 1.00 96.75 305 LEU A O 1
ATOM 2314 N N . VAL A 1 306 ? 5.020 -9.991 -3.694 1.00 95.94 306 VAL A N 1
ATOM 2315 C CA . VAL A 1 306 ? 6.348 -10.493 -4.101 1.00 95.94 306 VAL A CA 1
ATOM 2316 C C . VAL A 1 306 ? 6.270 -11.324 -5.381 1.00 95.94 306 VAL A C 1
ATOM 2318 O O . VAL A 1 306 ? 7.122 -11.179 -6.252 1.00 95.94 306 VAL A O 1
ATOM 2321 N N . LEU A 1 307 ? 5.255 -12.179 -5.512 1.00 95.25 307 LEU A N 1
ATOM 2322 C CA . LEU A 1 307 ? 5.115 -13.060 -6.671 1.00 95.25 307 LEU A CA 1
ATOM 2323 C C . LEU A 1 307 ? 4.673 -12.307 -7.933 1.00 95.25 307 LEU A C 1
ATOM 2325 O O . LEU A 1 307 ? 5.105 -12.652 -9.029 1.00 95.25 307 LEU A O 1
ATOM 2329 N N . TRP A 1 308 ? 3.816 -11.291 -7.799 1.00 93.88 308 TRP A N 1
ATOM 2330 C CA . TRP A 1 308 ? 3.180 -10.652 -8.954 1.00 93.88 308 TRP A CA 1
ATOM 2331 C C . TRP A 1 308 ? 3.849 -9.346 -9.377 1.00 93.88 308 TRP A C 1
ATOM 2333 O O . TRP A 1 308 ? 3.995 -9.123 -10.578 1.00 93.88 308 TRP A O 1
ATOM 2343 N N . VAL A 1 309 ? 4.283 -8.497 -8.435 1.00 94.00 309 VAL A N 1
ATOM 2344 C CA . VAL A 1 309 ? 4.853 -7.165 -8.731 1.00 94.00 309 VAL A CA 1
ATOM 2345 C C . VAL A 1 309 ? 5.996 -7.221 -9.758 1.00 94.00 309 VAL A C 1
ATOM 2347 O O . VAL A 1 309 ? 5.949 -6.412 -10.683 1.00 94.00 309 VAL A O 1
ATOM 2350 N N . PRO A 1 310 ? 6.956 -8.169 -9.699 1.00 91.38 310 PRO A N 1
ATOM 2351 C CA . PRO A 1 310 ? 8.051 -8.233 -10.675 1.00 91.38 310 PRO A CA 1
ATOM 2352 C C . PRO A 1 310 ? 7.615 -8.619 -12.096 1.00 91.38 310 PRO A C 1
ATOM 2354 O O . PRO A 1 310 ? 8.339 -8.370 -13.054 1.00 91.38 310 PRO A O 1
ATOM 2357 N N . THR A 1 311 ? 6.449 -9.253 -12.246 1.00 91.44 311 THR A N 1
ATOM 2358 C CA . THR A 1 311 ? 5.997 -9.835 -13.526 1.00 91.44 311 THR A CA 1
ATOM 2359 C C . THR A 1 311 ? 5.047 -8.933 -14.310 1.00 91.44 311 THR A C 1
ATOM 2361 O O . THR A 1 311 ? 4.784 -9.180 -15.487 1.00 91.44 311 THR A O 1
ATOM 2364 N N . VAL A 1 312 ? 4.516 -7.886 -13.677 1.00 91.56 312 VAL A N 1
ATOM 2365 C CA . VAL A 1 312 ? 3.474 -7.029 -14.252 1.00 91.56 312 VAL A CA 1
ATOM 2366 C C . VAL A 1 312 ? 3.964 -5.600 -14.455 1.00 91.56 312 VAL A C 1
ATOM 2368 O O . VAL A 1 312 ? 4.977 -5.165 -13.915 1.00 91.56 312 VAL A O 1
ATOM 2371 N N . ARG A 1 313 ? 3.220 -4.826 -15.249 1.00 92.44 313 ARG A N 1
ATOM 2372 C CA . ARG A 1 313 ? 3.532 -3.409 -15.478 1.00 92.44 313 ARG A CA 1
ATOM 2373 C C . ARG A 1 313 ? 3.330 -2.584 -14.191 1.00 92.44 313 ARG A C 1
ATOM 2375 O O . ARG A 1 313 ? 2.419 -2.903 -13.427 1.00 92.44 313 ARG A O 1
ATOM 2382 N N . PRO A 1 314 ? 4.058 -1.465 -13.991 1.00 90.06 314 PRO A N 1
ATOM 2383 C CA . PRO A 1 314 ? 3.969 -0.659 -12.764 1.00 90.06 314 PRO A CA 1
ATOM 2384 C C . PRO A 1 314 ? 2.562 -0.155 -12.409 1.00 90.06 314 PRO A C 1
ATOM 2386 O O . PRO A 1 314 ? 2.184 -0.091 -11.244 1.00 90.06 314 PRO A O 1
ATOM 2389 N N . TRP A 1 315 ? 1.745 0.189 -13.406 1.00 90.69 315 TRP A N 1
ATOM 2390 C CA . TRP A 1 315 ? 0.368 0.611 -13.140 1.00 90.69 315 TRP A CA 1
ATOM 2391 C C . TRP A 1 315 ? -0.506 -0.563 -12.665 1.00 90.69 315 TRP A C 1
ATOM 2393 O O . TRP A 1 315 ? -1.347 -0.380 -11.792 1.00 90.69 315 TRP A O 1
ATOM 2403 N N . MET A 1 316 ? -0.266 -1.779 -13.177 1.00 94.12 316 MET A N 1
ATOM 2404 C CA . MET A 1 316 ? -0.970 -2.993 -12.747 1.00 94.12 316 MET A CA 1
ATOM 2405 C C . MET A 1 316 ? -0.541 -3.410 -11.341 1.00 94.12 316 MET A C 1
ATOM 2407 O O . MET A 1 316 ? -1.375 -3.858 -10.560 1.00 94.12 316 MET A O 1
ATOM 2411 N N . SER A 1 317 ? 0.740 -3.242 -10.995 1.00 93.94 317 SER A N 1
ATOM 2412 C CA . SER A 1 317 ? 1.231 -3.517 -9.643 1.00 93.94 317 SER A CA 1
ATOM 2413 C C . SER A 1 317 ? 0.647 -2.530 -8.622 1.00 93.94 317 SER A C 1
ATOM 2415 O O . SER A 1 317 ? 0.250 -2.946 -7.534 1.00 93.94 317 SER A O 1
ATOM 2417 N N . ALA A 1 318 ? 0.478 -1.255 -8.992 1.00 94.75 318 ALA A N 1
ATOM 2418 C CA . ALA A 1 318 ? -0.251 -0.283 -8.176 1.00 94.75 318 ALA A CA 1
ATOM 2419 C C . ALA A 1 318 ? -1.734 -0.665 -8.000 1.00 94.75 318 ALA A C 1
ATOM 2421 O O . ALA A 1 318 ? -2.259 -0.600 -6.887 1.00 94.75 318 ALA A O 1
ATOM 2422 N N . SER A 1 319 ? -2.404 -1.124 -9.066 1.00 95.81 319 SER A N 1
ATOM 2423 C CA . SER A 1 319 ? -3.775 -1.650 -8.973 1.00 95.81 319 SER A CA 1
ATOM 2424 C C . SER A 1 319 ? -3.866 -2.891 -8.080 1.00 95.81 319 SER A C 1
ATOM 2426 O O . SER A 1 319 ? -4.824 -3.020 -7.321 1.00 95.81 319 SER A O 1
ATOM 2428 N N . LEU A 1 320 ? -2.868 -3.779 -8.121 1.00 95.81 320 LEU A N 1
ATOM 2429 C CA . LEU A 1 320 ? -2.791 -4.946 -7.243 1.00 95.81 320 LEU A CA 1
ATOM 2430 C C . LEU A 1 320 ? -2.670 -4.532 -5.772 1.00 95.81 320 LEU A C 1
ATOM 2432 O O . LEU A 1 320 ? -3.409 -5.060 -4.944 1.00 95.81 320 LEU A O 1
ATOM 2436 N N . LEU A 1 321 ? -1.799 -3.569 -5.440 1.00 97.44 321 LEU A N 1
ATOM 2437 C CA . LEU A 1 321 ? -1.721 -3.043 -4.074 1.00 97.44 321 LEU A CA 1
ATOM 2438 C C . LEU A 1 321 ? -3.074 -2.473 -3.637 1.00 97.44 321 LEU A C 1
ATOM 2440 O O . LEU A 1 321 ? -3.558 -2.817 -2.561 1.00 97.44 321 LEU A O 1
ATOM 2444 N N . ALA A 1 322 ? -3.704 -1.639 -4.469 1.00 97.50 322 ALA A N 1
ATOM 2445 C CA . ALA A 1 322 ? -5.008 -1.060 -4.156 1.00 97.50 322 ALA A CA 1
ATOM 2446 C C . ALA A 1 322 ? -6.070 -2.144 -3.899 1.00 97.50 322 ALA A C 1
ATOM 2448 O O . ALA A 1 322 ? -6.830 -2.039 -2.937 1.00 97.50 322 ALA A O 1
ATOM 2449 N N . ALA A 1 323 ? -6.082 -3.214 -4.700 1.00 97.38 323 ALA A N 1
ATOM 2450 C CA . ALA A 1 323 ? -6.974 -4.353 -4.507 1.00 97.38 323 ALA A CA 1
ATOM 2451 C C . ALA A 1 323 ? -6.691 -5.099 -3.192 1.00 97.38 323 ALA A C 1
ATOM 2453 O O . ALA A 1 323 ? -7.621 -5.379 -2.441 1.00 97.38 323 ALA A O 1
ATOM 2454 N N . VAL A 1 324 ? -5.422 -5.371 -2.869 1.00 97.75 324 VAL A N 1
ATOM 2455 C CA . VAL A 1 324 ? -5.024 -6.010 -1.601 1.00 97.75 324 VAL A CA 1
ATOM 2456 C C . VAL A 1 324 ? -5.462 -5.165 -0.403 1.00 97.75 324 VAL A C 1
ATOM 2458 O O . VAL A 1 324 ? -6.059 -5.691 0.536 1.00 97.75 324 VAL A O 1
ATOM 2461 N N . LEU A 1 325 ? -5.228 -3.851 -0.444 1.00 97.94 325 LEU A N 1
ATOM 2462 C CA . LEU A 1 325 ? -5.655 -2.933 0.613 1.00 97.94 325 LEU A CA 1
ATOM 2463 C C . LEU A 1 325 ? -7.183 -2.899 0.751 1.00 97.94 325 LEU A C 1
ATOM 2465 O O . LEU A 1 325 ? -7.694 -2.963 1.868 1.00 97.94 325 LEU A O 1
ATOM 2469 N N . ALA A 1 326 ? -7.916 -2.859 -0.364 1.00 97.69 326 ALA A N 1
ATOM 2470 C CA . ALA A 1 326 ? -9.376 -2.897 -0.357 1.00 97.69 326 ALA A CA 1
ATOM 2471 C C . ALA A 1 326 ? -9.916 -4.201 0.250 1.00 97.69 326 ALA A C 1
ATOM 2473 O O . ALA A 1 326 ? -10.849 -4.162 1.051 1.00 97.69 326 ALA A O 1
ATOM 2474 N N . VAL A 1 327 ? -9.302 -5.346 -0.068 1.00 97.94 327 VAL A N 1
ATOM 2475 C CA . VAL A 1 327 ? -9.660 -6.646 0.518 1.00 97.94 327 VAL A CA 1
ATOM 2476 C C . VAL A 1 327 ? -9.392 -6.663 2.022 1.00 97.94 327 VAL A C 1
ATOM 2478 O O . VAL A 1 327 ? -10.258 -7.094 2.778 1.00 97.94 327 VAL A O 1
ATOM 2481 N N . LEU A 1 328 ? -8.244 -6.156 2.482 1.00 97.31 328 LEU A N 1
ATOM 2482 C CA . LEU A 1 328 ? -7.945 -6.062 3.916 1.00 97.31 328 LEU A CA 1
ATOM 2483 C C . LEU A 1 328 ? -8.975 -5.195 4.652 1.00 97.31 328 LEU A C 1
ATOM 2485 O O . LEU A 1 328 ? -9.481 -5.603 5.696 1.00 97.31 328 LEU A O 1
ATOM 2489 N N . VAL A 1 329 ? -9.341 -4.038 4.093 1.00 96.19 329 VAL A N 1
ATOM 2490 C CA . VAL A 1 329 ? -10.388 -3.173 4.661 1.00 96.19 329 VAL A CA 1
ATOM 2491 C C . VAL A 1 329 ? -11.740 -3.890 4.684 1.00 96.19 329 VAL A C 1
ATOM 2493 O O . VAL A 1 329 ? -12.409 -3.889 5.715 1.00 96.19 329 VAL A O 1
ATOM 2496 N N . ALA A 1 330 ? -12.131 -4.551 3.592 1.00 96.50 330 ALA A N 1
ATOM 2497 C CA . ALA A 1 330 ? -13.387 -5.293 3.511 1.00 96.50 330 ALA A CA 1
ATOM 2498 C C . ALA A 1 330 ? -13.455 -6.437 4.536 1.00 96.50 330 ALA A C 1
ATOM 2500 O O . ALA A 1 330 ? -14.475 -6.598 5.203 1.00 96.50 330 ALA A O 1
ATOM 2501 N N . LEU A 1 331 ? -12.364 -7.189 4.715 1.00 96.31 331 LEU A N 1
ATOM 2502 C CA . LEU A 1 331 ? -12.254 -8.233 5.737 1.00 96.31 331 LEU A CA 1
ATOM 2503 C C . LEU A 1 331 ? -12.374 -7.656 7.150 1.00 96.31 331 LEU A C 1
ATOM 2505 O O . LEU A 1 331 ? -13.075 -8.226 7.982 1.00 96.31 331 LEU A O 1
ATOM 2509 N N . GLY A 1 332 ? -11.736 -6.513 7.412 1.00 95.75 332 GLY A N 1
ATOM 2510 C CA . GLY A 1 332 ? -11.837 -5.809 8.689 1.00 95.75 332 GLY A CA 1
ATOM 2511 C C . GLY A 1 332 ? -13.265 -5.360 9.009 1.00 95.75 332 GLY A C 1
ATOM 2512 O O . GLY A 1 332 ? -13.759 -5.615 10.106 1.00 95.75 332 GLY A O 1
ATOM 2513 N N . LEU A 1 333 ? -13.958 -4.764 8.034 1.00 96.06 333 LEU A N 1
ATOM 2514 C CA . LEU A 1 333 ? -15.357 -4.343 8.171 1.00 96.06 333 LEU A CA 1
ATOM 2515 C C . LEU A 1 333 ? -16.307 -5.540 8.333 1.00 96.06 333 LEU A C 1
ATOM 2517 O O . LEU A 1 333 ? -17.220 -5.492 9.157 1.00 96.06 333 LEU A O 1
ATOM 2521 N N . ALA A 1 334 ? -16.087 -6.626 7.586 1.00 96.00 334 ALA A N 1
ATOM 2522 C CA . ALA A 1 334 ? -16.870 -7.854 7.705 1.00 96.00 334 ALA A CA 1
ATOM 2523 C C . ALA A 1 334 ? -16.680 -8.521 9.076 1.00 96.00 334 ALA A C 1
ATOM 2525 O O . ALA A 1 334 ? -17.660 -8.924 9.703 1.00 96.00 334 ALA A O 1
ATOM 2526 N N . ALA A 1 335 ? -15.439 -8.579 9.573 1.00 95.81 335 ALA A N 1
ATOM 2527 C CA . ALA A 1 335 ? -15.135 -9.066 10.914 1.00 95.81 335 ALA A CA 1
ATOM 2528 C C . ALA A 1 335 ? -15.825 -8.206 11.981 1.00 95.81 335 ALA A C 1
ATOM 2530 O O . ALA A 1 335 ? -16.485 -8.754 12.862 1.00 95.81 335 ALA A O 1
ATOM 2531 N N . PHE A 1 336 ? -15.760 -6.875 11.856 1.00 96.12 336 PHE A N 1
ATOM 2532 C CA . PHE A 1 336 ? -16.415 -5.959 12.789 1.00 96.12 336 PHE A CA 1
ATOM 2533 C C . PHE A 1 336 ? -17.935 -6.146 12.817 1.00 96.12 336 PHE A C 1
ATOM 2535 O O . PHE A 1 336 ? -18.522 -6.249 13.891 1.00 96.12 336 PHE A O 1
ATOM 2542 N N . ARG A 1 337 ? -18.573 -6.279 11.646 1.00 94.38 337 ARG A N 1
ATOM 2543 C CA . ARG A 1 337 ? -20.015 -6.551 11.535 1.00 94.38 337 ARG A CA 1
ATOM 2544 C C . ARG A 1 337 ? -20.415 -7.879 12.190 1.00 94.38 337 ARG A C 1
ATOM 2546 O O . ARG A 1 337 ? -21.536 -8.004 12.669 1.00 94.38 337 ARG A O 1
ATOM 2553 N N . ALA A 1 338 ? -19.505 -8.851 12.230 1.00 93.81 338 ALA A N 1
ATOM 2554 C CA . ALA A 1 338 ? -19.678 -10.120 12.936 1.00 93.81 338 ALA A CA 1
ATOM 2555 C C . ALA A 1 338 ? -19.307 -10.055 14.437 1.00 93.81 338 ALA A C 1
ATOM 2557 O O . ALA A 1 338 ? -19.325 -11.083 15.111 1.00 93.81 338 ALA A O 1
ATOM 2558 N N . GLY A 1 339 ? -18.960 -8.877 14.968 1.00 93.06 339 GLY A N 1
ATOM 2559 C CA . GLY A 1 339 ? -18.579 -8.674 16.369 1.00 93.06 339 GLY A CA 1
ATOM 2560 C C . GLY A 1 339 ? -17.101 -8.938 16.676 1.00 93.06 339 GLY A C 1
ATOM 2561 O O . GLY A 1 339 ? -16.726 -9.006 17.847 1.00 93.06 339 GLY A O 1
ATOM 2562 N N . TYR A 1 340 ? -16.243 -9.081 15.659 1.00 93.75 340 TYR A N 1
ATOM 2563 C CA . TYR A 1 340 ? -14.818 -9.374 15.821 1.00 93.75 340 TYR A CA 1
ATOM 2564 C C . TYR A 1 340 ? -13.913 -8.172 15.527 1.00 93.75 340 TYR A C 1
ATOM 2566 O O . TYR A 1 340 ? -13.974 -7.555 14.466 1.00 93.75 340 TYR A O 1
ATOM 2574 N N . LEU A 1 341 ? -13.000 -7.882 16.452 1.00 94.12 341 LEU A N 1
ATOM 2575 C CA . LEU A 1 341 ? -11.997 -6.826 16.324 1.00 94.12 341 LEU A CA 1
ATOM 2576 C C . LEU A 1 341 ? -10.688 -7.390 15.755 1.00 94.12 341 LEU A C 1
ATOM 2578 O O . LEU A 1 341 ? -9.911 -8.015 16.479 1.00 94.12 341 LEU A O 1
ATOM 2582 N N . VAL A 1 342 ? -10.440 -7.156 14.463 1.00 94.50 342 VAL A N 1
ATOM 2583 C CA . VAL A 1 342 ? -9.209 -7.559 13.754 1.00 94.50 342 VAL A CA 1
ATOM 2584 C C . VAL A 1 342 ? -8.454 -6.322 13.272 1.00 94.50 342 VAL A C 1
ATOM 2586 O O . VAL A 1 342 ? -9.028 -5.448 12.616 1.00 94.50 342 VAL A O 1
ATOM 2589 N N . ASP A 1 343 ? -7.165 -6.236 13.602 1.00 94.12 343 ASP A N 1
ATOM 2590 C CA . ASP A 1 343 ? -6.308 -5.115 13.209 1.00 94.12 343 ASP A CA 1
ATOM 2591 C C . ASP A 1 343 ? -5.779 -5.287 11.778 1.00 94.12 343 ASP A C 1
ATOM 2593 O O . ASP A 1 343 ? -4.755 -5.922 11.537 1.00 94.12 343 ASP A O 1
ATOM 2597 N N . VAL A 1 344 ? -6.481 -4.705 10.808 1.00 94.69 344 VAL A N 1
ATOM 2598 C CA . VAL A 1 344 ? -6.078 -4.757 9.392 1.00 94.69 344 VAL A CA 1
ATOM 2599 C C . VAL A 1 344 ? -5.089 -3.655 9.006 1.00 94.69 344 VAL A C 1
ATOM 2601 O O . VAL A 1 344 ? -4.494 -3.725 7.932 1.00 94.69 344 VAL A O 1
ATOM 2604 N N . ALA A 1 345 ? -4.863 -2.660 9.874 1.00 94.25 345 ALA A N 1
ATOM 2605 C CA . ALA A 1 345 ? -3.947 -1.563 9.570 1.00 94.25 345 ALA A CA 1
ATOM 2606 C C . ALA A 1 345 ? -2.489 -2.014 9.582 1.00 94.25 345 ALA A C 1
ATOM 2608 O O . ALA A 1 345 ? -1.733 -1.619 8.697 1.00 94.25 345 ALA A O 1
ATOM 2609 N N . ALA A 1 346 ? -2.087 -2.855 10.539 1.00 93.69 346 ALA A N 1
ATOM 2610 C CA . ALA A 1 346 ? -0.720 -3.371 10.571 1.00 93.69 346 ALA A CA 1
ATOM 2611 C C . ALA A 1 346 ? -0.367 -4.175 9.293 1.00 93.69 346 ALA A C 1
ATOM 2613 O O . ALA A 1 346 ? 0.634 -3.837 8.654 1.00 93.69 346 ALA A O 1
ATOM 2614 N N . PRO A 1 347 ? -1.193 -5.142 8.836 1.00 96.25 347 PRO A N 1
ATOM 2615 C CA . PRO A 1 347 ? -1.000 -5.802 7.543 1.00 96.25 347 PRO A CA 1
ATOM 2616 C C . PRO A 1 347 ? -1.004 -4.845 6.347 1.00 96.25 347 PRO A C 1
ATOM 2618 O O . PRO A 1 347 ? -0.154 -4.967 5.469 1.00 96.25 347 PRO A O 1
ATOM 2621 N N . ALA A 1 348 ? -1.920 -3.873 6.318 1.00 96.25 348 ALA A N 1
ATOM 2622 C CA . ALA A 1 348 ? -2.028 -2.905 5.227 1.00 96.25 348 ALA A CA 1
ATOM 2623 C C . ALA A 1 348 ? -0.773 -2.026 5.094 1.00 96.25 348 ALA A C 1
ATOM 2625 O O . ALA A 1 348 ? -0.238 -1.866 3.996 1.00 96.25 348 ALA A O 1
ATOM 2626 N N . ILE A 1 349 ? -0.269 -1.494 6.211 1.00 95.94 349 ILE A N 1
ATOM 2627 C CA . ILE A 1 349 ? 0.956 -0.685 6.236 1.00 95.94 349 ILE A CA 1
ATOM 2628 C C . ILE A 1 349 ? 2.159 -1.540 5.834 1.00 95.94 349 ILE A C 1
ATOM 2630 O O . ILE A 1 349 ? 2.960 -1.111 5.006 1.00 95.94 349 ILE A O 1
ATOM 2634 N N . GLY A 1 350 ? 2.272 -2.761 6.368 1.00 96.25 350 GLY A N 1
ATOM 2635 C CA . GLY A 1 350 ? 3.348 -3.681 5.999 1.00 96.25 350 GLY A CA 1
ATOM 2636 C C . GLY A 1 350 ? 3.351 -4.008 4.502 1.00 96.25 350 GLY A C 1
ATOM 2637 O O . GLY A 1 350 ? 4.401 -3.942 3.867 1.00 96.25 350 GLY A O 1
ATOM 2638 N N . ALA A 1 351 ? 2.179 -4.270 3.916 1.00 97.06 351 ALA A N 1
ATOM 2639 C CA . ALA A 1 351 ? 2.025 -4.496 2.480 1.00 97.06 351 ALA A CA 1
ATOM 2640 C C . ALA A 1 351 ? 2.416 -3.261 1.648 1.00 97.06 351 ALA A C 1
ATOM 2642 O O . ALA A 1 351 ? 3.099 -3.400 0.635 1.00 97.06 351 ALA A O 1
ATOM 2643 N N . ALA A 1 352 ? 2.045 -2.053 2.086 1.00 97.12 352 ALA A N 1
ATOM 2644 C CA . ALA A 1 352 ? 2.409 -0.811 1.404 1.00 97.12 352 ALA A CA 1
ATOM 2645 C C . ALA A 1 352 ? 3.924 -0.537 1.441 1.00 97.12 352 ALA A C 1
ATOM 2647 O O . ALA A 1 352 ? 4.508 -0.174 0.420 1.00 97.12 352 ALA A O 1
ATOM 2648 N N . VAL A 1 353 ? 4.576 -0.755 2.589 1.00 97.50 353 VAL A N 1
ATOM 2649 C CA . VAL A 1 353 ? 6.036 -0.610 2.731 1.00 97.50 353 VAL A CA 1
ATOM 2650 C C . VAL A 1 353 ? 6.774 -1.632 1.865 1.00 97.50 353 VAL A C 1
ATOM 2652 O O . VAL A 1 353 ? 7.701 -1.272 1.140 1.00 97.50 353 VAL A O 1
ATOM 2655 N N . LEU A 1 354 ? 6.337 -2.893 1.890 1.00 96.69 354 LEU A N 1
ATOM 2656 C CA . LEU A 1 354 ? 6.891 -3.952 1.048 1.00 96.69 354 LEU A CA 1
ATOM 2657 C C . LEU A 1 354 ? 6.740 -3.617 -0.445 1.00 96.69 354 LEU A C 1
ATOM 2659 O O . LEU A 1 354 ? 7.704 -3.726 -1.199 1.00 96.69 354 LEU A O 1
ATOM 2663 N N . PHE A 1 355 ? 5.553 -3.171 -0.866 1.00 97.19 355 PHE A N 1
ATOM 2664 C CA . PHE A 1 355 ? 5.302 -2.747 -2.242 1.00 97.19 355 PHE A CA 1
ATOM 2665 C C . PHE A 1 355 ? 6.227 -1.608 -2.670 1.00 97.19 355 PHE A C 1
ATOM 2667 O O . PHE A 1 355 ? 6.791 -1.670 -3.758 1.00 97.19 355 PHE A O 1
ATOM 2674 N N . ALA A 1 356 ? 6.417 -0.592 -1.822 1.00 95.56 356 ALA A N 1
ATOM 2675 C CA . ALA A 1 356 ? 7.316 0.518 -2.124 1.00 95.56 356 ALA A CA 1
ATOM 2676 C C . ALA A 1 356 ? 8.758 0.033 -2.351 1.00 95.56 356 ALA A C 1
ATOM 2678 O O . ALA A 1 356 ? 9.401 0.461 -3.309 1.00 95.56 356 ALA A O 1
ATOM 2679 N N . GLY A 1 357 ? 9.238 -0.904 -1.525 1.00 95.44 357 GLY A N 1
ATOM 2680 C CA . GLY A 1 357 ? 10.548 -1.537 -1.703 1.00 95.44 357 GLY A CA 1
ATOM 2681 C C . GLY A 1 357 ? 10.667 -2.318 -3.016 1.00 95.44 357 GLY A C 1
ATOM 2682 O O . GLY A 1 357 ? 11.626 -2.118 -3.758 1.00 95.44 357 GLY A O 1
ATOM 2683 N N . LEU A 1 358 ? 9.672 -3.154 -3.338 1.00 94.81 358 LEU A N 1
ATOM 2684 C CA . LEU A 1 358 ? 9.637 -3.943 -4.580 1.00 94.81 358 LEU A CA 1
ATOM 2685 C C . LEU A 1 358 ? 9.533 -3.063 -5.835 1.00 94.81 358 LEU A C 1
ATOM 2687 O O . LEU A 1 358 ? 10.165 -3.333 -6.855 1.00 94.81 358 LEU A O 1
ATOM 2691 N N . LEU A 1 359 ? 8.735 -1.996 -5.784 1.00 93.94 359 LEU A N 1
ATOM 2692 C CA . LEU A 1 359 ? 8.612 -1.060 -6.897 1.00 93.94 359 LEU A CA 1
ATOM 2693 C C . LEU A 1 359 ? 9.928 -0.303 -7.112 1.00 93.94 359 LEU A C 1
ATOM 2695 O O . LEU A 1 359 ? 10.371 -0.153 -8.246 1.00 93.94 359 LEU A O 1
ATOM 2699 N N . ALA A 1 360 ? 10.583 0.133 -6.034 1.00 93.19 360 ALA A N 1
ATOM 2700 C CA . ALA A 1 360 ? 11.879 0.792 -6.127 1.00 93.19 360 ALA A CA 1
ATOM 2701 C C . ALA A 1 360 ? 12.953 -0.129 -6.731 1.00 93.19 360 ALA A C 1
ATOM 2703 O O . ALA A 1 360 ? 13.693 0.312 -7.610 1.00 93.19 360 ALA A O 1
ATOM 2704 N N . SER A 1 361 ? 13.020 -1.401 -6.316 1.00 91.62 361 SER A N 1
ATOM 2705 C CA . SER A 1 361 ? 14.003 -2.352 -6.854 1.00 91.62 361 SER A CA 1
ATOM 2706 C C . SER A 1 361 ? 13.756 -2.664 -8.331 1.00 91.62 361 SER A C 1
ATOM 2708 O O . SER A 1 361 ? 14.678 -2.573 -9.136 1.00 91.62 361 SER A O 1
ATOM 2710 N N . THR A 1 362 ? 12.508 -2.945 -8.713 1.00 90.25 362 THR A N 1
ATOM 2711 C CA . THR A 1 362 ? 12.148 -3.250 -10.110 1.00 90.25 362 THR A CA 1
ATOM 2712 C C . THR A 1 362 ? 12.380 -2.063 -11.048 1.00 90.25 362 THR A C 1
ATOM 2714 O O . THR A 1 362 ? 12.847 -2.246 -12.173 1.00 90.25 362 THR A O 1
ATOM 2717 N N . LEU A 1 363 ? 12.110 -0.832 -10.598 1.00 90.19 363 LEU A N 1
ATOM 2718 C CA . LEU A 1 363 ? 12.422 0.374 -11.371 1.00 90.19 363 LEU A CA 1
ATOM 2719 C C . LEU A 1 363 ? 13.935 0.595 -11.502 1.00 90.19 363 LEU A C 1
ATOM 2721 O O . LEU A 1 363 ? 14.404 0.918 -12.593 1.00 90.19 363 LEU A O 1
ATOM 2725 N N . ALA A 1 364 ? 14.700 0.381 -10.427 1.00 90.81 364 ALA A N 1
ATOM 2726 C CA . ALA A 1 364 ? 16.155 0.505 -10.457 1.00 90.81 364 ALA A CA 1
ATOM 2727 C C . ALA A 1 364 ? 16.801 -0.503 -11.425 1.00 90.81 364 ALA A C 1
ATOM 2729 O O . ALA A 1 364 ? 17.669 -0.127 -12.216 1.00 90.81 364 ALA A O 1
ATOM 2730 N N . GLU A 1 365 ? 16.339 -1.756 -11.419 1.00 90.62 365 GLU A N 1
ATOM 2731 C CA . GLU A 1 365 ? 16.789 -2.795 -12.353 1.00 90.62 365 GLU A CA 1
ATOM 2732 C C . GLU A 1 365 ? 16.472 -2.425 -13.810 1.00 90.62 365 GLU A C 1
ATOM 2734 O O . GLU A 1 365 ? 17.346 -2.499 -14.681 1.00 90.62 365 GLU A O 1
ATOM 2739 N N . ALA A 1 366 ? 15.248 -1.959 -14.080 1.00 88.62 366 ALA A N 1
ATOM 2740 C CA . ALA A 1 366 ? 14.835 -1.549 -15.420 1.00 88.62 366 ALA A CA 1
ATOM 2741 C C . ALA A 1 366 ? 15.657 -0.359 -15.951 1.00 88.62 366 ALA A C 1
ATOM 2743 O O . ALA A 1 366 ? 16.046 -0.336 -17.124 1.00 88.62 366 ALA A O 1
ATOM 2744 N N . ASP A 1 367 ? 15.957 0.624 -15.101 1.00 89.88 367 ASP A N 1
ATOM 2745 C CA . ASP A 1 367 ? 16.781 1.772 -15.478 1.00 89.88 367 ASP A CA 1
ATOM 2746 C C . ASP A 1 367 ? 18.240 1.378 -15.735 1.00 89.88 367 ASP A C 1
ATOM 2748 O O . ASP A 1 367 ? 18.850 1.880 -16.685 1.00 89.88 367 ASP A O 1
ATOM 2752 N N . GLN A 1 368 ? 18.796 0.447 -14.954 1.00 90.12 368 GLN A N 1
ATOM 2753 C CA . GLN A 1 368 ? 20.147 -0.068 -15.176 1.00 90.12 368 GLN A CA 1
ATOM 2754 C C . GLN A 1 368 ? 20.257 -0.789 -16.527 1.00 90.12 368 GLN A C 1
ATOM 2756 O O . GLN A 1 368 ? 21.178 -0.508 -17.298 1.00 90.12 368 GLN A O 1
ATOM 2761 N N . GLN A 1 369 ? 19.292 -1.649 -16.867 1.00 89.25 369 GLN A N 1
ATOM 2762 C CA . GLN A 1 369 ? 19.257 -2.329 -18.168 1.00 89.25 369 GLN A CA 1
ATOM 2763 C C . GLN A 1 369 ? 19.184 -1.337 -19.337 1.00 89.25 369 GLN A C 1
ATOM 2765 O O . GLN A 1 369 ? 19.897 -1.485 -20.332 1.00 89.25 369 GLN A O 1
ATOM 2770 N N . ARG A 1 370 ? 18.365 -0.285 -19.209 1.00 89.00 370 ARG A N 1
ATOM 2771 C CA . ARG A 1 370 ? 18.252 0.766 -20.232 1.00 89.00 370 ARG A CA 1
ATOM 2772 C C . ARG A 1 370 ? 19.553 1.539 -20.427 1.00 89.00 370 ARG A C 1
ATOM 2774 O O . ARG A 1 370 ? 19.872 1.888 -21.562 1.00 89.00 370 ARG A O 1
ATOM 2781 N N . ARG A 1 371 ? 20.293 1.821 -19.350 1.00 90.81 371 ARG A N 1
ATOM 2782 C CA . ARG A 1 371 ? 21.596 2.503 -19.429 1.00 90.81 371 ARG A CA 1
ATOM 2783 C C . ARG A 1 371 ? 22.621 1.653 -20.168 1.00 90.81 371 ARG A C 1
ATOM 2785 O O . ARG A 1 371 ? 23.193 2.137 -21.137 1.00 90.81 371 ARG A O 1
ATOM 2792 N N . LEU A 1 372 ? 22.757 0.382 -19.789 1.00 93.81 372 LEU A N 1
ATOM 2793 C CA . LEU A 1 372 ? 23.685 -0.548 -20.439 1.00 93.81 372 LEU A CA 1
ATOM 2794 C C . LEU A 1 372 ? 23.395 -0.699 -21.938 1.00 93.81 372 LEU A C 1
ATOM 2796 O O . LEU A 1 372 ? 24.317 -0.682 -22.751 1.00 93.81 372 LEU A O 1
ATOM 2800 N N . LEU A 1 373 ? 22.116 -0.788 -22.323 1.00 93.31 373 LEU A N 1
ATOM 2801 C CA . LEU A 1 373 ? 21.734 -0.875 -23.734 1.00 93.31 373 LEU A CA 1
ATOM 2802 C C . LEU A 1 373 ? 22.102 0.398 -24.512 1.00 93.31 373 LEU A C 1
ATOM 2804 O O . LEU A 1 373 ? 22.634 0.307 -25.617 1.00 93.31 373 LEU A O 1
ATOM 2808 N N . ARG A 1 374 ? 21.853 1.581 -23.935 1.00 89.69 374 ARG A N 1
ATOM 2809 C CA . ARG A 1 374 ? 22.218 2.866 -24.553 1.00 89.69 374 ARG A CA 1
ATOM 2810 C C . ARG A 1 374 ? 23.727 3.023 -24.701 1.00 89.69 374 ARG A C 1
ATOM 2812 O O . ARG A 1 374 ? 24.179 3.488 -25.739 1.00 89.69 374 ARG A O 1
ATOM 2819 N N . GLU A 1 375 ? 24.495 2.630 -23.690 1.00 92.56 375 GLU A N 1
ATOM 2820 C CA . GLU A 1 375 ? 25.960 2.661 -23.730 1.00 92.56 375 GLU A CA 1
ATOM 2821 C C . GLU A 1 375 ? 26.507 1.727 -24.817 1.00 92.56 375 GLU A C 1
ATOM 2823 O O . GLU A 1 375 ? 27.363 2.134 -25.601 1.00 92.56 375 GLU A O 1
ATOM 2828 N N . ALA A 1 376 ? 25.964 0.510 -24.930 1.00 90.50 376 ALA A N 1
ATOM 2829 C CA . ALA A 1 376 ? 26.333 -0.427 -25.988 1.00 90.50 376 ALA A CA 1
ATOM 2830 C C . ALA A 1 376 ? 26.010 0.124 -27.389 1.00 90.50 376 ALA A C 1
ATOM 2832 O O . ALA A 1 376 ? 26.856 0.071 -28.281 1.00 90.50 376 ALA A O 1
ATOM 2833 N N . GLN A 1 377 ? 24.821 0.708 -27.577 1.00 89.56 377 GLN A N 1
ATOM 2834 C CA . GLN A 1 377 ? 24.431 1.341 -28.842 1.00 89.56 377 GLN A CA 1
ATOM 2835 C C . GLN A 1 377 ? 25.326 2.536 -29.193 1.00 89.56 377 GLN A C 1
ATOM 2837 O O . GLN A 1 377 ? 25.778 2.646 -30.330 1.00 89.56 377 GLN A O 1
ATOM 2842 N N . ALA A 1 378 ? 25.619 3.404 -28.221 1.00 89.88 378 ALA A N 1
ATOM 2843 C CA . ALA A 1 378 ? 26.490 4.559 -28.420 1.00 89.88 378 ALA A CA 1
ATOM 2844 C C . ALA A 1 378 ? 27.921 4.143 -28.790 1.00 89.88 378 ALA A C 1
ATOM 2846 O O . ALA A 1 378 ? 28.546 4.783 -29.633 1.00 89.88 378 ALA A O 1
ATOM 2847 N N . ARG A 1 379 ? 28.428 3.050 -28.205 1.00 91.06 379 ARG A N 1
ATOM 2848 C CA . ARG A 1 379 ? 29.738 2.492 -28.554 1.00 91.06 379 ARG A CA 1
ATOM 2849 C C . ARG A 1 379 ? 29.780 2.000 -29.999 1.00 91.06 379 ARG A C 1
ATOM 2851 O O . ARG A 1 379 ? 30.678 2.401 -30.730 1.00 91.06 379 ARG A O 1
ATOM 2858 N N . VAL A 1 380 ? 28.809 1.182 -30.410 1.00 88.75 380 VAL A N 1
ATOM 2859 C CA . VAL A 1 380 ? 28.737 0.659 -31.787 1.00 88.75 380 VAL A CA 1
ATOM 2860 C C . VAL A 1 380 ? 28.595 1.801 -32.797 1.00 88.75 380 VAL A C 1
ATOM 2862 O O . VAL A 1 380 ? 29.291 1.813 -33.808 1.00 88.75 380 VAL A O 1
ATOM 2865 N N . ALA A 1 381 ? 27.754 2.799 -32.506 1.00 88.56 381 ALA A N 1
ATOM 2866 C CA . ALA A 1 381 ? 27.637 3.993 -33.341 1.00 88.56 381 ALA A CA 1
ATOM 2867 C C . ALA A 1 381 ? 28.972 4.754 -33.435 1.00 88.56 381 ALA A C 1
ATOM 2869 O O . ALA A 1 381 ? 29.394 5.123 -34.525 1.00 88.56 381 ALA A O 1
ATOM 2870 N N . GLY A 1 382 ? 29.682 4.928 -32.315 1.00 88.94 382 GLY A N 1
ATOM 2871 C CA . GLY A 1 382 ? 31.001 5.565 -32.297 1.00 88.94 382 GLY A CA 1
ATOM 2872 C C . GLY A 1 382 ? 32.062 4.815 -33.113 1.00 88.94 382 GLY A C 1
ATOM 2873 O O . GLY A 1 382 ? 32.870 5.452 -33.790 1.00 88.94 382 GLY A O 1
ATOM 2874 N N . GLU A 1 383 ? 32.054 3.479 -33.080 1.00 90.62 383 GLU A N 1
ATOM 2875 C CA . GLU A 1 383 ? 32.948 2.632 -33.883 1.00 90.62 383 GLU A CA 1
ATOM 2876 C C . GLU A 1 383 ? 32.659 2.773 -35.393 1.00 90.62 383 GLU A C 1
ATOM 2878 O O . GLU A 1 383 ? 33.594 2.929 -36.183 1.00 90.62 383 GLU A O 1
ATOM 2883 N N . LEU A 1 384 ? 31.384 2.817 -35.804 1.00 88.81 384 LEU A N 1
ATOM 2884 C CA . LEU A 1 384 ? 30.999 3.046 -37.205 1.00 88.81 384 LEU A CA 1
ATOM 2885 C C . LEU A 1 384 ? 31.356 4.462 -37.690 1.00 88.81 384 LEU A C 1
ATOM 2887 O O . LEU A 1 384 ? 31.850 4.625 -38.807 1.00 88.81 384 LEU A O 1
ATOM 2891 N N . GLU A 1 385 ? 31.199 5.481 -36.846 1.00 90.56 385 GLU A N 1
ATOM 2892 C CA . GLU A 1 385 ? 31.560 6.863 -37.188 1.00 90.56 385 GLU A CA 1
ATOM 2893 C C . GLU A 1 385 ? 33.074 7.039 -37.358 1.00 90.56 385 GLU A C 1
ATOM 2895 O O . GLU A 1 385 ? 33.539 7.829 -38.189 1.00 90.56 385 GLU A O 1
ATOM 2900 N N . ALA A 1 386 ? 33.869 6.289 -36.588 1.00 90.56 386 ALA A N 1
ATOM 2901 C CA . ALA A 1 386 ? 35.310 6.211 -36.788 1.00 90.56 386 ALA A CA 1
ATOM 2902 C C . ALA A 1 386 ? 35.648 5.560 -38.140 1.00 90.56 386 ALA A C 1
ATOM 2904 O O . ALA A 1 386 ? 36.476 6.102 -38.875 1.00 90.56 386 ALA A O 1
ATOM 2905 N N . ALA A 1 387 ? 34.969 4.465 -38.504 1.00 90.25 387 ALA A N 1
ATOM 2906 C CA . ALA A 1 387 ? 35.138 3.813 -39.803 1.00 90.25 387 ALA A CA 1
ATOM 2907 C C . ALA A 1 387 ? 34.785 4.752 -40.971 1.00 90.25 387 ALA A C 1
ATOM 2909 O O . ALA A 1 387 ? 35.578 4.877 -41.903 1.00 90.25 387 ALA A O 1
ATOM 2910 N N . ARG A 1 388 ? 33.678 5.505 -40.882 1.00 90.88 388 ARG A N 1
ATOM 2911 C CA . ARG A 1 388 ? 33.307 6.540 -41.868 1.00 90.88 388 ARG A CA 1
ATOM 2912 C C . ARG A 1 388 ? 34.401 7.577 -42.051 1.00 90.88 388 ARG A C 1
ATOM 2914 O O . ARG A 1 388 ? 34.741 7.928 -43.175 1.00 90.88 388 ARG A O 1
ATOM 2921 N N . ARG A 1 389 ? 34.968 8.079 -40.954 1.00 92.44 389 ARG A N 1
ATOM 2922 C CA . ARG A 1 389 ? 36.036 9.085 -41.014 1.00 92.44 389 ARG A CA 1
ATOM 2923 C C . ARG A 1 389 ? 37.280 8.556 -41.724 1.00 92.44 389 ARG A C 1
ATOM 2925 O O . ARG A 1 389 ? 37.870 9.285 -42.514 1.00 92.44 389 ARG A O 1
ATOM 2932 N N . ILE A 1 390 ? 37.660 7.305 -41.450 1.00 91.19 390 ILE A N 1
ATOM 2933 C CA . ILE A 1 390 ? 38.780 6.636 -42.125 1.00 91.19 390 ILE A CA 1
ATOM 2934 C C . ILE A 1 390 ? 38.462 6.475 -43.612 1.00 91.19 390 ILE A C 1
ATOM 2936 O O . ILE A 1 390 ? 39.260 6.897 -44.442 1.00 91.19 390 ILE A O 1
ATOM 2940 N N . GLN A 1 391 ? 37.283 5.942 -43.944 1.00 91.94 391 GLN A N 1
ATOM 2941 C CA . GLN A 1 391 ? 36.833 5.732 -45.318 1.00 91.94 391 GLN A CA 1
ATOM 2942 C C . GLN A 1 391 ? 36.874 7.026 -46.140 1.00 91.94 391 GLN A C 1
ATOM 2944 O O . GLN A 1 391 ? 37.521 7.078 -47.183 1.00 91.94 391 GLN A O 1
ATOM 2949 N N . MET A 1 392 ? 36.230 8.086 -45.648 1.00 92.25 392 MET A N 1
ATOM 2950 C CA . MET A 1 392 ? 36.188 9.374 -46.342 1.00 92.25 392 MET A CA 1
ATOM 2951 C C . MET A 1 392 ? 37.577 10.019 -46.444 1.00 92.25 392 MET A C 1
ATOM 2953 O O . MET A 1 392 ? 37.847 10.711 -47.418 1.00 92.25 392 MET A O 1
ATOM 2957 N N . GLY A 1 393 ? 38.472 9.767 -45.481 1.00 91.75 393 GLY A N 1
ATOM 2958 C CA . GLY A 1 393 ? 39.862 10.229 -45.520 1.00 91.75 393 GLY A CA 1
ATOM 2959 C C . GLY A 1 393 ? 40.758 9.495 -46.527 1.00 91.75 393 GLY A C 1
ATOM 2960 O O . GLY A 1 393 ? 41.842 9.986 -46.832 1.00 91.75 393 GLY A O 1
ATOM 2961 N N . LEU A 1 394 ? 40.336 8.338 -47.054 1.00 91.81 394 LEU A N 1
ATOM 2962 C CA . LEU A 1 394 ? 41.059 7.635 -48.122 1.00 91.81 394 LEU A CA 1
ATOM 2963 C C . LEU A 1 394 ? 40.813 8.257 -49.501 1.00 91.81 394 LEU A C 1
ATOM 2965 O O . LEU A 1 394 ? 41.632 8.067 -50.405 1.00 91.81 394 LEU A O 1
ATOM 2969 N N . LEU A 1 395 ? 39.696 8.959 -49.690 1.00 94.38 395 LEU A N 1
ATOM 2970 C CA . LEU A 1 395 ? 39.320 9.572 -50.962 1.00 94.38 395 LEU A CA 1
ATOM 2971 C C . LEU A 1 395 ? 40.152 10.843 -51.204 1.00 94.38 395 LEU A C 1
ATOM 2973 O O . LEU A 1 395 ? 40.370 11.614 -50.268 1.00 94.38 395 LEU A O 1
ATOM 2977 N N . PRO A 1 396 ? 40.655 11.076 -52.431 1.00 93.69 396 PRO A N 1
ATOM 2978 C CA . PRO A 1 396 ? 41.378 12.308 -52.721 1.00 93.69 396 PRO A CA 1
ATOM 2979 C C . PRO A 1 396 ? 40.426 13.507 -52.679 1.00 93.69 396 PRO A C 1
ATOM 2981 O O . PRO A 1 396 ? 39.234 13.364 -52.920 1.00 93.69 396 PRO A O 1
ATOM 2984 N N . ALA A 1 397 ? 40.964 14.703 -52.439 1.00 93.19 397 ALA A N 1
ATOM 2985 C CA . ALA A 1 397 ? 40.249 15.963 -52.624 1.00 93.19 397 ALA A CA 1
ATOM 2986 C C . ALA A 1 397 ? 40.755 16.631 -53.918 1.00 93.19 397 ALA A C 1
ATOM 2988 O O . ALA A 1 397 ? 41.754 17.353 -53.868 1.00 93.19 397 ALA A O 1
ATOM 2989 N N . PRO A 1 398 ? 40.125 16.400 -55.092 1.00 91.81 398 PRO A N 1
ATOM 2990 C CA . PRO A 1 398 ? 40.652 16.850 -56.383 1.00 91.81 398 PRO A CA 1
ATOM 2991 C C . PRO A 1 398 ? 40.962 18.342 -56.459 1.00 91.81 398 PRO A C 1
ATOM 2993 O O . PRO A 1 398 ? 41.980 18.736 -57.021 1.00 91.81 398 PRO A O 1
ATOM 2996 N N . ARG A 1 399 ? 40.109 19.168 -55.843 1.00 88.25 399 ARG A N 1
ATOM 2997 C CA . ARG A 1 399 ? 40.271 20.626 -55.808 1.00 88.25 399 ARG A CA 1
ATOM 2998 C C . ARG A 1 399 ? 41.556 21.060 -55.117 1.00 88.25 399 ARG A C 1
ATOM 3000 O O . ARG A 1 399 ? 42.162 22.045 -55.518 1.00 88.25 399 ARG A O 1
ATOM 3007 N N . GLU A 1 400 ? 41.950 20.339 -54.073 1.00 90.94 400 GLU A N 1
ATOM 3008 C CA . GLU A 1 400 ? 43.185 20.602 -53.339 1.00 90.94 400 GLU A CA 1
ATOM 3009 C C . GLU A 1 400 ? 44.380 19.994 -54.078 1.00 90.94 400 GLU A C 1
ATOM 3011 O O . GLU A 1 400 ? 45.404 20.653 -54.250 1.00 90.94 400 GLU A O 1
ATOM 3016 N N . LEU A 1 401 ? 44.226 18.761 -54.574 1.00 91.62 401 LEU A N 1
ATOM 3017 C CA . LEU A 1 401 ? 45.274 18.018 -55.274 1.00 91.62 401 LEU A CA 1
ATOM 3018 C C . LEU A 1 401 ? 45.723 18.709 -56.571 1.00 91.62 401 LEU A C 1
ATOM 3020 O O . LEU A 1 401 ? 46.909 18.700 -56.894 1.00 91.62 401 LEU A O 1
ATOM 3024 N N . PHE A 1 402 ? 44.786 19.322 -57.295 1.00 93.62 402 PHE A N 1
ATOM 3025 C CA . PHE A 1 402 ? 45.014 19.954 -58.595 1.00 93.62 402 PHE A CA 1
ATOM 3026 C C . PHE A 1 402 ? 44.814 21.476 -58.571 1.00 93.62 402 PHE A C 1
ATOM 3028 O O . PHE A 1 402 ? 44.596 22.080 -59.614 1.00 93.62 402 PHE A O 1
ATOM 3035 N N . ALA A 1 403 ? 44.940 22.125 -57.408 1.00 89.44 403 ALA A N 1
ATOM 3036 C CA . ALA A 1 403 ? 44.700 23.567 -57.250 1.00 89.44 403 ALA A CA 1
ATOM 3037 C C . ALA A 1 403 ? 45.535 24.470 -58.187 1.00 89.44 403 ALA A C 1
ATOM 3039 O O . ALA A 1 403 ? 45.135 25.592 -58.493 1.00 89.44 403 ALA A O 1
ATOM 3040 N N . TYR A 1 404 ? 46.708 23.997 -58.622 1.00 88.44 404 TYR A N 1
ATOM 3041 C CA . TYR A 1 404 ? 47.618 24.725 -59.517 1.00 88.44 404 TYR A CA 1
ATOM 3042 C C . TYR A 1 404 ? 47.583 24.234 -60.967 1.00 88.44 404 TYR A C 1
ATOM 3044 O O . TYR A 1 404 ? 48.289 24.787 -61.814 1.00 88.44 404 TYR A O 1
ATOM 3052 N N . GLU A 1 405 ? 46.802 23.196 -61.257 1.00 92.06 405 GLU A N 1
ATOM 3053 C CA . GLU A 1 405 ? 46.644 22.694 -62.613 1.00 92.06 405 GLU A CA 1
ATOM 3054 C C . GLU A 1 405 ? 45.774 23.659 -63.423 1.00 92.06 405 GLU A C 1
ATOM 3056 O O . GLU A 1 405 ? 44.767 24.170 -62.942 1.00 92.06 405 GLU A O 1
ATOM 3061 N N . ARG A 1 406 ? 46.192 23.947 -64.657 1.00 91.12 406 ARG A N 1
ATOM 3062 C CA . ARG A 1 406 ? 45.494 24.879 -65.560 1.00 91.12 406 ARG A CA 1
ATOM 3063 C C . ARG A 1 406 ? 45.004 24.212 -66.836 1.00 91.12 406 ARG A C 1
ATOM 3065 O O . ARG A 1 406 ? 44.345 24.860 -67.636 1.00 91.12 406 ARG A O 1
ATOM 3072 N N . ARG A 1 407 ? 45.385 22.955 -67.066 1.00 94.00 407 ARG A N 1
ATOM 3073 C CA . ARG A 1 407 ? 45.041 22.198 -68.274 1.00 94.00 407 ARG A CA 1
ATOM 3074 C C . ARG A 1 407 ? 43.693 21.498 -68.156 1.00 94.00 407 ARG A C 1
ATOM 3076 O O . ARG A 1 407 ? 43.034 21.274 -69.164 1.00 94.00 407 ARG A O 1
ATOM 3083 N N . PHE A 1 408 ? 43.285 21.150 -66.942 1.00 94.25 408 PHE A N 1
ATOM 3084 C CA . PHE A 1 408 ? 42.000 20.528 -66.659 1.00 94.25 408 PHE A CA 1
ATOM 3085 C C . PHE A 1 408 ? 41.489 20.963 -65.286 1.00 94.25 408 PHE A C 1
ATOM 3087 O O . PHE A 1 408 ? 42.276 21.323 -64.411 1.00 94.25 408 PHE A O 1
ATOM 3094 N N . THR A 1 409 ? 40.180 20.842 -65.090 1.00 94.94 409 THR A N 1
ATOM 3095 C CA . THR A 1 409 ? 39.526 20.960 -63.783 1.00 94.94 409 THR A CA 1
ATOM 3096 C C . THR A 1 409 ? 38.833 19.640 -63.466 1.00 94.94 409 THR A C 1
ATOM 3098 O O . THR A 1 409 ? 38.123 19.102 -64.315 1.00 94.94 409 THR A O 1
ATOM 3101 N N . LEU A 1 410 ? 39.019 19.114 -62.253 1.00 95.25 410 LEU A N 1
ATOM 3102 C CA . LEU A 1 410 ? 38.356 17.897 -61.778 1.00 95.25 410 LEU A CA 1
ATOM 3103 C C . LEU A 1 410 ? 37.684 18.164 -60.434 1.00 95.25 410 LEU A C 1
ATOM 3105 O O . LEU A 1 410 ? 38.287 18.761 -59.543 1.00 95.25 410 LEU A O 1
ATOM 3109 N N . ASP A 1 411 ? 36.450 17.696 -60.288 1.00 96.00 411 ASP A N 1
ATOM 3110 C CA . ASP A 1 411 ? 35.739 17.693 -59.014 1.00 96.00 411 ASP A CA 1
ATOM 3111 C C . ASP A 1 411 ? 35.061 16.344 -58.779 1.00 96.00 411 ASP A C 1
ATOM 3113 O O . ASP A 1 411 ? 34.743 15.622 -59.728 1.00 96.00 411 ASP A O 1
ATOM 3117 N N . ALA A 1 412 ? 34.857 16.003 -57.510 1.00 95.88 412 ALA A N 1
ATOM 3118 C CA . ALA A 1 412 ? 34.267 14.736 -57.113 1.00 95.88 412 ALA A CA 1
ATOM 3119 C C . ALA A 1 412 ? 33.408 14.881 -55.856 1.00 95.88 412 ALA A C 1
ATOM 3121 O O . ALA A 1 412 ? 33.669 15.709 -54.981 1.00 95.88 412 ALA A O 1
ATOM 3122 N N . HIS A 1 413 ? 32.384 14.044 -55.752 1.00 95.19 413 HIS A N 1
ATOM 3123 C CA . HIS A 1 413 ? 31.491 13.986 -54.611 1.00 95.19 413 HIS A CA 1
ATOM 3124 C C . HIS A 1 413 ? 31.084 12.544 -54.335 1.00 95.19 413 HIS A C 1
ATOM 3126 O O . HIS A 1 413 ? 30.797 11.807 -55.268 1.00 95.19 413 HIS A O 1
ATOM 3132 N N . LEU A 1 414 ? 31.042 12.169 -53.059 1.00 94.44 414 LEU A N 1
ATOM 3133 C CA . LEU A 1 414 ? 30.567 10.869 -52.604 1.00 94.44 414 LEU A CA 1
ATOM 3134 C C . LEU A 1 414 ? 29.723 11.065 -51.344 1.00 94.44 414 LEU A C 1
ATOM 3136 O O . LEU A 1 414 ? 30.179 11.677 -50.372 1.00 94.44 414 LEU A O 1
ATOM 3140 N N . GLU A 1 415 ? 28.497 10.554 -51.374 1.00 92.69 415 GLU A N 1
ATOM 3141 C CA . GLU A 1 415 ? 27.523 10.585 -50.285 1.00 92.69 415 GLU A CA 1
ATOM 3142 C C . GLU A 1 415 ? 27.048 9.150 -49.995 1.00 92.69 415 GLU A C 1
ATOM 3144 O O . GLU A 1 415 ? 26.216 8.626 -50.739 1.00 92.69 415 GLU A O 1
ATOM 3149 N N . PRO A 1 416 ? 27.568 8.495 -48.935 1.00 91.94 416 PRO A N 1
ATOM 3150 C CA . PRO A 1 416 ? 27.182 7.124 -48.619 1.00 91.94 416 PRO A CA 1
ATOM 3151 C C . PRO A 1 416 ? 25.717 7.032 -48.173 1.00 91.94 416 PRO A C 1
ATOM 3153 O O . PRO A 1 416 ? 25.265 7.876 -47.397 1.00 91.94 416 PRO A O 1
ATOM 3156 N N . ALA A 1 417 ? 25.011 5.974 -48.574 1.00 88.75 417 ALA A N 1
ATOM 3157 C CA . ALA A 1 417 ? 23.627 5.699 -48.178 1.00 88.75 417 ALA A CA 1
ATOM 3158 C C . ALA A 1 417 ? 23.494 5.251 -46.713 1.00 88.75 417 ALA A C 1
ATOM 3160 O O . ALA A 1 417 ? 22.437 5.383 -46.095 1.00 88.75 417 ALA A O 1
ATOM 3161 N N . ARG A 1 418 ? 24.570 4.704 -46.135 1.00 87.31 418 ARG A N 1
ATOM 3162 C CA . ARG A 1 418 ? 24.673 4.321 -44.714 1.00 87.31 418 ARG A CA 1
ATOM 3163 C C . ARG A 1 418 ? 25.818 5.077 -44.039 1.00 87.31 418 ARG A C 1
ATOM 3165 O O . ARG A 1 418 ? 26.422 5.971 -44.619 1.00 87.31 418 ARG A O 1
ATOM 3172 N N . THR A 1 419 ? 26.157 4.723 -42.797 1.00 89.19 419 THR A N 1
ATOM 3173 C CA . THR A 1 419 ? 27.323 5.312 -42.117 1.00 89.19 419 THR A CA 1
ATOM 3174 C C . THR A 1 419 ? 28.604 5.163 -42.951 1.00 89.19 419 THR A C 1
ATOM 3176 O O . THR A 1 419 ? 29.369 6.120 -43.053 1.00 89.19 419 THR A O 1
ATOM 3179 N N . VAL A 1 420 ? 28.795 4.004 -43.592 1.00 92.00 420 VAL A N 1
ATOM 3180 C CA . VAL A 1 420 ? 29.899 3.688 -44.518 1.00 92.00 420 VAL A CA 1
ATOM 3181 C C . VAL A 1 420 ? 29.358 3.029 -45.794 1.00 92.00 420 VAL A C 1
ATOM 3183 O O . VAL A 1 420 ? 28.342 2.330 -45.723 1.00 92.00 420 VAL A O 1
ATOM 3186 N N . GLY A 1 421 ? 30.038 3.255 -46.921 1.00 91.25 421 GLY A N 1
ATOM 3187 C CA . GLY A 1 421 ? 29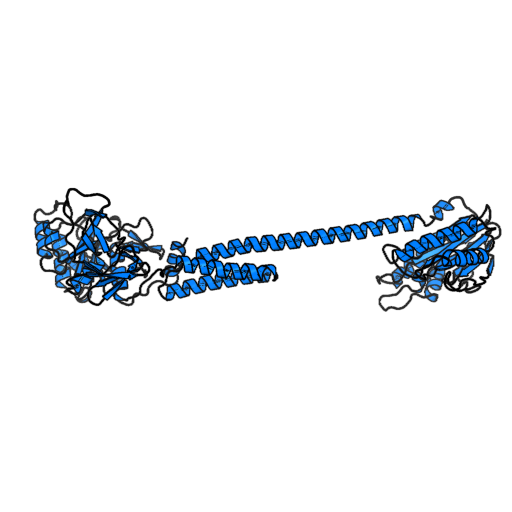.606 2.857 -48.274 1.00 91.25 421 GLY A CA 1
ATOM 3188 C C . GLY A 1 421 ? 30.531 1.866 -49.003 1.00 91.25 421 GLY A C 1
ATOM 3189 O O . GLY A 1 421 ? 31.608 1.567 -48.495 1.00 91.25 421 GLY A O 1
ATOM 3190 N N . GLY A 1 422 ? 30.127 1.352 -50.161 1.00 93.25 422 GLY A N 1
ATOM 3191 C CA . GLY A 1 422 ? 30.942 0.581 -51.111 1.00 93.25 422 GLY A CA 1
ATOM 3192 C C . GLY A 1 422 ? 31.548 1.429 -52.238 1.00 93.25 422 GLY A C 1
ATOM 3193 O O . GLY A 1 422 ? 32.591 1.064 -52.781 1.00 93.25 422 GLY A O 1
ATOM 3194 N N . ASP A 1 423 ? 30.960 2.590 -52.517 1.00 95.69 423 ASP A N 1
ATOM 3195 C CA . ASP A 1 423 ? 31.413 3.505 -53.563 1.00 95.69 423 ASP A CA 1
ATOM 3196 C C . ASP A 1 423 ? 32.796 4.126 -53.295 1.00 95.69 423 ASP A C 1
ATOM 3198 O O . ASP A 1 423 ? 33.207 4.359 -52.149 1.00 95.69 423 ASP A O 1
ATOM 3202 N N . PHE A 1 424 ? 33.502 4.477 -54.375 1.00 96.56 424 PHE A N 1
ATOM 3203 C CA . PHE A 1 424 ? 34.743 5.246 -54.332 1.00 96.56 424 PHE A CA 1
ATOM 3204 C C . PHE A 1 424 ? 35.115 5.934 -55.638 1.00 96.56 424 PHE A C 1
ATOM 3206 O O . PHE A 1 424 ? 34.652 5.616 -56.728 1.00 96.56 424 PHE A O 1
ATOM 3213 N N . TYR A 1 425 ? 36.069 6.853 -55.516 1.00 97.31 425 TYR A N 1
ATOM 3214 C CA . TYR A 1 425 ? 36.800 7.418 -56.637 1.00 97.31 425 TYR A CA 1
ATOM 3215 C C . TYR A 1 425 ? 38.277 7.608 -56.276 1.00 97.31 425 TYR A C 1
ATOM 3217 O O . TYR A 1 425 ? 38.659 7.687 -55.102 1.00 97.31 425 TYR A O 1
ATOM 3225 N N . ASP A 1 426 ? 39.130 7.695 -57.292 1.00 97.12 426 ASP A N 1
ATOM 3226 C CA . ASP A 1 426 ? 40.517 8.141 -57.146 1.00 97.12 426 ASP A CA 1
ATOM 3227 C C . ASP A 1 426 ? 40.923 8.970 -58.365 1.00 97.12 426 ASP A C 1
ATOM 3229 O O . ASP A 1 426 ? 40.374 8.816 -59.456 1.00 97.12 426 ASP A O 1
ATOM 3233 N N . CYS A 1 427 ? 41.892 9.856 -58.177 1.00 96.31 427 CYS A N 1
ATOM 3234 C CA . CYS A 1 427 ? 42.450 10.678 -59.239 1.00 96.31 427 CYS A CA 1
ATOM 3235 C C . CYS A 1 427 ? 43.889 11.063 -58.895 1.00 96.31 427 CYS A C 1
ATOM 3237 O O . CYS A 1 427 ? 44.191 11.452 -57.764 1.00 96.31 427 CYS A O 1
ATOM 3239 N N . PHE A 1 428 ? 44.794 10.939 -59.858 1.00 95.69 428 PHE A N 1
ATOM 3240 C CA . PHE A 1 428 ? 46.208 11.266 -59.692 1.00 95.69 428 PHE A CA 1
ATOM 3241 C C . PHE A 1 428 ? 46.889 11.395 -61.055 1.00 95.69 428 PHE A C 1
ATOM 3243 O O . PHE A 1 428 ? 46.446 10.824 -62.047 1.00 95.69 428 PHE A O 1
ATOM 3250 N N . MET A 1 429 ? 47.991 12.135 -61.101 1.00 94.44 429 MET A N 1
ATOM 3251 C CA . MET A 1 429 ? 48.839 12.186 -62.287 1.00 94.44 429 MET A CA 1
ATOM 3252 C C . MET A 1 429 ? 49.694 10.915 -62.374 1.00 94.44 429 MET A C 1
ATOM 3254 O O . MET A 1 429 ? 50.337 10.546 -61.391 1.00 94.44 429 MET A O 1
ATOM 3258 N N . LEU A 1 430 ? 49.710 10.257 -63.535 1.00 93.06 430 LEU A N 1
ATOM 3259 C CA . LEU A 1 430 ? 50.646 9.162 -63.830 1.00 93.06 430 LEU A CA 1
ATOM 3260 C C . LEU A 1 430 ? 52.056 9.703 -64.077 1.00 93.06 430 LEU A C 1
ATOM 3262 O O . LEU A 1 430 ? 53.048 9.084 -63.704 1.00 93.06 430 LEU A O 1
ATOM 3266 N N . ASP A 1 431 ? 52.123 10.880 -64.695 1.00 90.62 431 ASP A N 1
ATOM 3267 C CA . ASP A 1 431 ? 53.332 11.643 -64.990 1.00 90.62 431 ASP A CA 1
ATOM 3268 C C . ASP A 1 431 ? 52.986 13.135 -65.165 1.00 90.62 431 ASP A C 1
ATOM 3270 O O . ASP A 1 431 ? 51.914 13.585 -64.777 1.00 90.62 431 ASP A O 1
ATOM 3274 N N . GLY A 1 432 ? 53.877 13.943 -65.742 1.00 88.50 432 GLY A N 1
ATOM 3275 C CA . GLY A 1 432 ? 53.630 15.376 -65.926 1.00 88.50 432 GLY A CA 1
ATOM 3276 C C . GLY A 1 432 ? 52.471 15.738 -66.869 1.00 88.50 432 GLY A C 1
ATOM 3277 O O . GLY A 1 432 ? 52.034 16.890 -66.843 1.00 88.50 432 GLY A O 1
ATOM 3278 N N . GLU A 1 433 ? 51.967 14.819 -67.700 1.00 91.81 433 GLU A N 1
ATOM 3279 C CA . GLU A 1 433 ? 50.980 15.102 -68.756 1.00 91.81 433 GLU A CA 1
ATOM 3280 C C . GLU A 1 433 ? 49.695 14.273 -68.656 1.00 91.81 433 GLU A C 1
ATOM 3282 O O . GLU A 1 433 ? 48.651 14.741 -69.110 1.00 91.81 433 GLU A O 1
ATOM 3287 N N . ARG A 1 434 ? 49.735 13.078 -68.060 1.00 94.94 434 ARG A N 1
ATOM 3288 C CA . ARG A 1 434 ? 48.608 12.137 -68.051 1.00 94.94 434 ARG A CA 1
ATOM 3289 C C . ARG A 1 434 ? 47.909 12.089 -66.691 1.00 94.94 434 ARG A C 1
ATOM 3291 O O . ARG A 1 434 ? 48.494 11.654 -65.700 1.00 94.94 434 ARG A O 1
ATOM 3298 N N . LEU A 1 435 ? 46.641 12.492 -66.658 1.00 96.06 435 LEU A N 1
ATOM 3299 C CA . LEU A 1 435 ? 45.740 12.339 -65.514 1.00 96.06 435 LEU A CA 1
ATOM 3300 C C . LEU A 1 435 ? 45.068 10.964 -65.569 1.00 96.06 435 LEU A C 1
ATOM 3302 O O . LEU A 1 435 ? 44.401 10.658 -66.551 1.00 96.06 435 LEU A O 1
ATOM 3306 N N . PHE A 1 436 ? 45.167 10.183 -64.498 1.00 97.25 436 PHE A N 1
ATOM 3307 C CA . PHE A 1 436 ? 44.343 8.998 -64.274 1.00 97.25 436 PHE A CA 1
ATOM 3308 C C . PHE A 1 436 ? 43.209 9.341 -63.308 1.00 97.25 436 PHE A C 1
ATOM 3310 O O . PHE A 1 436 ? 43.449 9.949 -62.261 1.00 97.25 436 PHE A O 1
ATOM 3317 N N . PHE A 1 437 ? 41.985 8.927 -63.622 1.00 97.25 437 PHE A N 1
ATOM 3318 C CA . PHE A 1 437 ? 40.858 8.998 -62.697 1.00 97.25 437 PHE A CA 1
ATOM 3319 C C . PHE A 1 437 ? 39.946 7.782 -62.839 1.00 97.25 437 PHE A C 1
ATOM 3321 O O . PHE A 1 437 ? 39.881 7.156 -63.899 1.00 97.25 437 PHE A O 1
ATOM 3328 N N . LEU A 1 438 ? 39.255 7.443 -61.754 1.00 97.06 438 LEU A N 1
ATOM 3329 C CA . LEU A 1 438 ? 38.314 6.332 -61.714 1.00 97.06 438 LEU A CA 1
ATOM 3330 C C . LEU A 1 438 ? 37.116 6.633 -60.818 1.00 97.06 438 LEU A C 1
ATOM 3332 O O . LEU A 1 438 ? 37.235 7.406 -59.864 1.00 97.06 438 LEU A O 1
ATOM 3336 N N . VAL A 1 439 ? 36.013 5.944 -61.092 1.00 97.69 439 VAL A N 1
ATOM 3337 C CA . VAL A 1 439 ? 34.864 5.773 -60.194 1.00 97.69 439 VAL A CA 1
ATOM 3338 C C . VAL A 1 439 ? 34.569 4.288 -60.108 1.00 97.69 439 VAL A C 1
ATOM 3340 O O . VAL A 1 439 ? 34.652 3.594 -61.123 1.00 97.69 439 VAL A O 1
ATOM 3343 N N . GLY A 1 440 ? 34.259 3.791 -58.919 1.00 96.31 440 GLY A N 1
ATOM 3344 C CA . GLY A 1 440 ? 33.820 2.419 -58.762 1.00 96.31 440 GLY A CA 1
ATOM 3345 C C . GLY A 1 440 ? 32.846 2.230 -57.616 1.00 96.31 440 GLY A C 1
ATOM 3346 O O . GLY A 1 440 ? 32.795 3.049 -56.703 1.00 96.31 440 GLY A O 1
ATOM 3347 N N . ASP A 1 441 ? 32.114 1.128 -57.691 1.00 95.88 441 ASP A N 1
ATOM 3348 C CA . ASP A 1 441 ? 31.145 0.689 -56.693 1.00 95.88 441 ASP A CA 1
ATOM 3349 C C . ASP A 1 441 ? 31.382 -0.783 -56.346 1.00 95.88 441 ASP A C 1
ATOM 3351 O O . ASP A 1 441 ? 31.604 -1.619 -57.228 1.00 95.88 441 ASP A O 1
ATOM 3355 N N . VAL A 1 442 ? 31.356 -1.098 -55.055 1.00 95.06 442 VAL A N 1
ATOM 3356 C CA . VAL A 1 442 ? 31.497 -2.453 -54.533 1.00 95.06 442 VAL A CA 1
ATOM 3357 C C . VAL A 1 442 ? 30.125 -3.024 -54.222 1.00 95.06 442 VAL A C 1
ATOM 3359 O O . VAL A 1 442 ? 29.394 -2.492 -53.395 1.00 95.06 442 VAL A O 1
ATOM 3362 N N . SER A 1 443 ? 29.847 -4.216 -54.746 1.00 91.12 443 SER A N 1
ATOM 3363 C CA . SER A 1 443 ? 28.625 -4.945 -54.426 1.00 91.12 443 SER A CA 1
ATOM 3364 C C . SER A 1 443 ? 28.461 -5.146 -52.915 1.00 91.12 443 SER A C 1
ATOM 3366 O O . SER A 1 443 ? 29.336 -5.718 -52.262 1.00 91.12 443 SER A O 1
ATOM 3368 N N . GLY A 1 444 ? 27.315 -4.755 -52.365 1.00 83.94 444 GLY A N 1
ATOM 3369 C CA . GLY A 1 444 ? 27.023 -4.874 -50.934 1.00 83.94 444 GLY A CA 1
ATOM 3370 C C . GLY A 1 444 ? 27.072 -3.526 -50.217 1.00 83.94 444 GLY A C 1
ATOM 3371 O O . GLY A 1 444 ? 27.281 -2.490 -50.823 1.00 83.94 444 GLY A O 1
ATOM 3372 N N . LYS A 1 445 ? 26.792 -3.511 -48.906 1.00 79.31 445 LYS A N 1
ATOM 3373 C CA . LYS A 1 445 ? 26.625 -2.262 -48.134 1.00 79.31 445 LYS A CA 1
ATOM 3374 C C . LYS A 1 445 ? 27.228 -2.374 -46.743 1.00 79.31 445 LYS A C 1
ATOM 3376 O O . LYS A 1 445 ? 27.267 -3.456 -46.155 1.00 79.31 445 LYS A O 1
ATOM 3381 N N . GLY A 1 446 ? 27.609 -1.239 -46.163 1.00 84.81 446 GLY A N 1
ATOM 3382 C CA . GLY A 1 446 ? 28.145 -1.178 -44.804 1.00 84.81 446 GLY A CA 1
ATOM 3383 C C . GLY A 1 446 ? 29.625 -1.565 -44.718 1.00 84.81 446 GLY A C 1
ATOM 3384 O O . GLY A 1 446 ? 30.388 -1.380 -45.663 1.00 84.81 446 GLY A O 1
ATOM 3385 N N . LEU A 1 447 ? 30.052 -2.057 -43.550 1.00 86.94 447 LEU A N 1
ATOM 3386 C CA . LEU A 1 447 ? 31.477 -2.168 -43.214 1.00 86.94 447 LEU A CA 1
ATOM 3387 C C . LEU A 1 447 ? 32.261 -3.088 -44.166 1.00 86.94 447 LEU A C 1
ATOM 3389 O O . LEU A 1 447 ? 33.354 -2.715 -44.584 1.00 86.94 447 LEU A O 1
ATOM 3393 N N . GLY A 1 448 ? 31.702 -4.241 -44.550 1.00 87.31 448 GLY A N 1
ATOM 3394 C CA . GLY A 1 448 ? 32.359 -5.174 -45.476 1.00 87.31 448 GLY A CA 1
ATOM 3395 C C . GLY A 1 448 ? 32.679 -4.544 -46.837 1.00 87.31 448 GLY A C 1
ATOM 3396 O O . GLY A 1 448 ? 33.830 -4.582 -47.269 1.00 87.31 448 GLY A O 1
ATOM 3397 N N . ALA A 1 449 ? 31.693 -3.879 -47.454 1.00 89.50 449 ALA A N 1
ATOM 3398 C CA . ALA A 1 449 ? 31.867 -3.181 -48.730 1.00 89.50 449 ALA A CA 1
ATOM 3399 C C . ALA A 1 449 ? 32.900 -2.044 -48.623 1.00 89.50 449 ALA A C 1
ATOM 3401 O O . ALA A 1 449 ? 33.770 -1.928 -49.478 1.00 89.50 449 ALA A O 1
ATOM 3402 N N . SER A 1 450 ? 32.898 -1.282 -47.520 1.00 91.69 450 SER A N 1
ATOM 3403 C CA . SER A 1 450 ? 33.856 -0.182 -47.300 1.00 91.69 450 SER A CA 1
ATOM 3404 C C . SER A 1 450 ? 35.321 -0.626 -47.183 1.00 91.69 450 SER A C 1
ATOM 3406 O O . SER A 1 450 ? 36.227 0.083 -47.627 1.00 91.69 450 SER A O 1
ATOM 3408 N N . LEU A 1 451 ? 35.576 -1.809 -46.611 1.00 90.62 451 LEU A N 1
ATOM 3409 C CA . LEU A 1 451 ? 36.923 -2.383 -46.524 1.00 90.62 451 LEU A CA 1
ATOM 3410 C C . LEU A 1 451 ? 37.403 -2.882 -47.890 1.00 90.62 451 LEU A C 1
ATOM 3412 O O . LEU A 1 451 ? 38.550 -2.642 -48.270 1.00 90.62 451 LEU A O 1
ATOM 3416 N N . PHE A 1 452 ? 36.517 -3.540 -48.636 1.00 92.56 452 PHE A N 1
ATOM 3417 C CA . PHE A 1 452 ? 36.810 -4.020 -49.983 1.00 92.56 452 PHE A CA 1
ATOM 3418 C C . PHE A 1 452 ? 37.006 -2.861 -50.969 1.00 92.56 452 PHE A C 1
ATOM 3420 O O . PHE A 1 452 ? 37.912 -2.899 -51.797 1.00 92.56 452 PHE A O 1
ATOM 3427 N N . MET A 1 453 ? 36.243 -1.781 -50.799 1.00 93.12 453 MET A N 1
ATOM 3428 C CA . MET A 1 453 ? 36.430 -0.516 -51.502 1.00 93.12 453 MET A CA 1
ATOM 3429 C C . MET A 1 453 ? 37.852 0.017 -51.314 1.00 93.12 453 MET A C 1
ATOM 3431 O O . MET A 1 453 ? 38.550 0.299 -52.291 1.00 93.12 453 MET A O 1
ATOM 3435 N N . ALA A 1 454 ? 38.312 0.122 -50.060 1.00 93.31 454 ALA A N 1
ATOM 3436 C CA . ALA A 1 454 ? 39.640 0.644 -49.752 1.00 93.31 454 ALA A CA 1
ATOM 3437 C C . ALA A 1 454 ? 40.742 -0.205 -50.406 1.00 93.31 454 ALA A C 1
ATOM 3439 O O . ALA A 1 454 ? 41.692 0.340 -50.974 1.00 93.31 454 ALA A O 1
ATOM 3440 N N . LEU A 1 455 ? 40.581 -1.533 -50.375 1.00 92.94 455 LEU A N 1
ATOM 3441 C CA . LEU A 1 455 ? 41.466 -2.483 -51.045 1.00 92.94 455 LEU A CA 1
ATOM 3442 C C . LEU A 1 455 ? 41.484 -2.261 -52.566 1.00 92.94 455 LEU A C 1
ATOM 3444 O O . LEU A 1 455 ? 42.561 -2.087 -53.139 1.00 92.94 455 LEU A O 1
ATOM 3448 N N . ALA A 1 456 ? 40.313 -2.225 -53.208 1.00 94.25 456 ALA A N 1
ATOM 3449 C CA . ALA A 1 456 ? 40.177 -2.062 -54.653 1.00 94.25 456 ALA A CA 1
ATOM 3450 C C . ALA A 1 456 ? 40.807 -0.747 -55.133 1.00 94.25 456 ALA A C 1
ATOM 3452 O O . ALA A 1 456 ? 41.665 -0.753 -56.019 1.00 94.25 456 ALA A O 1
ATOM 3453 N N . LYS A 1 457 ? 40.472 0.372 -54.480 1.00 95.31 457 LYS A N 1
ATOM 3454 C CA . LYS A 1 457 ? 41.045 1.696 -54.751 1.00 95.31 457 LYS A CA 1
ATOM 3455 C C . LYS A 1 457 ? 42.573 1.690 -54.675 1.00 95.31 457 LYS A C 1
ATOM 3457 O O . LYS A 1 457 ? 43.250 2.154 -55.597 1.00 95.31 457 LYS A O 1
ATOM 3462 N N . SER A 1 458 ? 43.131 1.159 -53.585 1.00 94.62 458 SER A N 1
ATOM 3463 C CA . SER A 1 458 ? 44.579 1.117 -53.367 1.00 94.62 458 SER A CA 1
ATOM 3464 C C . SER A 1 458 ? 45.303 0.218 -54.371 1.00 94.62 458 SER A C 1
ATOM 3466 O O . SER A 1 458 ? 46.373 0.600 -54.852 1.00 94.62 458 SER A O 1
ATOM 3468 N N . LEU A 1 459 ? 44.739 -0.944 -54.713 1.00 94.25 459 LEU A N 1
ATOM 3469 C CA . LEU A 1 459 ? 45.333 -1.864 -55.684 1.00 94.25 459 LEU A CA 1
ATOM 3470 C C . LEU A 1 459 ? 45.308 -1.287 -57.098 1.00 94.25 459 LEU A C 1
ATOM 3472 O O . LEU A 1 459 ? 46.356 -1.264 -57.744 1.00 94.25 459 LEU A O 1
ATOM 3476 N N . VAL A 1 460 ? 44.175 -0.736 -57.548 1.00 95.12 460 VAL A N 1
ATOM 3477 C CA . VAL A 1 460 ? 44.073 -0.092 -58.869 1.00 95.12 460 VAL A CA 1
ATOM 3478 C C . VAL A 1 460 ? 45.089 1.044 -58.991 1.00 95.12 460 VAL A C 1
ATOM 3480 O O . VAL A 1 460 ? 45.859 1.082 -59.951 1.00 95.12 460 VAL A O 1
ATOM 3483 N N . LYS A 1 461 ? 45.178 1.919 -57.980 1.00 95.19 461 LYS A N 1
ATOM 3484 C CA . LYS A 1 461 ? 46.175 2.999 -57.948 1.00 95.19 461 LYS A CA 1
ATOM 3485 C C . LYS A 1 461 ? 47.607 2.477 -57.990 1.00 95.19 461 LYS A C 1
ATOM 3487 O O . LYS A 1 461 ? 48.439 3.006 -58.723 1.00 95.19 461 LYS A O 1
ATOM 3492 N N . SER A 1 462 ? 47.913 1.446 -57.204 1.00 94.94 462 SER A N 1
ATOM 3493 C CA . SER A 1 462 ? 49.264 0.889 -57.150 1.00 94.94 462 SER A CA 1
ATOM 3494 C C . SER A 1 462 ? 49.678 0.248 -58.474 1.00 94.94 462 SER A C 1
ATOM 3496 O O . SER A 1 462 ? 50.820 0.420 -58.892 1.00 94.94 462 SER A O 1
ATOM 3498 N N . ILE A 1 463 ? 48.763 -0.456 -59.141 1.00 94.88 463 ILE A N 1
ATOM 3499 C CA . ILE A 1 463 ? 48.993 -1.068 -60.454 1.00 94.88 463 ILE A CA 1
ATOM 3500 C C . ILE A 1 463 ? 49.208 0.020 -61.510 1.00 94.88 463 ILE A C 1
ATOM 3502 O O . ILE A 1 463 ? 50.192 -0.040 -62.248 1.00 94.88 463 ILE A O 1
ATOM 3506 N N . ALA A 1 464 ? 48.351 1.045 -61.530 1.00 94.50 464 ALA A N 1
ATOM 3507 C CA . ALA A 1 464 ? 48.449 2.157 -62.473 1.00 94.50 464 ALA A CA 1
ATOM 3508 C C . ALA A 1 464 ? 49.789 2.906 -62.370 1.00 94.50 464 ALA A C 1
ATOM 3510 O O . ALA A 1 464 ? 50.387 3.220 -63.393 1.00 94.50 464 ALA A O 1
ATOM 3511 N N . LEU A 1 465 ? 50.283 3.148 -61.149 1.00 93.06 465 LEU A N 1
ATOM 3512 C CA . LEU A 1 465 ? 51.542 3.869 -60.908 1.00 93.06 465 LEU A CA 1
ATOM 3513 C C . LEU A 1 465 ? 52.811 3.035 -61.144 1.00 93.06 465 LEU A C 1
ATOM 3515 O O . LEU A 1 465 ? 53.888 3.607 -61.294 1.00 93.06 465 LEU A O 1
ATOM 3519 N N . ARG A 1 466 ? 52.725 1.698 -61.110 1.00 90.38 466 ARG A N 1
ATOM 3520 C CA . ARG A 1 466 ? 53.883 0.809 -61.335 1.00 90.38 466 ARG A CA 1
ATOM 3521 C C . ARG A 1 466 ? 54.050 0.396 -62.797 1.00 90.38 466 ARG A C 1
ATOM 3523 O O . ARG A 1 466 ? 55.165 0.059 -63.190 1.00 90.38 466 ARG A O 1
ATOM 3530 N N . GLY A 1 467 ? 52.959 0.345 -63.560 1.00 81.94 467 GLY A N 1
ATOM 3531 C CA . GLY A 1 467 ? 52.990 0.081 -65.000 1.00 81.94 467 GLY A CA 1
ATOM 3532 C C . GLY A 1 467 ? 53.316 1.333 -65.821 1.00 81.94 467 GLY A C 1
ATOM 3533 O O . GLY A 1 467 ? 53.606 2.389 -65.271 1.00 81.94 467 GLY A O 1
ATOM 3534 N N . ASP A 1 468 ? 53.206 1.237 -67.150 1.00 77.00 468 ASP A N 1
ATOM 3535 C CA . ASP A 1 468 ? 53.238 2.421 -68.035 1.00 77.00 468 ASP A CA 1
ATOM 3536 C C . ASP A 1 468 ? 51.987 3.310 -67.847 1.00 77.00 468 ASP A C 1
ATOM 3538 O O . ASP A 1 468 ? 51.948 4.466 -68.271 1.00 77.00 468 ASP A O 1
ATOM 3542 N N . GLY A 1 469 ? 50.939 2.770 -67.209 1.00 70.31 469 GLY A N 1
ATOM 3543 C CA . GLY A 1 469 ? 49.721 3.484 -66.811 1.00 70.31 469 GLY A CA 1
ATOM 3544 C C . GLY A 1 469 ? 48.890 4.039 -67.973 1.00 70.31 469 GLY A C 1
ATOM 3545 O O . GLY A 1 469 ? 47.807 4.564 -67.750 1.00 70.31 469 GLY A O 1
ATOM 3546 N N . GLY A 1 470 ? 49.373 3.926 -69.211 1.00 77.06 470 GLY A N 1
ATOM 3547 C CA . GLY A 1 470 ? 48.811 4.571 -70.394 1.00 77.06 470 GLY A CA 1
ATOM 3548 C C . GLY A 1 470 ? 47.592 3.880 -71.000 1.00 77.06 470 GLY A C 1
ATOM 3549 O O . GLY A 1 470 ? 46.993 4.452 -71.911 1.00 77.06 470 GLY A O 1
ATOM 3550 N N . ASP A 1 471 ? 47.232 2.683 -70.528 1.00 92.62 471 ASP A N 1
ATOM 3551 C CA . ASP A 1 471 ? 46.051 1.937 -70.967 1.00 92.62 471 ASP A CA 1
ATOM 3552 C C . ASP A 1 471 ? 45.205 1.465 -69.758 1.00 92.62 471 ASP A C 1
ATOM 3554 O O . ASP A 1 471 ? 45.610 0.545 -69.038 1.00 92.62 471 ASP A O 1
ATOM 3558 N N . PRO A 1 472 ? 44.019 2.066 -69.519 1.00 94.19 472 PRO A N 1
ATOM 3559 C CA . PRO A 1 472 ? 43.110 1.659 -68.447 1.00 94.19 472 PRO A CA 1
ATOM 3560 C C . PRO A 1 472 ? 42.687 0.185 -68.491 1.00 94.19 472 PRO A C 1
ATOM 3562 O O . PRO A 1 472 ? 42.471 -0.407 -67.434 1.00 94.19 472 PRO A O 1
ATOM 3565 N N . ALA A 1 473 ? 42.583 -0.428 -69.673 1.00 94.44 473 ALA A N 1
ATOM 3566 C CA . ALA A 1 473 ? 42.175 -1.826 -69.802 1.00 94.44 473 ALA A CA 1
ATOM 3567 C C . ALA A 1 473 ? 43.212 -2.789 -69.207 1.00 94.44 473 ALA A C 1
ATOM 3569 O O . ALA A 1 473 ? 42.849 -3.757 -68.536 1.00 94.44 473 ALA A O 1
ATOM 3570 N N . GLU A 1 474 ? 44.507 -2.507 -69.382 1.00 93.81 474 GLU A N 1
ATOM 3571 C CA . GLU A 1 474 ? 45.575 -3.301 -68.769 1.00 93.81 474 GLU A CA 1
ATOM 3572 C C . GLU A 1 474 ? 45.580 -3.158 -67.245 1.00 93.81 474 GLU A C 1
ATOM 3574 O O . GLU A 1 474 ? 45.735 -4.155 -66.533 1.00 93.81 474 GLU A O 1
ATOM 3579 N N . VAL A 1 475 ? 45.349 -1.936 -66.749 1.00 95.12 475 VAL A N 1
ATOM 3580 C CA . VAL A 1 475 ? 45.240 -1.652 -65.312 1.00 95.12 475 VAL A CA 1
ATOM 3581 C C . VAL A 1 475 ? 44.071 -2.422 -64.702 1.00 95.12 475 VAL A C 1
ATOM 3583 O O . VAL A 1 475 ? 44.260 -3.106 -63.697 1.00 95.12 475 VAL A O 1
ATOM 3586 N N . LEU A 1 476 ? 42.882 -2.361 -65.311 1.00 95.31 476 LEU A N 1
ATOM 3587 C CA . LEU A 1 476 ? 41.698 -3.058 -64.804 1.00 95.31 476 LEU A CA 1
ATOM 3588 C C . LEU A 1 476 ? 41.818 -4.579 -64.926 1.00 95.31 476 LEU A C 1
ATOM 3590 O O . LEU A 1 476 ? 41.419 -5.283 -64.004 1.00 95.31 476 LEU A O 1
ATOM 3594 N N . ARG A 1 477 ? 42.442 -5.109 -65.985 1.00 94.19 477 ARG A N 1
ATOM 3595 C CA . ARG A 1 477 ? 42.724 -6.550 -66.108 1.00 94.19 477 ARG A CA 1
ATOM 3596 C C . ARG A 1 477 ? 43.662 -7.046 -65.007 1.00 94.19 477 ARG A C 1
ATOM 3598 O O . ARG A 1 477 ? 43.414 -8.092 -64.412 1.00 94.19 477 ARG A O 1
ATOM 3605 N N . ALA A 1 478 ? 44.728 -6.301 -64.715 1.00 93.12 478 ALA A N 1
ATOM 3606 C CA . ALA A 1 478 ? 45.636 -6.636 -63.622 1.00 93.12 478 ALA A CA 1
ATOM 3607 C C . ALA A 1 478 ? 44.954 -6.486 -62.250 1.00 93.12 478 ALA A C 1
ATOM 3609 O O . ALA A 1 478 ? 45.125 -7.346 -61.387 1.00 93.12 478 ALA A O 1
ATOM 3610 N N . ALA A 1 479 ? 44.136 -5.445 -62.061 1.00 93.69 479 ALA A N 1
ATOM 3611 C CA . ALA A 1 479 ? 43.365 -5.251 -60.837 1.00 93.69 479 ALA A CA 1
ATOM 3612 C C . ALA A 1 479 ? 42.336 -6.369 -60.623 1.00 93.69 479 ALA A C 1
ATOM 3614 O O . ALA A 1 479 ? 42.213 -6.863 -59.511 1.00 93.69 479 ALA A O 1
ATOM 3615 N N . ASN A 1 480 ? 41.660 -6.826 -61.678 1.00 94.75 480 ASN A N 1
ATOM 3616 C CA . ASN A 1 480 ? 40.725 -7.949 -61.636 1.00 94.75 480 ASN A CA 1
ATOM 3617 C C . ASN A 1 480 ? 41.381 -9.229 -61.096 1.00 94.75 480 ASN A C 1
ATOM 3619 O O . ASN A 1 480 ? 40.846 -9.877 -60.198 1.00 94.75 480 ASN A O 1
ATOM 3623 N N . ALA A 1 481 ? 42.568 -9.557 -61.616 1.00 91.56 481 ALA A N 1
ATOM 3624 C CA . ALA A 1 481 ? 43.331 -10.727 -61.193 1.00 91.56 481 ALA A CA 1
ATOM 3625 C C . ALA A 1 481 ? 43.868 -10.597 -59.757 1.00 91.56 481 ALA A C 1
ATOM 3627 O O . ALA A 1 481 ? 43.940 -11.590 -59.035 1.00 91.56 481 ALA A O 1
ATOM 3628 N N . GLU A 1 482 ? 44.257 -9.388 -59.340 1.00 91.12 482 GLU A N 1
ATOM 3629 C CA . GLU A 1 482 ? 44.812 -9.151 -58.005 1.00 91.12 482 GLU A CA 1
ATOM 3630 C C . GLU A 1 482 ? 43.724 -9.083 -56.926 1.00 91.12 482 GLU A C 1
ATOM 3632 O O . GLU A 1 482 ? 43.814 -9.790 -55.928 1.00 91.12 482 GLU A O 1
ATOM 3637 N N . ILE A 1 483 ? 42.669 -8.290 -57.141 1.00 92.06 483 ILE A N 1
ATOM 3638 C CA . ILE A 1 483 ? 41.538 -8.160 -56.208 1.00 92.06 483 ILE A CA 1
ATOM 3639 C C . ILE A 1 483 ? 40.796 -9.501 -56.099 1.00 92.06 483 ILE A C 1
ATOM 3641 O O . ILE A 1 483 ? 40.399 -9.906 -55.009 1.00 92.06 483 ILE A O 1
ATOM 3645 N N . GLY A 1 484 ? 40.650 -10.229 -57.212 1.00 88.81 484 GLY A N 1
ATOM 3646 C CA . GLY A 1 484 ? 39.967 -11.522 -57.243 1.00 88.81 484 GLY A CA 1
ATOM 3647 C C . GLY A 1 484 ? 40.724 -12.674 -56.573 1.00 88.81 484 GLY A C 1
ATOM 3648 O O . GLY A 1 484 ? 40.110 -13.707 -56.313 1.00 88.81 484 GLY A O 1
ATOM 3649 N N . ARG A 1 485 ? 42.027 -12.527 -56.281 1.00 86.44 485 ARG A N 1
ATOM 3650 C CA . ARG A 1 485 ? 42.860 -13.612 -55.730 1.00 86.44 485 ARG A CA 1
ATOM 3651 C C . AR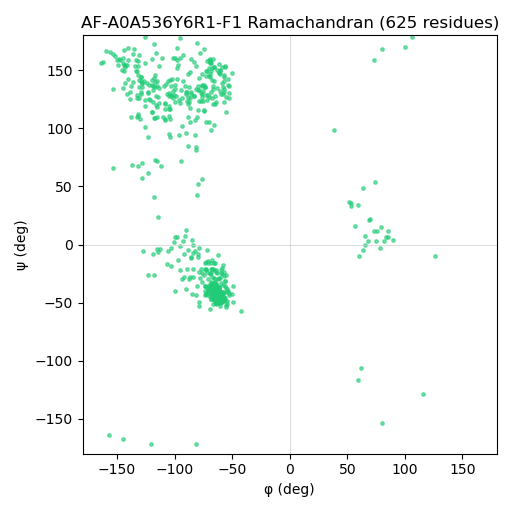G A 1 485 ? 42.424 -14.040 -54.326 1.00 86.44 485 ARG A C 1
ATOM 3653 O O . ARG A 1 485 ? 42.392 -15.235 -54.055 1.00 86.44 485 ARG A O 1
ATOM 3660 N N . ASP A 1 486 ? 42.063 -13.077 -53.478 1.00 79.69 486 ASP A N 1
ATOM 3661 C CA . ASP A 1 486 ? 41.734 -13.279 -52.061 1.00 79.69 486 ASP A CA 1
ATOM 3662 C C . ASP A 1 486 ? 40.369 -12.650 -51.714 1.00 79.69 486 ASP A C 1
ATOM 3664 O O . ASP A 1 486 ? 40.252 -11.792 -50.838 1.00 79.69 486 ASP A O 1
ATOM 3668 N N . ASN A 1 487 ? 39.319 -13.081 -52.423 1.00 85.31 487 ASN A N 1
ATOM 3669 C CA . ASN A 1 487 ? 37.946 -12.578 -52.285 1.00 85.31 487 ASN A CA 1
ATOM 3670 C C . ASN A 1 487 ? 36.965 -13.660 -51.765 1.00 85.31 487 ASN A C 1
ATOM 3672 O O . ASN A 1 487 ? 36.140 -14.170 -52.528 1.00 85.31 487 ASN A O 1
ATOM 3676 N N . PRO A 1 488 ? 37.037 -14.050 -50.476 1.00 79.81 488 PRO A N 1
ATOM 3677 C CA . PRO A 1 488 ? 36.197 -15.115 -49.913 1.00 79.81 488 PRO A CA 1
ATOM 3678 C C . PRO A 1 488 ? 34.704 -14.755 -49.874 1.00 79.81 488 PRO A C 1
ATOM 3680 O O . PRO A 1 488 ? 33.855 -15.634 -49.986 1.00 79.81 488 PRO A O 1
ATOM 3683 N N . GLU A 1 489 ? 34.388 -13.465 -49.760 1.00 81.75 489 GLU A N 1
ATOM 3684 C CA . GLU A 1 489 ? 33.015 -12.945 -49.724 1.00 81.75 489 GLU A CA 1
ATOM 3685 C C . GLU A 1 489 ? 32.375 -12.867 -51.124 1.00 81.75 489 GLU A C 1
ATOM 3687 O O . GLU A 1 489 ? 31.204 -12.517 -51.244 1.00 81.75 489 GLU A O 1
ATOM 3692 N N . SER A 1 490 ? 33.118 -13.210 -52.189 1.00 87.44 490 SER A N 1
ATOM 3693 C CA . SER A 1 490 ? 32.653 -13.165 -53.586 1.00 87.44 490 SER A CA 1
ATOM 3694 C C . SER A 1 490 ? 32.065 -11.804 -53.993 1.00 87.44 490 SER A C 1
ATOM 3696 O O . SER A 1 490 ? 31.138 -11.738 -54.799 1.00 87.44 490 SER A O 1
ATOM 3698 N N . LEU A 1 491 ? 32.604 -10.713 -53.432 1.00 91.75 491 LEU A N 1
ATOM 3699 C CA . LEU A 1 491 ? 32.204 -9.348 -53.777 1.00 91.75 491 LEU A CA 1
ATOM 3700 C C . LEU A 1 491 ? 32.734 -8.984 -55.165 1.00 91.75 491 LEU A C 1
ATOM 3702 O O . LEU A 1 491 ? 33.805 -9.433 -55.567 1.00 91.75 491 LEU A O 1
ATOM 3706 N N . PHE A 1 492 ? 32.024 -8.141 -55.898 1.00 94.06 492 PHE A N 1
ATOM 3707 C CA . PHE A 1 492 ? 32.499 -7.607 -57.170 1.00 94.06 492 PHE A CA 1
ATOM 3708 C C . PHE A 1 492 ? 32.588 -6.088 -57.119 1.00 94.06 492 PHE A C 1
ATOM 3710 O O . PHE A 1 492 ? 31.966 -5.448 -56.272 1.00 94.06 492 PHE A O 1
ATOM 3717 N N . VAL A 1 493 ? 33.385 -5.515 -58.022 1.00 95.69 493 VAL A N 1
ATOM 3718 C CA . VAL A 1 493 ? 33.560 -4.062 -58.120 1.00 95.69 493 VAL A CA 1
ATOM 3719 C C . VAL A 1 493 ? 33.257 -3.612 -59.534 1.00 95.69 493 VAL A C 1
ATOM 3721 O O . VAL A 1 493 ? 33.931 -4.034 -60.475 1.00 95.69 493 VAL A O 1
ATOM 3724 N N . THR A 1 494 ? 32.261 -2.754 -59.700 1.00 96.38 494 THR A N 1
ATOM 3725 C CA . THR A 1 494 ? 32.062 -2.045 -60.961 1.00 96.38 494 THR A CA 1
ATOM 3726 C C . THR A 1 494 ? 33.053 -0.885 -61.018 1.00 96.38 494 THR A C 1
ATOM 3728 O O . THR A 1 494 ? 33.229 -0.191 -60.022 1.00 96.38 494 THR A O 1
ATOM 3731 N N . VAL A 1 495 ? 33.770 -0.686 -62.129 1.00 96.94 495 VAL A N 1
ATOM 3732 C CA . VAL A 1 495 ? 34.750 0.414 -62.241 1.00 96.94 495 VAL A CA 1
ATOM 3733 C C . VAL A 1 495 ? 34.732 1.049 -63.626 1.00 96.94 495 VAL A C 1
ATOM 3735 O O . VAL A 1 495 ? 34.902 0.366 -64.632 1.00 96.94 495 VAL A O 1
ATOM 3738 N N . PHE A 1 496 ? 34.629 2.373 -63.678 1.00 97.62 496 PHE A N 1
ATOM 3739 C CA . PHE A 1 496 ? 35.018 3.171 -64.835 1.00 97.62 496 PHE A CA 1
ATOM 3740 C C . PHE A 1 496 ? 36.384 3.809 -64.570 1.00 97.62 496 PHE A C 1
ATOM 3742 O O . PHE A 1 496 ? 36.556 4.496 -63.564 1.00 97.62 496 PHE A O 1
ATOM 3749 N N . ALA A 1 497 ? 37.353 3.611 -65.466 1.00 96.88 497 ALA A N 1
ATOM 3750 C CA . ALA A 1 497 ? 38.683 4.209 -65.357 1.00 96.88 497 ALA A CA 1
ATOM 3751 C C . ALA A 1 497 ? 39.101 4.882 -66.665 1.00 96.88 497 ALA A C 1
ATOM 3753 O O . ALA A 1 497 ? 38.855 4.354 -67.751 1.00 96.88 497 ALA A O 1
ATOM 3754 N N . ALA A 1 498 ? 39.776 6.025 -66.562 1.00 96.69 498 ALA A N 1
ATOM 3755 C CA . ALA A 1 498 ? 40.223 6.790 -67.715 1.00 96.69 498 ALA A CA 1
ATOM 3756 C C . ALA A 1 498 ? 41.581 7.466 -67.498 1.00 96.69 498 ALA A C 1
ATOM 3758 O O . ALA A 1 498 ? 41.947 7.855 -66.388 1.00 96.69 498 ALA A O 1
ATOM 3759 N N . VAL A 1 499 ? 42.313 7.617 -68.602 1.00 97.00 499 VAL A N 1
ATOM 3760 C CA . VAL A 1 499 ? 43.589 8.326 -68.702 1.00 97.00 499 VAL A CA 1
ATOM 3761 C C . VAL A 1 499 ? 43.428 9.462 -69.698 1.00 97.00 499 VAL A C 1
ATOM 3763 O O . VAL A 1 499 ? 43.226 9.213 -70.885 1.00 97.00 499 VAL A O 1
ATOM 3766 N N . LEU A 1 500 ? 43.526 10.698 -69.219 1.00 96.19 500 LEU A N 1
ATOM 3767 C CA . LEU A 1 500 ? 43.445 11.922 -70.009 1.00 96.19 500 LEU A CA 1
ATOM 3768 C C . LEU A 1 500 ? 44.842 12.523 -70.186 1.00 96.19 500 LEU A C 1
ATOM 3770 O O . LEU A 1 500 ? 45.481 12.930 -69.217 1.00 96.19 500 LEU A O 1
ATOM 3774 N N . ASP A 1 501 ? 45.300 12.636 -71.429 1.00 95.00 501 ASP A N 1
ATOM 3775 C CA . ASP A 1 501 ? 46.443 13.473 -71.783 1.00 95.00 501 ASP A CA 1
ATOM 3776 C C . ASP A 1 501 ? 46.010 14.946 -71.711 1.00 95.00 501 ASP A C 1
ATOM 3778 O O . ASP A 1 501 ? 45.290 15.458 -72.574 1.00 95.00 501 ASP A O 1
ATOM 3782 N N . ALA A 1 502 ? 46.453 15.637 -70.662 1.00 91.44 502 ALA A N 1
ATOM 3783 C CA . ALA A 1 502 ? 46.075 17.013 -70.357 1.00 91.44 502 ALA A CA 1
ATOM 3784 C C . ALA A 1 502 ? 46.570 18.023 -71.407 1.00 91.44 502 ALA A C 1
ATOM 3786 O O . ALA A 1 502 ? 46.124 19.169 -71.435 1.00 91.44 502 ALA A O 1
ATOM 3787 N N . ARG A 1 503 ? 47.523 17.642 -72.266 1.00 89.94 503 ARG A N 1
ATOM 3788 C CA . ARG A 1 503 ? 48.092 18.527 -73.286 1.00 89.94 503 ARG A CA 1
ATOM 3789 C C . ARG A 1 503 ? 47.319 18.456 -74.597 1.00 89.94 503 ARG A C 1
ATOM 3791 O O . ARG A 1 503 ? 47.201 19.482 -75.271 1.00 89.94 503 ARG A O 1
ATOM 3798 N N . THR A 1 504 ? 46.863 17.263 -74.974 1.00 91.06 504 THR A N 1
ATOM 3799 C CA . THR A 1 504 ? 46.226 16.981 -76.269 1.00 91.06 504 THR A CA 1
ATOM 3800 C C . THR A 1 504 ? 44.718 16.768 -76.179 1.00 91.06 504 THR A C 1
ATOM 3802 O O . THR A 1 504 ? 44.053 16.810 -77.211 1.00 91.06 504 THR A O 1
ATOM 3805 N N . GLY A 1 505 ? 44.180 16.521 -74.982 1.00 91.75 505 GLY A N 1
ATOM 3806 C CA . GLY A 1 505 ? 42.778 16.157 -74.781 1.00 91.75 505 GLY A CA 1
ATOM 3807 C C . GLY A 1 505 ? 42.453 14.716 -75.184 1.00 91.75 505 GLY A C 1
ATOM 3808 O O . GLY A 1 505 ? 41.295 14.310 -75.123 1.00 91.75 505 GLY A O 1
ATOM 3809 N N . ARG A 1 506 ? 43.444 13.917 -75.605 1.00 95.12 506 ARG A N 1
ATOM 3810 C CA . ARG A 1 506 ? 43.237 12.495 -75.903 1.00 95.12 506 ARG A CA 1
ATOM 3811 C C . ARG A 1 506 ? 42.977 11.734 -74.612 1.00 95.12 506 ARG A C 1
ATOM 3813 O O . ARG A 1 506 ? 43.776 11.795 -73.684 1.00 95.12 506 ARG A O 1
ATOM 3820 N N . MET A 1 507 ? 41.879 10.994 -74.579 1.00 95.19 507 MET A N 1
ATOM 3821 C CA . MET A 1 507 ? 41.472 10.191 -73.441 1.00 95.19 507 MET A CA 1
ATOM 3822 C C . MET A 1 507 ? 41.297 8.739 -73.859 1.00 95.19 507 MET A C 1
ATOM 3824 O O . MET A 1 507 ? 40.614 8.441 -74.840 1.00 95.19 507 MET A O 1
ATOM 3828 N N . ARG A 1 508 ? 41.887 7.840 -73.077 1.00 95.81 508 ARG A N 1
ATOM 3829 C CA . ARG A 1 508 ? 41.580 6.412 -73.116 1.00 95.81 508 ARG A CA 1
ATOM 3830 C C . ARG A 1 508 ? 40.731 6.057 -71.919 1.00 95.81 508 ARG A C 1
ATOM 3832 O O . ARG A 1 508 ? 40.981 6.580 -70.838 1.00 95.81 508 ARG A O 1
ATOM 3839 N N . TYR A 1 509 ? 39.760 5.177 -72.090 1.00 96.06 509 TYR A N 1
ATOM 3840 C CA . TYR A 1 509 ? 38.894 4.751 -70.998 1.00 96.06 509 TYR A CA 1
ATOM 3841 C C . TYR A 1 509 ? 38.535 3.277 -71.115 1.00 96.06 509 TYR A C 1
ATOM 3843 O O . TYR A 1 509 ? 38.503 2.726 -72.210 1.00 96.06 509 TYR A O 1
ATOM 3851 N N . CYS A 1 510 ? 38.230 2.650 -69.986 1.00 96.44 510 CYS A N 1
ATOM 3852 C CA . CYS A 1 510 ? 37.719 1.290 -69.918 1.00 96.44 510 CYS A CA 1
ATOM 3853 C C . CYS A 1 510 ? 36.596 1.232 -68.879 1.00 96.44 510 CYS A C 1
ATOM 3855 O O . CYS A 1 510 ? 36.726 1.801 -67.791 1.00 96.44 510 CYS A O 1
ATOM 3857 N N . ASN A 1 511 ? 35.505 0.539 -69.211 1.00 96.25 511 ASN A N 1
ATOM 3858 C CA . ASN A 1 511 ? 34.373 0.356 -68.312 1.00 96.25 511 ASN A CA 1
ATOM 3859 C C . ASN A 1 511 ? 34.214 -1.128 -67.938 1.00 96.25 511 ASN A C 1
ATOM 3861 O O . ASN A 1 511 ? 33.816 -1.955 -68.757 1.00 96.25 511 ASN A O 1
ATOM 3865 N N . ALA A 1 512 ? 34.516 -1.461 -66.686 1.00 95.69 512 ALA A N 1
ATOM 3866 C CA . ALA A 1 512 ? 34.292 -2.766 -66.078 1.00 95.69 512 ALA A CA 1
ATOM 3867 C C . ALA A 1 512 ? 32.951 -2.779 -65.327 1.00 95.69 512 ALA A C 1
ATOM 3869 O O . ALA A 1 512 ? 32.912 -2.767 -64.099 1.00 95.69 512 ALA A O 1
ATOM 3870 N N . GLY A 1 513 ? 31.848 -2.775 -66.076 1.00 93.19 513 GLY A N 1
ATOM 3871 C CA . GLY A 1 513 ? 30.491 -2.978 -65.559 1.00 93.19 513 GLY A CA 1
ATOM 3872 C C . GLY A 1 513 ? 29.893 -1.817 -64.763 1.00 93.19 513 GLY A C 1
ATOM 3873 O O . GLY A 1 513 ? 28.875 -2.022 -64.113 1.00 93.19 513 GLY A O 1
ATOM 3874 N N . HIS A 1 514 ? 30.512 -0.637 -64.783 1.00 95.44 514 HIS A N 1
ATOM 3875 C CA . HIS A 1 514 ? 30.038 0.567 -64.096 1.00 95.44 514 HIS A CA 1
ATOM 3876 C C . HIS A 1 514 ? 29.027 1.349 -64.939 1.00 95.44 514 HIS A C 1
ATOM 3878 O O . HIS A 1 514 ? 28.995 1.216 -66.170 1.00 95.44 514 HIS A O 1
ATOM 3884 N N . GLU A 1 515 ? 28.233 2.202 -64.289 1.00 93.25 515 GLU A N 1
ATOM 3885 C CA . GLU A 1 515 ? 27.263 3.065 -64.966 1.00 93.25 515 GLU A CA 1
ATOM 3886 C C . GLU A 1 515 ? 27.983 3.943 -66.021 1.00 93.25 515 GLU A C 1
ATOM 3888 O O . GLU A 1 515 ? 28.951 4.645 -65.703 1.00 93.25 515 GLU A O 1
ATOM 3893 N N . PRO A 1 516 ? 27.582 3.868 -67.308 1.00 93.31 516 PRO A N 1
ATOM 3894 C CA . PRO A 1 516 ? 28.229 4.597 -68.394 1.00 93.31 516 PRO A CA 1
ATOM 3895 C C . PRO A 1 516 ? 28.351 6.106 -68.131 1.00 93.31 516 PRO A C 1
ATOM 3897 O O . PRO A 1 516 ? 27.330 6.768 -67.910 1.00 93.31 516 PRO A O 1
ATOM 3900 N N . PRO A 1 517 ? 29.559 6.694 -68.230 1.00 94.56 517 PRO A N 1
ATOM 3901 C CA . PRO A 1 517 ? 29.734 8.119 -67.995 1.00 94.56 517 PRO A CA 1
ATOM 3902 C C . PRO A 1 517 ? 29.083 8.946 -69.105 1.00 94.56 517 PRO A C 1
ATOM 3904 O O . PRO A 1 517 ? 28.902 8.501 -70.244 1.00 94.56 517 PRO A O 1
ATOM 3907 N N . VAL A 1 518 ? 28.770 10.195 -68.780 1.00 94.69 518 VAL A N 1
ATOM 3908 C CA . VAL A 1 518 ? 28.186 11.168 -69.697 1.00 94.69 518 VAL A CA 1
ATOM 3909 C C . VAL A 1 518 ? 29.274 12.099 -70.221 1.00 94.69 518 VAL A C 1
ATOM 3911 O O . VAL A 1 518 ? 29.949 12.777 -69.451 1.00 94.69 518 VAL A O 1
ATOM 3914 N N . LEU A 1 519 ? 29.425 12.153 -71.540 1.00 93.88 519 LEU A N 1
ATOM 3915 C CA . LEU A 1 519 ? 30.301 13.068 -72.262 1.00 93.88 519 LEU A CA 1
ATOM 3916 C C . LEU A 1 519 ? 29.490 14.243 -72.808 1.00 93.88 519 LEU A C 1
ATOM 3918 O O . LEU A 1 519 ? 28.435 14.045 -73.407 1.00 93.88 519 LEU A O 1
ATOM 3922 N N . CYS A 1 520 ? 30.018 15.455 -72.685 1.00 92.69 520 CYS A N 1
ATOM 3923 C CA . CYS A 1 520 ? 29.463 16.644 -73.319 1.00 92.69 520 CYS A CA 1
ATOM 3924 C C . CYS A 1 520 ? 30.575 17.414 -74.034 1.00 92.69 520 CYS A C 1
ATOM 3926 O O . CYS A 1 520 ? 31.481 17.958 -73.394 1.00 92.69 520 CYS A O 1
ATOM 3928 N N . GLN A 1 521 ? 30.511 17.451 -75.366 1.00 91.44 521 GLN A N 1
ATOM 3929 C CA . GLN A 1 521 ? 31.394 18.288 -76.174 1.00 91.44 521 GLN A CA 1
ATOM 3930 C C . GLN A 1 521 ? 30.842 19.724 -76.256 1.00 91.44 521 GLN A C 1
ATOM 3932 O O . GLN A 1 521 ? 29.638 19.949 -76.096 1.00 91.44 521 GLN A O 1
ATOM 3937 N N . PRO A 1 522 ? 31.688 20.730 -76.534 1.00 86.62 522 PRO A N 1
ATOM 3938 C CA . PRO A 1 522 ? 31.250 22.111 -76.689 1.00 86.62 522 PRO A CA 1
ATOM 3939 C C . PRO A 1 522 ? 30.157 22.270 -77.755 1.00 86.62 522 PRO A C 1
ATOM 3941 O O . PRO A 1 522 ? 30.406 22.120 -78.945 1.00 86.62 522 PRO A O 1
ATOM 3944 N N . GLY A 1 523 ? 28.950 22.649 -77.329 1.00 83.06 523 GLY A N 1
ATOM 3945 C CA . GLY A 1 523 ? 27.826 22.897 -78.242 1.00 83.06 523 GLY A CA 1
ATOM 3946 C C . GLY A 1 523 ? 27.066 21.642 -78.683 1.00 83.06 523 GLY A C 1
ATOM 3947 O O . GLY A 1 523 ? 26.117 21.768 -79.453 1.00 83.06 523 GLY A O 1
ATOM 3948 N N . GLU A 1 524 ? 27.434 20.465 -78.175 1.00 88.44 524 GLU A N 1
ATOM 3949 C CA . GLU A 1 524 ? 26.693 19.217 -78.365 1.00 88.44 524 GLU A CA 1
ATOM 3950 C C . GLU A 1 524 ? 25.822 18.906 -77.138 1.00 88.44 524 GLU A C 1
ATOM 3952 O O . GLU A 1 524 ? 26.028 19.443 -76.048 1.00 88.44 524 GLU A O 1
ATOM 3957 N N . ALA A 1 525 ? 24.818 18.045 -77.315 1.00 87.44 525 ALA A N 1
ATOM 3958 C CA . ALA A 1 525 ? 24.027 17.545 -76.195 1.00 87.44 525 ALA A CA 1
ATOM 3959 C C . ALA A 1 525 ? 24.821 16.479 -75.410 1.00 87.44 525 ALA A C 1
ATOM 3961 O O . ALA A 1 525 ? 25.559 15.708 -76.028 1.00 87.44 525 ALA A O 1
ATOM 3962 N N . PRO A 1 526 ? 24.657 16.381 -74.076 1.00 91.56 526 PRO A N 1
ATOM 3963 C CA . PRO A 1 526 ? 25.276 15.319 -73.287 1.00 91.56 526 PRO A CA 1
ATOM 3964 C C . PRO A 1 526 ? 24.871 13.924 -73.789 1.00 91.56 526 PRO A C 1
ATOM 3966 O O . PRO A 1 526 ? 23.688 13.658 -74.007 1.00 91.56 526 PRO A O 1
ATOM 3969 N N . GLN A 1 527 ? 25.841 13.021 -73.933 1.00 91.94 527 GLN A N 1
ATOM 3970 C CA . GLN A 1 527 ? 25.649 11.656 -74.434 1.00 91.94 527 GLN A CA 1
ATOM 3971 C C . GLN A 1 527 ? 26.340 10.620 -73.543 1.00 91.94 527 GLN A C 1
ATOM 3973 O O . GLN A 1 527 ? 27.399 10.881 -72.979 1.00 91.94 527 GLN A O 1
ATOM 3978 N N . ARG A 1 528 ? 25.753 9.425 -73.416 1.00 93.00 528 ARG A N 1
ATOM 3979 C CA . ARG A 1 528 ? 26.338 8.320 -72.635 1.00 93.00 528 ARG A CA 1
ATOM 3980 C C . ARG A 1 528 ? 27.401 7.586 -73.447 1.00 93.00 528 ARG A C 1
ATOM 3982 O O . ARG A 1 528 ? 27.142 7.209 -74.587 1.00 93.00 528 ARG A O 1
ATOM 3989 N N . LEU A 1 529 ? 28.553 7.325 -72.839 1.00 90.31 529 LEU A N 1
ATOM 3990 C CA . LEU A 1 529 ? 29.620 6.509 -73.418 1.00 90.31 529 LEU A CA 1
ATOM 3991 C C . LEU A 1 529 ? 29.401 5.035 -73.068 1.00 90.31 529 LEU A C 1
ATOM 3993 O O . LEU A 1 529 ? 29.920 4.537 -72.073 1.00 90.31 529 LEU A O 1
ATOM 3997 N N . ALA A 1 530 ? 28.587 4.353 -73.873 1.00 83.00 530 ALA A N 1
ATOM 3998 C CA . ALA A 1 530 ? 28.247 2.942 -73.672 1.00 83.00 530 ALA A CA 1
ATOM 3999 C C . ALA A 1 530 ? 29.224 1.958 -74.349 1.00 83.00 530 ALA A C 1
ATOM 4001 O O . ALA A 1 530 ? 29.081 0.746 -74.188 1.00 83.00 530 ALA A O 1
ATOM 4002 N N . ASP A 1 531 ? 30.196 2.463 -75.109 1.00 79.75 531 ASP A N 1
ATOM 4003 C CA . ASP A 1 531 ? 31.194 1.636 -75.784 1.00 79.75 531 ASP A CA 1
ATOM 4004 C C . ASP A 1 531 ? 32.192 1.031 -74.778 1.00 79.75 531 ASP A C 1
ATOM 4006 O O . ASP A 1 531 ? 32.378 1.537 -73.670 1.00 79.75 531 ASP A O 1
ATOM 4010 N N . CYS A 1 532 ? 32.856 -0.063 -75.168 1.00 77.81 532 CYS A N 1
ATOM 4011 C CA . CYS A 1 532 ? 33.902 -0.719 -74.367 1.00 77.81 532 CYS A CA 1
ATOM 4012 C C . CYS A 1 532 ? 33.439 -1.209 -72.975 1.00 77.81 532 CYS A C 1
ATOM 4014 O O . CYS A 1 532 ? 34.218 -1.215 -72.020 1.00 77.81 532 CYS A O 1
ATOM 4016 N N . ALA A 1 533 ? 32.179 -1.647 -72.870 1.00 82.00 533 ALA A N 1
ATOM 4017 C CA . ALA A 1 533 ? 31.627 -2.260 -71.665 1.00 82.00 533 ALA A CA 1
ATOM 4018 C C . ALA A 1 533 ? 32.120 -3.707 -71.466 1.00 82.00 533 ALA A C 1
ATOM 4020 O O . ALA A 1 533 ? 32.057 -4.538 -72.374 1.00 82.00 533 ALA A O 1
ATOM 4021 N N . GLY A 1 534 ? 32.570 -4.013 -70.251 1.00 90.06 534 GLY A N 1
ATOM 4022 C CA . GLY A 1 534 ? 32.906 -5.354 -69.772 1.00 90.06 534 GLY A CA 1
ATOM 4023 C C . GLY A 1 534 ? 32.162 -5.713 -68.477 1.00 90.06 534 GLY A C 1
ATOM 4024 O O . GLY A 1 534 ? 31.407 -4.893 -67.956 1.00 90.06 534 GLY A O 1
ATOM 4025 N N . PRO A 1 535 ? 32.353 -6.930 -67.939 1.00 94.00 535 PRO A N 1
ATOM 4026 C CA . PRO A 1 535 ? 31.802 -7.324 -66.647 1.00 94.00 535 PRO A CA 1
ATOM 4027 C C . PRO A 1 535 ? 32.503 -6.581 -65.493 1.00 94.00 535 PRO A C 1
ATOM 4029 O O . PRO A 1 535 ? 33.654 -6.153 -65.656 1.00 94.00 535 PRO A O 1
ATOM 4032 N N . PRO A 1 536 ? 31.864 -6.480 -64.314 1.00 96.19 536 PRO A N 1
ATOM 4033 C CA . PRO A 1 536 ? 32.523 -6.002 -63.103 1.00 96.19 536 PRO A CA 1
ATOM 4034 C C . PRO A 1 536 ? 33.763 -6.830 -62.755 1.00 96.19 536 PRO A C 1
ATOM 4036 O O . PRO A 1 536 ? 33.853 -8.021 -63.079 1.00 96.19 536 PRO A O 1
ATOM 4039 N N . LEU A 1 537 ? 34.713 -6.201 -62.067 1.00 94.94 537 LEU A N 1
ATOM 4040 C CA . LEU A 1 537 ? 35.886 -6.885 -61.533 1.00 94.94 537 LEU A CA 1
ATOM 4041 C C . LEU A 1 537 ? 35.449 -7.975 -60.543 1.00 94.94 537 LEU A C 1
ATOM 4043 O O . LEU A 1 537 ? 34.438 -7.842 -59.856 1.00 94.94 537 LEU A O 1
ATOM 4047 N N . CYS A 1 538 ? 36.233 -9.043 -60.459 1.00 93.44 538 CYS A N 1
ATOM 4048 C CA . CYS A 1 538 ? 36.027 -10.241 -59.647 1.00 93.44 538 CYS A CA 1
ATOM 4049 C C . CYS A 1 538 ? 34.850 -11.137 -60.069 1.00 93.44 538 CYS A C 1
ATOM 4051 O O . CYS A 1 538 ? 34.640 -12.172 -59.442 1.00 93.44 538 CYS A O 1
ATOM 4053 N N . VAL A 1 539 ? 34.135 -10.814 -61.155 1.00 92.12 539 VAL A N 1
ATOM 4054 C CA . VAL A 1 539 ? 33.088 -11.690 -61.719 1.00 92.12 539 VAL A CA 1
ATOM 4055 C C . VAL A 1 539 ? 33.680 -12.731 -62.675 1.00 92.12 539 VAL A C 1
ATOM 4057 O O . VAL A 1 539 ? 33.294 -13.897 -62.644 1.00 92.12 539 VAL A O 1
ATOM 4060 N N . ILE A 1 540 ? 34.630 -12.328 -63.528 1.00 91.00 540 ILE A N 1
ATOM 4061 C CA . ILE A 1 540 ? 35.287 -13.203 -64.513 1.00 91.00 540 ILE A CA 1
ATOM 4062 C C . ILE A 1 540 ? 36.802 -12.996 -64.421 1.00 91.00 540 ILE A C 1
ATOM 4064 O O . ILE A 1 540 ? 37.285 -11.939 -64.806 1.00 91.00 540 ILE A O 1
ATOM 4068 N N . ALA A 1 541 ? 37.554 -13.989 -63.933 1.00 82.44 541 ALA A N 1
ATOM 4069 C CA . ALA A 1 541 ? 38.972 -13.847 -63.558 1.00 82.44 541 ALA A CA 1
ATOM 4070 C C . ALA A 1 541 ? 39.910 -13.357 -64.687 1.00 82.44 541 ALA A C 1
ATOM 4072 O O . ALA A 1 541 ? 40.744 -12.487 -64.451 1.00 82.44 541 ALA A O 1
ATOM 4073 N N . ASP A 1 542 ? 39.731 -13.847 -65.917 1.00 85.00 542 ASP A N 1
ATOM 4074 C CA . ASP A 1 542 ? 40.622 -13.560 -67.057 1.00 85.00 542 ASP A CA 1
ATOM 4075 C C . ASP A 1 542 ? 39.898 -12.832 -68.204 1.00 85.00 542 ASP A C 1
ATOM 4077 O O . ASP A 1 542 ? 40.078 -13.147 -69.383 1.00 85.00 542 ASP A O 1
ATOM 4081 N N . PHE A 1 543 ? 39.030 -11.869 -67.880 1.00 90.56 543 PHE A N 1
ATOM 4082 C CA . PHE A 1 543 ? 38.308 -11.120 -68.909 1.00 90.56 543 PHE A CA 1
ATOM 4083 C C . PHE A 1 543 ? 39.237 -10.158 -69.688 1.00 90.56 543 PHE A C 1
ATOM 4085 O O . PHE A 1 543 ? 39.949 -9.355 -69.073 1.00 90.56 543 PHE A O 1
ATOM 4092 N N . PRO A 1 544 ? 39.236 -10.188 -71.037 1.00 90.19 544 PRO A N 1
ATOM 4093 C CA . PRO A 1 544 ? 40.032 -9.280 -71.856 1.00 90.19 544 PRO A CA 1
ATOM 4094 C C . PRO A 1 544 ? 39.326 -7.924 -72.002 1.00 90.19 544 PRO A C 1
ATOM 4096 O O . PRO A 1 544 ? 38.629 -7.672 -72.985 1.00 90.19 544 PRO A O 1
ATOM 4099 N N . TYR A 1 545 ? 39.500 -7.047 -71.013 1.00 93.19 545 TYR A N 1
ATOM 4100 C CA . TYR A 1 545 ? 39.028 -5.663 -71.089 1.00 93.19 545 TYR A CA 1
ATOM 4101 C C . TYR A 1 545 ? 39.621 -4.931 -72.305 1.00 93.19 545 TYR A C 1
ATOM 4103 O O . TYR A 1 545 ? 40.769 -5.171 -72.682 1.00 93.19 545 TYR A O 1
ATOM 4111 N N . ALA A 1 546 ? 38.840 -4.031 -72.905 1.00 92.12 546 ALA A N 1
ATOM 4112 C CA . ALA A 1 546 ? 39.237 -3.237 -74.064 1.00 92.12 546 ALA A CA 1
ATOM 4113 C C . ALA A 1 546 ? 39.080 -1.746 -73.761 1.00 92.12 546 ALA A C 1
ATOM 4115 O O . ALA A 1 546 ? 38.083 -1.340 -73.165 1.00 92.12 546 ALA A O 1
ATOM 4116 N N . SER A 1 547 ? 40.042 -0.937 -74.205 1.00 92.69 547 SER A N 1
ATOM 4117 C CA . SER A 1 547 ? 39.976 0.516 -74.054 1.00 92.69 547 SER A CA 1
ATOM 4118 C C . SER A 1 547 ? 39.316 1.186 -75.252 1.00 92.69 547 SER A C 1
ATOM 4120 O O . SER A 1 547 ? 39.631 0.883 -76.403 1.00 92.69 547 SER A O 1
ATOM 4122 N N . GLY A 1 548 ? 38.436 2.140 -74.967 1.00 92.69 548 GLY A N 1
ATOM 4123 C CA . GLY A 1 548 ? 37.946 3.116 -75.930 1.00 92.69 548 GLY A CA 1
ATOM 4124 C C . GLY A 1 548 ? 38.882 4.319 -75.991 1.00 92.69 548 GLY A C 1
ATOM 4125 O O . GLY A 1 548 ? 39.493 4.692 -74.988 1.00 92.69 548 GLY A O 1
ATOM 4126 N N . GLU A 1 549 ? 38.989 4.949 -77.160 1.00 93.31 549 GLU A N 1
ATOM 4127 C CA . GLU A 1 549 ? 39.708 6.214 -77.331 1.00 93.31 549 GLU A CA 1
ATOM 4128 C C . GLU A 1 549 ? 38.733 7.316 -77.746 1.00 93.31 549 GLU A C 1
ATOM 4130 O O . GLU A 1 549 ? 37.890 7.117 -78.622 1.00 93.31 549 GLU A O 1
ATOM 4135 N N . LEU A 1 550 ? 38.868 8.500 -77.152 1.00 93.44 550 LEU A N 1
ATOM 4136 C CA . LEU A 1 550 ? 38.167 9.701 -77.597 1.00 93.44 550 LEU A CA 1
ATOM 4137 C C . LEU A 1 550 ? 39.038 10.947 -77.412 1.00 93.44 550 LEU A C 1
ATOM 4139 O O . LEU A 1 550 ? 40.000 10.941 -76.646 1.00 93.44 550 LEU A O 1
ATOM 4143 N N . ALA A 1 551 ? 38.711 12.029 -78.114 1.00 93.25 551 ALA A N 1
ATOM 4144 C CA . ALA A 1 551 ? 39.338 13.332 -77.911 1.00 93.25 551 ALA A CA 1
ATOM 4145 C C . ALA A 1 551 ? 38.340 14.277 -77.232 1.00 93.25 551 ALA A C 1
ATOM 4147 O O . ALA A 1 551 ? 37.286 14.588 -77.790 1.00 93.25 551 ALA A O 1
ATOM 4148 N N . LEU A 1 552 ? 38.666 14.720 -76.021 1.00 92.69 552 LEU A N 1
ATOM 4149 C CA . LEU A 1 552 ? 37.906 15.729 -75.300 1.00 92.69 552 LEU A CA 1
ATOM 4150 C C . LEU A 1 552 ? 38.296 17.098 -75.864 1.00 92.69 552 LEU A C 1
ATOM 4152 O O . LEU A 1 552 ? 39.464 17.484 -75.797 1.00 92.69 552 LEU A O 1
ATOM 4156 N N . ALA A 1 553 ? 37.349 17.809 -76.477 1.00 91.81 553 ALA A N 1
ATOM 4157 C CA . ALA A 1 553 ? 37.623 19.154 -76.966 1.00 91.81 553 ALA A CA 1
ATOM 4158 C C . ALA A 1 553 ? 37.817 20.124 -75.782 1.00 91.81 553 ALA A C 1
ATOM 4160 O O . ALA A 1 553 ? 37.297 19.866 -74.693 1.00 91.81 553 ALA A O 1
ATOM 4161 N N . PRO A 1 554 ? 38.531 21.250 -75.966 1.00 90.12 554 PRO A N 1
ATOM 4162 C CA . PRO A 1 554 ? 38.585 22.313 -74.963 1.00 90.12 554 PRO A CA 1
ATOM 4163 C C . PRO A 1 554 ? 37.179 22.755 -74.536 1.00 90.12 554 PRO A C 1
ATOM 4165 O O . PRO A 1 554 ? 36.304 22.889 -75.385 1.00 90.12 554 PRO A O 1
ATOM 4168 N N . ASP A 1 555 ? 36.960 22.954 -73.237 1.00 89.69 555 ASP A N 1
ATOM 4169 C CA . ASP A 1 555 ? 35.657 23.158 -72.577 1.00 89.69 555 ASP A CA 1
ATOM 4170 C C . ASP A 1 555 ? 34.688 21.964 -72.603 1.00 89.69 555 ASP A C 1
ATOM 4172 O O . ASP A 1 555 ? 33.581 22.061 -72.061 1.00 89.69 555 ASP A O 1
ATOM 4176 N N . GLY A 1 556 ? 35.080 20.843 -73.209 1.00 91.38 556 GLY A N 1
ATOM 4177 C CA . GLY A 1 556 ? 34.373 19.574 -73.104 1.00 91.38 556 GLY A CA 1
ATOM 4178 C C . GLY A 1 556 ? 34.574 18.951 -71.726 1.00 91.38 556 GLY A C 1
ATOM 4179 O O . GLY A 1 556 ? 35.649 19.064 -71.125 1.00 91.38 556 GLY A O 1
ATOM 4180 N N . TRP A 1 557 ? 33.540 18.279 -71.222 1.00 93.19 557 TRP A N 1
ATOM 4181 C CA . TRP A 1 557 ? 33.585 17.598 -69.931 1.00 93.19 557 TRP A CA 1
ATOM 4182 C C . TRP A 1 557 ? 33.052 16.168 -70.004 1.00 93.19 557 TRP A C 1
ATOM 4184 O O . TRP A 1 557 ? 32.221 15.833 -70.850 1.00 93.19 557 TRP A O 1
ATOM 4194 N N . LEU A 1 558 ? 33.539 15.329 -69.093 1.00 95.06 558 LEU A N 1
ATOM 4195 C CA . LEU A 1 558 ? 33.040 13.982 -68.838 1.00 95.06 558 LEU A CA 1
ATOM 4196 C C . LEU A 1 558 ? 32.632 13.871 -67.370 1.00 95.06 558 LEU A C 1
ATOM 4198 O O . LEU A 1 558 ? 33.411 14.221 -66.486 1.00 95.06 558 LEU A O 1
ATOM 4202 N N . CYS A 1 559 ? 31.426 13.365 -67.123 1.00 95.12 559 CYS A N 1
ATOM 4203 C CA . CYS A 1 559 ? 30.889 13.109 -65.793 1.00 95.12 559 CYS A CA 1
ATOM 4204 C C . CYS A 1 559 ? 30.566 11.620 -65.628 1.00 95.12 559 CYS A C 1
ATOM 4206 O O . CYS A 1 559 ? 29.685 11.094 -66.304 1.00 95.12 559 CYS A O 1
ATOM 4208 N N . ALA A 1 560 ? 31.289 10.948 -64.738 1.00 96.00 560 ALA A N 1
ATOM 4209 C CA . ALA A 1 560 ? 30.997 9.593 -64.288 1.00 96.00 560 ALA A CA 1
ATOM 4210 C C . ALA A 1 560 ? 30.134 9.648 -63.022 1.00 96.00 560 ALA A C 1
ATOM 4212 O O . ALA A 1 560 ? 30.346 10.506 -62.160 1.00 96.00 560 ALA A O 1
ATOM 4213 N N . VAL A 1 561 ? 29.163 8.745 -62.925 1.00 95.88 561 VAL A N 1
ATOM 4214 C CA . VAL A 1 561 ? 28.230 8.643 -61.798 1.00 95.88 561 VAL A CA 1
ATOM 4215 C C . VAL A 1 561 ? 28.125 7.182 -61.371 1.00 95.88 561 VAL A C 1
ATOM 4217 O O . VAL A 1 561 ? 28.250 6.319 -62.235 1.00 95.88 561 VAL A O 1
ATOM 4220 N N . SER A 1 562 ? 27.889 6.909 -60.088 1.00 95.31 562 SER A N 1
ATOM 4221 C CA . SER A 1 562 ? 27.490 5.569 -59.638 1.00 95.31 562 SER A CA 1
ATOM 4222 C C . SER A 1 562 ? 26.010 5.312 -59.924 1.00 95.31 562 SER A C 1
ATOM 4224 O O . SER A 1 562 ? 25.228 6.232 -60.206 1.00 95.31 562 SER A O 1
ATOM 4226 N N . ASP A 1 563 ? 25.616 4.045 -59.855 1.00 92.62 563 ASP A N 1
ATOM 4227 C CA . ASP A 1 563 ? 24.233 3.626 -60.054 1.00 92.62 563 ASP A CA 1
ATOM 4228 C C . ASP A 1 563 ? 23.289 4.187 -58.981 1.00 92.62 563 ASP A C 1
ATOM 4230 O O . ASP A 1 563 ? 22.128 4.433 -59.294 1.00 92.62 563 ASP A O 1
ATOM 4234 N N . GLY A 1 564 ? 23.767 4.551 -57.787 1.00 91.62 564 GLY A N 1
ATOM 4235 C CA . GLY A 1 564 ? 22.961 5.246 -56.777 1.00 91.62 564 GLY A CA 1
ATOM 4236 C C . GLY A 1 564 ? 22.366 6.580 -57.250 1.00 91.62 564 GLY A C 1
ATOM 4237 O O . GLY A 1 564 ? 21.385 7.059 -56.680 1.00 91.62 564 GLY A O 1
ATOM 4238 N N . VAL A 1 565 ? 22.880 7.166 -58.338 1.00 94.50 565 VAL A N 1
ATOM 4239 C CA . VAL A 1 565 ? 22.257 8.309 -59.028 1.00 94.50 565 VAL A CA 1
ATOM 4240 C C . VAL A 1 565 ? 21.099 7.860 -59.914 1.00 94.50 565 VAL A C 1
ATOM 4242 O O . VAL A 1 565 ? 19.994 8.397 -59.826 1.00 94.50 565 VAL A O 1
ATOM 4245 N N . THR A 1 566 ? 21.334 6.893 -60.799 1.00 93.38 566 THR A N 1
ATOM 4246 C CA . THR A 1 566 ? 20.336 6.420 -61.771 1.00 93.38 566 THR A CA 1
ATOM 4247 C C . THR A 1 566 ? 19.256 5.551 -61.135 1.00 93.38 566 THR A C 1
ATOM 4249 O O . THR A 1 566 ? 18.128 5.523 -61.624 1.00 93.38 566 THR A O 1
ATOM 4252 N N . GLU A 1 567 ? 19.563 4.893 -60.027 1.00 93.38 567 GLU A N 1
ATOM 4253 C CA . GLU A 1 567 ? 18.669 4.025 -59.270 1.00 93.38 567 GLU A CA 1
ATOM 4254 C C . GLU A 1 567 ? 18.060 4.711 -58.038 1.00 93.38 567 GLU A C 1
ATOM 4256 O O . GLU A 1 567 ? 17.331 4.082 -57.267 1.00 93.38 567 GLU A O 1
ATOM 4261 N N . ALA A 1 568 ? 18.290 6.017 -57.857 1.00 93.12 568 ALA A N 1
ATOM 4262 C CA . ALA A 1 568 ? 17.607 6.796 -56.831 1.00 93.12 568 ALA A CA 1
ATOM 4263 C C . ALA A 1 568 ? 16.082 6.705 -57.011 1.00 93.12 568 ALA A C 1
ATOM 4265 O O . ALA A 1 568 ? 15.558 6.909 -58.110 1.00 93.12 568 ALA A O 1
ATOM 4266 N N . MET A 1 569 ? 15.357 6.419 -55.927 1.00 93.81 569 MET A N 1
ATOM 4267 C CA . MET A 1 569 ? 13.910 6.194 -55.956 1.00 93.81 569 MET A CA 1
ATOM 4268 C C . MET A 1 569 ? 13.134 7.372 -55.379 1.00 93.81 569 MET A C 1
ATOM 4270 O O . MET A 1 569 ? 13.506 7.947 -54.358 1.00 93.81 569 MET A O 1
ATOM 4274 N N . ASN A 1 570 ? 12.002 7.692 -56.002 1.00 92.88 570 ASN A N 1
ATOM 4275 C CA . ASN A 1 570 ? 10.997 8.558 -55.389 1.00 92.88 570 ASN A CA 1
ATOM 4276 C C . ASN A 1 570 ? 10.120 7.763 -54.385 1.00 92.88 570 ASN A C 1
ATOM 4278 O O . ASN A 1 570 ? 10.186 6.532 -54.347 1.00 92.88 570 ASN A O 1
ATOM 4282 N N . PRO A 1 571 ? 9.220 8.407 -53.611 1.00 91.94 571 PRO A N 1
ATOM 4283 C CA . PRO A 1 571 ? 8.348 7.711 -52.653 1.00 91.94 571 PRO A CA 1
ATOM 4284 C C . PRO A 1 571 ? 7.374 6.689 -53.270 1.00 91.94 571 PRO A C 1
ATOM 4286 O O . PRO A 1 571 ? 6.701 5.967 -52.537 1.00 91.94 571 PRO A O 1
ATO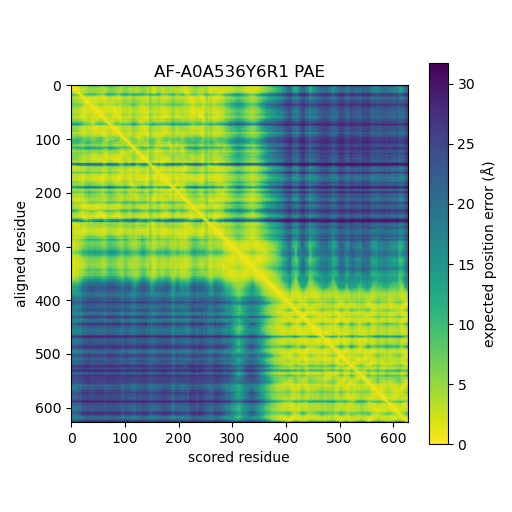M 4289 N N . ARG A 1 572 ? 7.255 6.642 -54.605 1.00 91.62 572 ARG A N 1
ATOM 4290 C CA . ARG A 1 572 ? 6.454 5.653 -55.345 1.00 91.62 572 ARG A CA 1
ATOM 4291 C C . ARG A 1 572 ? 7.284 4.454 -55.821 1.00 91.62 572 ARG A C 1
ATOM 4293 O O . ARG A 1 572 ? 6.715 3.552 -56.426 1.00 91.62 572 ARG A O 1
ATOM 4300 N N . GLY A 1 573 ? 8.592 4.436 -55.554 1.00 89.31 573 GLY A N 1
ATOM 4301 C CA . GLY A 1 573 ? 9.510 3.380 -55.987 1.00 89.31 573 GLY A CA 1
ATOM 4302 C C . GLY A 1 573 ? 9.948 3.485 -57.452 1.00 89.31 573 GLY A C 1
ATOM 4303 O O . GLY A 1 573 ? 10.461 2.516 -58.000 1.00 89.31 573 GLY A O 1
ATOM 4304 N N . GLU A 1 574 ? 9.737 4.627 -58.113 1.00 93.00 574 GLU A N 1
ATOM 4305 C CA . GLU A 1 574 ? 10.166 4.831 -59.503 1.00 93.00 574 GLU A CA 1
ATOM 4306 C C . GLU A 1 574 ? 11.624 5.314 -59.544 1.00 93.00 574 GLU A C 1
ATOM 4308 O O . GLU A 1 574 ? 11.966 6.281 -58.858 1.00 93.00 574 GLU A O 1
ATOM 4313 N N . LEU A 1 575 ? 12.461 4.695 -60.383 1.00 93.94 575 LEU A N 1
ATOM 4314 C CA . LEU A 1 575 ? 13.877 5.055 -60.549 1.00 93.94 575 LEU A CA 1
ATOM 4315 C C . LEU A 1 575 ? 14.053 6.417 -61.239 1.00 93.94 575 LEU A C 1
ATOM 4317 O O . LEU A 1 575 ? 13.282 6.776 -62.132 1.00 93.94 575 LEU A O 1
ATOM 4321 N N . TYR A 1 576 ? 15.103 7.148 -60.867 1.00 94.56 576 TYR A N 1
ATOM 4322 C CA . TYR A 1 576 ? 15.496 8.411 -61.493 1.00 94.56 576 TYR A CA 1
ATOM 4323 C C . TYR A 1 576 ? 15.850 8.213 -62.977 1.00 94.56 576 TYR A C 1
ATOM 4325 O O . TYR A 1 576 ? 15.300 8.868 -63.864 1.00 94.56 576 TYR A O 1
ATOM 4333 N N . GLY A 1 577 ? 16.703 7.230 -63.253 1.00 93.69 577 GLY A N 1
ATOM 4334 C CA . GLY A 1 577 ? 17.054 6.754 -64.582 1.00 93.69 577 GLY A CA 1
ATOM 4335 C C . GLY A 1 577 ? 17.958 7.685 -65.396 1.00 93.69 577 GLY A C 1
ATOM 4336 O O . GLY A 1 577 ? 18.021 8.902 -65.213 1.00 93.69 577 GLY A O 1
ATOM 4337 N N . ALA A 1 578 ? 18.622 7.092 -66.389 1.00 91.31 578 ALA A N 1
ATOM 4338 C CA . ALA A 1 578 ? 19.495 7.799 -67.326 1.00 91.31 578 ALA A CA 1
ATOM 4339 C C . ALA A 1 578 ? 18.833 8.985 -68.075 1.00 91.31 578 ALA A C 1
ATOM 4341 O O . ALA A 1 578 ? 19.502 10.005 -68.258 1.00 91.31 578 ALA A O 1
ATOM 4342 N N . PRO A 1 579 ? 17.547 8.936 -68.496 1.00 92.69 579 PRO A N 1
ATOM 4343 C CA . PRO A 1 579 ? 16.923 10.067 -69.189 1.00 92.69 579 PRO A CA 1
ATOM 4344 C C . PRO A 1 579 ? 16.865 11.348 -68.347 1.00 92.69 579 PRO A C 1
ATOM 4346 O O . PRO A 1 579 ? 17.059 12.440 -68.881 1.00 92.69 579 PRO A O 1
ATOM 4349 N N . ARG A 1 580 ? 16.623 11.228 -67.034 1.00 93.25 580 ARG A N 1
ATOM 4350 C CA . ARG A 1 580 ? 16.591 12.385 -66.129 1.00 93.25 580 ARG A CA 1
ATOM 4351 C C . ARG A 1 580 ? 17.984 12.926 -65.864 1.00 93.25 580 ARG A C 1
ATOM 4353 O O . ARG A 1 580 ? 18.156 14.138 -65.910 1.00 93.25 580 ARG A O 1
ATOM 4360 N N . LEU A 1 581 ? 18.972 12.045 -65.700 1.00 93.44 581 LEU A N 1
ATOM 4361 C CA . LEU A 1 581 ? 20.374 12.441 -65.569 1.00 93.44 581 LEU A CA 1
ATOM 4362 C C . LEU A 1 581 ? 20.824 13.311 -66.751 1.00 93.44 581 LEU A C 1
ATOM 4364 O O . LEU A 1 581 ? 21.365 14.397 -66.554 1.00 93.44 581 LEU A O 1
ATOM 4368 N N . LEU A 1 582 ? 20.540 12.880 -67.985 1.00 92.56 582 LEU A N 1
ATOM 4369 C CA . LEU A 1 582 ? 20.872 13.658 -69.183 1.00 92.56 582 LEU A CA 1
ATOM 4370 C C . LEU A 1 582 ? 20.112 14.991 -69.230 1.00 92.56 582 LEU A C 1
ATOM 4372 O O . LEU A 1 582 ? 20.692 16.016 -69.595 1.00 92.56 582 LEU A O 1
ATOM 4376 N N . ALA A 1 583 ? 18.838 15.005 -68.827 1.00 90.94 583 ALA A N 1
ATOM 4377 C CA . ALA A 1 583 ? 18.045 16.230 -68.756 1.00 90.94 583 ALA A CA 1
ATOM 4378 C C . ALA A 1 583 ? 18.594 17.222 -67.716 1.00 90.94 583 ALA A C 1
ATOM 4380 O O . ALA A 1 583 ? 18.700 18.410 -68.016 1.00 90.94 583 ALA A O 1
ATOM 4381 N N . ALA A 1 584 ? 18.997 16.747 -66.535 1.00 90.88 584 ALA A N 1
ATOM 4382 C CA . ALA A 1 584 ? 19.591 17.564 -65.479 1.00 90.88 584 ALA A CA 1
ATOM 4383 C C . ALA A 1 584 ? 20.940 18.154 -65.913 1.00 90.88 584 ALA A C 1
ATOM 4385 O O . ALA A 1 584 ? 21.177 19.353 -65.755 1.00 90.88 584 ALA A O 1
ATOM 4386 N N . LEU A 1 585 ? 21.792 17.340 -66.542 1.00 89.06 585 LEU A N 1
ATOM 4387 C CA . LEU A 1 585 ? 23.073 17.788 -67.090 1.00 89.06 585 LEU A CA 1
ATOM 4388 C C . LEU A 1 585 ? 22.889 18.824 -68.207 1.00 89.06 585 LEU A C 1
ATOM 4390 O O . LEU A 1 585 ? 23.590 19.834 -68.225 1.00 89.06 585 LEU A O 1
ATOM 4394 N N . THR A 1 586 ? 21.902 18.627 -69.086 1.00 87.88 586 THR A N 1
ATOM 4395 C CA . THR A 1 586 ? 21.558 19.583 -70.154 1.00 87.88 586 THR A CA 1
ATOM 4396 C C . THR A 1 586 ? 21.033 20.900 -69.578 1.00 87.88 586 THR A C 1
ATOM 4398 O O . THR A 1 586 ? 21.451 21.976 -70.000 1.00 87.88 586 THR A O 1
ATOM 4401 N N . ALA A 1 587 ? 20.139 20.824 -68.589 1.00 84.25 587 ALA A N 1
ATOM 4402 C CA . ALA A 1 587 ? 19.521 21.986 -67.956 1.00 84.25 587 ALA A CA 1
ATOM 4403 C C . ALA A 1 587 ? 20.501 22.807 -67.106 1.00 84.25 587 ALA A C 1
ATOM 4405 O O . ALA A 1 587 ? 20.281 24.003 -66.924 1.00 84.25 587 ALA A O 1
ATOM 4406 N N . SER A 1 588 ? 21.578 22.190 -66.602 1.00 80.50 588 SER A N 1
ATOM 4407 C CA . SER A 1 588 ? 22.583 22.882 -65.792 1.00 80.50 588 SER A CA 1
ATOM 4408 C C . SER A 1 588 ? 23.211 24.072 -66.527 1.00 80.50 588 SER A C 1
ATOM 4410 O O . SER A 1 588 ? 23.529 25.074 -65.889 1.00 80.50 588 SER A O 1
ATOM 4412 N N . GLY A 1 589 ? 23.401 23.972 -67.853 1.00 71.94 589 GLY A N 1
ATOM 4413 C CA . GLY A 1 589 ? 24.012 24.998 -68.713 1.00 71.94 589 GLY A CA 1
ATOM 4414 C C . GLY A 1 589 ? 25.458 25.381 -68.357 1.00 71.94 589 GLY A C 1
ATOM 4415 O O . GLY A 1 589 ? 26.119 26.076 -69.130 1.00 71.94 589 GLY A O 1
ATOM 4416 N N . SER A 1 590 ? 25.959 24.930 -67.207 1.00 76.44 590 SER A N 1
ATOM 4417 C CA . SER A 1 590 ? 27.299 25.182 -66.706 1.00 76.44 590 SER A CA 1
ATOM 4418 C C . SER A 1 590 ? 28.263 24.128 -67.225 1.00 76.44 590 SER A C 1
ATOM 4420 O O . SER A 1 590 ? 27.919 22.962 -67.403 1.00 76.44 590 SER A O 1
ATOM 4422 N N . ARG A 1 591 ? 29.502 24.554 -67.450 1.00 79.50 591 ARG A N 1
ATOM 4423 C CA . ARG A 1 591 ? 30.615 23.665 -67.797 1.00 79.50 591 ARG A CA 1
ATOM 4424 C C . ARG A 1 591 ? 31.571 23.471 -66.629 1.00 79.50 591 ARG A C 1
ATOM 4426 O O . ARG A 1 591 ? 32.514 22.709 -66.744 1.00 79.50 591 ARG A O 1
ATOM 4433 N N . GLU A 1 592 ? 31.373 24.176 -65.520 1.00 88.06 592 GLU A N 1
ATOM 4434 C CA . GLU A 1 592 ? 32.237 24.046 -64.352 1.00 88.06 592 GLU A CA 1
ATOM 4435 C C . GLU A 1 592 ? 31.927 22.733 -63.613 1.00 88.06 592 GLU A C 1
ATOM 4437 O O . GLU A 1 592 ? 30.777 22.555 -63.197 1.00 88.06 592 GLU A O 1
ATOM 4442 N N . PRO A 1 593 ? 32.909 21.829 -63.401 1.00 90.69 593 PRO A N 1
ATOM 4443 C CA . PRO A 1 593 ? 32.670 20.524 -62.778 1.00 90.69 593 PRO A CA 1
ATOM 4444 C C . PRO A 1 593 ? 31.882 20.597 -61.466 1.00 90.69 593 PRO A C 1
ATOM 4446 O O . PRO A 1 593 ? 30.915 19.863 -61.288 1.00 90.69 593 PRO A O 1
ATOM 4449 N N . GLN A 1 594 ? 32.200 21.556 -60.592 1.00 90.56 594 GLN A N 1
ATOM 4450 C CA . GLN A 1 594 ? 31.470 21.772 -59.340 1.00 90.56 594 GLN A CA 1
ATOM 4451 C C . GLN A 1 594 ? 29.977 22.055 -59.555 1.00 90.56 594 GLN A C 1
ATOM 4453 O O . GLN A 1 594 ? 29.127 21.526 -58.833 1.00 90.56 594 GLN A O 1
ATOM 4458 N N . ALA A 1 595 ? 29.651 22.919 -60.515 1.00 89.69 595 ALA A N 1
ATOM 4459 C CA . ALA A 1 595 ? 28.272 23.286 -60.809 1.00 89.69 595 ALA A CA 1
ATOM 4460 C C . ALA A 1 595 ? 27.514 22.116 -61.450 1.00 89.69 595 ALA A C 1
ATOM 4462 O O . ALA A 1 595 ? 26.348 21.899 -61.122 1.00 89.69 595 ALA A O 1
ATOM 4463 N N . VAL A 1 596 ? 28.191 21.332 -62.298 1.00 90.19 596 VAL A N 1
ATOM 4464 C CA . VAL A 1 596 ? 27.650 20.104 -62.899 1.00 90.19 596 VAL A CA 1
ATOM 4465 C C . VAL A 1 596 ? 27.289 19.090 -61.810 1.00 90.19 596 VAL A C 1
ATOM 4467 O O . VAL A 1 596 ? 26.147 18.632 -61.754 1.00 90.19 596 VAL A O 1
ATOM 4470 N N . LEU A 1 597 ? 28.211 18.806 -60.882 1.00 93.62 597 LEU A N 1
ATOM 4471 C CA . LEU A 1 597 ? 27.953 17.870 -59.783 1.00 93.62 597 LEU A CA 1
ATOM 4472 C C . LEU A 1 597 ? 26.833 18.355 -58.855 1.00 93.62 597 LEU A C 1
ATOM 4474 O O . LEU A 1 597 ? 25.975 17.572 -58.444 1.00 93.62 597 LEU A O 1
ATOM 4478 N N . ALA A 1 598 ? 26.814 19.652 -58.535 1.00 92.06 598 ALA A N 1
ATOM 4479 C CA . ALA A 1 598 ? 25.774 20.239 -57.698 1.00 92.06 598 ALA A CA 1
ATOM 4480 C C . ALA A 1 598 ? 24.385 20.156 -58.350 1.00 92.06 598 ALA A C 1
ATOM 4482 O O . ALA A 1 598 ? 23.414 19.860 -57.653 1.00 92.06 598 ALA A O 1
ATOM 4483 N N . ALA A 1 599 ? 24.292 20.379 -59.666 1.00 91.81 599 ALA A N 1
ATOM 4484 C CA . ALA A 1 599 ? 23.037 20.302 -60.409 1.00 91.81 599 ALA A CA 1
ATOM 4485 C C . ALA A 1 599 ? 22.452 18.883 -60.400 1.00 91.81 599 ALA A C 1
ATOM 4487 O O . ALA A 1 599 ? 21.270 18.721 -60.098 1.00 91.81 599 ALA A O 1
ATOM 4488 N N . VAL A 1 600 ? 23.278 17.861 -60.660 1.00 92.88 600 VAL A N 1
ATOM 4489 C CA . VAL A 1 600 ? 22.841 16.454 -60.618 1.00 92.88 600 VAL A CA 1
ATOM 4490 C C . VAL A 1 600 ? 22.389 16.072 -59.211 1.00 92.88 600 VAL A C 1
ATOM 4492 O O . VAL A 1 600 ? 21.287 15.560 -59.038 1.00 92.88 600 VAL A O 1
ATOM 4495 N N . ARG A 1 601 ? 23.193 16.378 -58.186 1.00 93.62 601 ARG A N 1
ATOM 4496 C CA . ARG A 1 601 ? 22.865 16.027 -56.797 1.00 93.62 601 ARG A CA 1
ATOM 4497 C C . ARG A 1 601 ? 21.561 16.666 -56.324 1.00 93.62 601 ARG A C 1
ATOM 4499 O O . ARG A 1 601 ? 20.763 16.016 -55.655 1.00 93.62 601 ARG A O 1
ATOM 4506 N N . GLU A 1 602 ? 21.346 17.937 -56.645 1.00 92.62 602 GLU A N 1
ATOM 4507 C CA . GLU A 1 602 ? 20.124 18.637 -56.250 1.00 92.62 602 GLU A CA 1
ATOM 4508 C C . GLU A 1 602 ? 18.892 18.084 -56.976 1.00 92.62 602 GLU A C 1
ATOM 4510 O O . GLU A 1 602 ? 17.831 17.947 -56.368 1.00 92.62 602 GLU A O 1
ATOM 4515 N N . ASP A 1 603 ? 19.019 17.716 -58.254 1.00 94.69 603 ASP A N 1
ATOM 4516 C CA . ASP A 1 603 ? 17.908 17.123 -58.998 1.00 94.69 603 ASP A CA 1
ATOM 4517 C C . ASP A 1 603 ? 17.553 15.716 -58.492 1.00 94.69 603 ASP A C 1
ATOM 4519 O O . ASP A 1 603 ? 16.373 15.421 -58.290 1.00 94.69 603 ASP A O 1
ATOM 4523 N N . VAL A 1 604 ? 18.558 14.891 -58.172 1.00 93.62 604 VAL A N 1
ATOM 4524 C CA . VAL A 1 604 ? 18.369 13.580 -57.526 1.00 93.62 604 VAL A CA 1
ATOM 4525 C C . VAL A 1 604 ? 17.679 13.735 -56.171 1.00 93.62 604 VAL A C 1
ATOM 4527 O O . VAL A 1 604 ? 16.676 13.070 -55.914 1.00 93.62 604 VAL A O 1
ATOM 4530 N N . ARG A 1 605 ? 18.141 14.659 -55.316 1.00 92.44 605 ARG A N 1
ATOM 4531 C CA . ARG A 1 605 ? 17.513 14.928 -54.009 1.00 92.44 605 ARG A CA 1
ATOM 4532 C C . ARG A 1 605 ? 16.067 15.394 -54.150 1.00 92.44 605 ARG A C 1
ATOM 4534 O O . ARG A 1 605 ? 15.193 14.932 -53.413 1.00 92.44 605 ARG A O 1
ATOM 4541 N N . ARG A 1 606 ? 15.794 16.278 -55.113 1.00 93.56 606 ARG A N 1
ATOM 4542 C CA . ARG A 1 606 ? 14.438 16.753 -55.411 1.00 93.56 606 ARG A CA 1
ATOM 4543 C C . ARG A 1 606 ? 13.535 15.616 -55.879 1.00 93.56 606 ARG A C 1
ATOM 4545 O O . ARG A 1 606 ? 12.376 15.568 -55.476 1.00 93.56 606 ARG A O 1
ATOM 4552 N N . TYR A 1 607 ? 14.056 14.716 -56.708 1.00 93.31 607 TYR A N 1
ATOM 4553 C CA . TYR A 1 607 ? 13.316 13.559 -57.198 1.00 93.31 607 TYR A CA 1
ATOM 4554 C C . TYR A 1 607 ? 13.027 12.538 -56.092 1.00 93.31 607 TYR A C 1
ATOM 4556 O O . TYR A 1 607 ? 11.895 12.065 -55.980 1.00 93.31 607 TYR A O 1
ATOM 4564 N N . ALA A 1 608 ? 14.018 12.251 -55.244 1.00 92.62 608 ALA A N 1
ATOM 4565 C CA . ALA A 1 608 ? 13.871 11.351 -54.106 1.00 92.62 608 ALA A CA 1
ATOM 4566 C C . ALA A 1 608 ? 12.845 11.867 -53.082 1.00 92.62 608 ALA A C 1
ATOM 4568 O O . ALA A 1 608 ? 12.176 11.075 -52.424 1.00 92.62 608 ALA A O 1
ATOM 4569 N N . ALA A 1 609 ? 12.672 13.191 -52.966 1.00 90.75 609 ALA A N 1
ATOM 4570 C CA . ALA A 1 609 ? 11.622 13.834 -52.169 1.00 90.75 609 ALA A CA 1
ATOM 4571 C C . ALA A 1 609 ? 11.543 13.339 -50.706 1.00 90.75 609 ALA A C 1
ATOM 4573 O O . ALA A 1 609 ? 10.459 13.215 -50.134 1.00 90.75 609 ALA A O 1
ATOM 4574 N N . GLY A 1 610 ? 12.702 13.057 -50.100 1.00 86.00 610 GLY A N 1
ATOM 4575 C CA . GLY A 1 610 ? 12.812 12.555 -48.726 1.00 86.00 610 GLY A CA 1
ATOM 4576 C C . GLY A 1 610 ? 12.671 11.037 -48.573 1.00 86.00 610 GLY A C 1
ATOM 4577 O O . GLY A 1 610 ? 12.636 10.565 -47.438 1.00 86.00 610 GLY A O 1
ATOM 4578 N N . ALA A 1 611 ? 12.592 10.276 -49.671 1.00 88.06 611 ALA A N 1
ATOM 4579 C CA . ALA A 1 611 ? 12.753 8.825 -49.639 1.00 88.06 611 ALA A CA 1
ATOM 4580 C C . ALA A 1 611 ? 14.152 8.440 -49.121 1.00 88.06 611 ALA A C 1
ATOM 4582 O O . ALA A 1 611 ? 15.123 9.175 -49.321 1.00 88.06 611 ALA A O 1
ATOM 4583 N N . GLU A 1 612 ? 14.243 7.295 -48.440 1.00 85.81 612 GLU A N 1
ATOM 4584 C CA . GLU A 1 612 ? 15.517 6.758 -47.955 1.00 85.81 612 GLU A CA 1
ATOM 4585 C C . GLU A 1 612 ? 16.429 6.427 -49.145 1.00 85.81 612 GLU A C 1
ATOM 4587 O O . GLU A 1 612 ? 15.981 5.847 -50.136 1.00 85.81 612 GLU A O 1
ATOM 4592 N N . GLN A 1 613 ? 17.699 6.825 -49.055 1.00 87.81 613 GLN A N 1
ATOM 4593 C CA . GLN A 1 613 ? 18.678 6.612 -50.115 1.00 87.81 613 GLN A CA 1
ATOM 4594 C C . GLN A 1 613 ? 18.901 5.108 -50.321 1.00 87.81 613 GLN A C 1
ATOM 4596 O O . GLN A 1 613 ? 19.246 4.386 -49.385 1.00 87.81 613 GLN A O 1
ATOM 4601 N N . SER A 1 614 ? 18.674 4.641 -51.549 1.00 83.75 614 SER A N 1
ATOM 4602 C CA . SER A 1 614 ? 18.778 3.226 -51.903 1.00 83.75 614 SER A CA 1
ATOM 4603 C C . SER A 1 614 ? 20.228 2.768 -51.977 1.00 83.75 614 SER A C 1
ATOM 4605 O O . SER A 1 614 ? 20.520 1.706 -51.432 1.00 83.75 614 SER A O 1
ATOM 4607 N N . ASP A 1 615 ? 21.120 3.555 -52.585 1.00 91.62 615 ASP A N 1
ATOM 4608 C CA . ASP A 1 615 ? 22.551 3.252 -52.730 1.00 91.62 615 ASP A CA 1
ATOM 4609 C C . ASP A 1 615 ? 23.460 4.477 -52.621 1.00 91.62 615 ASP A C 1
ATOM 4611 O O . ASP A 1 615 ? 22.976 5.610 -52.628 1.00 91.62 615 ASP A O 1
ATOM 4615 N N . ASP A 1 616 ? 24.765 4.257 -52.477 1.00 93.19 616 ASP A N 1
ATOM 4616 C CA . ASP A 1 616 ? 25.755 5.331 -52.398 1.00 93.19 616 ASP A CA 1
ATOM 4617 C C . ASP A 1 616 ? 25.726 6.219 -53.654 1.00 93.19 616 ASP A C 1
ATOM 4619 O O . ASP A 1 616 ? 25.569 5.754 -54.777 1.00 93.19 616 ASP A O 1
ATOM 4623 N N . VAL A 1 617 ? 25.846 7.535 -53.465 1.00 94.31 617 VAL A N 1
ATOM 4624 C CA . VAL A 1 617 ? 25.806 8.506 -54.566 1.00 94.31 617 VAL A CA 1
ATOM 4625 C C . VAL A 1 617 ? 27.201 9.062 -54.791 1.00 94.31 617 VAL A C 1
ATOM 4627 O O . VAL A 1 617 ? 27.675 9.896 -54.014 1.00 94.31 617 VAL A O 1
ATOM 4630 N N . THR A 1 618 ? 27.828 8.654 -55.891 1.00 96.12 618 THR A N 1
ATOM 4631 C CA . THR A 1 618 ? 29.154 9.116 -56.303 1.00 96.12 618 THR A CA 1
ATOM 4632 C C . THR A 1 618 ? 29.106 9.794 -57.654 1.00 96.12 618 THR A C 1
ATOM 4634 O O . THR A 1 618 ? 28.445 9.347 -58.587 1.00 96.12 618 THR A O 1
ATOM 4637 N N . LEU A 1 619 ? 29.813 10.913 -57.756 1.00 96.12 619 LEU A N 1
ATOM 4638 C CA . LEU A 1 619 ? 29.892 11.742 -58.944 1.00 96.12 619 LEU A CA 1
ATOM 4639 C C . LEU A 1 619 ? 31.336 12.207 -59.134 1.00 96.12 619 LEU A C 1
ATOM 4641 O O . LEU A 1 619 ? 31.929 12.758 -58.208 1.00 96.12 619 LEU A O 1
ATOM 4645 N N . VAL A 1 620 ? 31.887 12.064 -60.336 1.00 97.31 620 VAL A N 1
ATOM 4646 C CA . VAL A 1 620 ? 33.196 12.616 -60.714 1.00 97.31 620 VAL A CA 1
ATOM 4647 C C . VAL A 1 620 ? 33.069 13.318 -62.051 1.00 97.31 620 VAL A C 1
ATOM 4649 O O . VAL A 1 620 ? 32.572 12.737 -63.009 1.00 97.31 620 VAL A O 1
ATOM 4652 N N . CYS A 1 621 ? 33.520 14.566 -62.135 1.00 96.19 621 CYS A N 1
ATOM 4653 C CA . CYS A 1 621 ? 33.477 15.341 -63.368 1.00 96.19 621 CYS A CA 1
ATOM 4654 C C . CYS A 1 621 ? 34.845 15.940 -63.678 1.00 96.19 621 CYS A C 1
ATOM 4656 O O . CYS A 1 621 ? 35.442 16.608 -62.835 1.00 96.19 621 CYS A O 1
ATOM 4658 N N . VAL A 1 622 ? 35.310 15.737 -64.909 1.00 95.81 622 VAL A N 1
ATOM 4659 C CA . VAL A 1 622 ? 36.542 16.319 -65.448 1.00 95.81 622 VAL A CA 1
ATOM 4660 C C . VAL A 1 622 ? 36.216 17.194 -66.653 1.00 95.81 622 VAL A C 1
ATOM 4662 O O . VAL A 1 622 ? 35.428 16.801 -67.511 1.00 95.81 622 VAL A O 1
ATOM 4665 N N . ARG A 1 623 ? 36.824 18.377 -66.728 1.00 94.94 623 ARG A N 1
ATOM 4666 C CA . ARG A 1 623 ? 36.760 19.290 -67.875 1.00 94.94 623 ARG A CA 1
ATOM 4667 C C . ARG A 1 623 ? 38.167 19.580 -68.380 1.00 94.94 623 ARG A C 1
ATOM 4669 O O . ARG A 1 623 ? 39.049 19.860 -67.572 1.00 94.94 623 ARG A O 1
ATOM 4676 N N . LEU A 1 624 ? 38.356 19.585 -69.698 1.00 93.56 624 LEU A N 1
ATOM 4677 C CA . LEU A 1 624 ? 39.574 20.114 -70.315 1.00 93.56 624 LEU A CA 1
ATOM 4678 C C . LEU A 1 624 ? 39.471 21.640 -70.456 1.00 93.56 624 LEU A C 1
ATOM 4680 O O . LEU A 1 624 ? 38.494 22.138 -71.009 1.00 93.56 624 LEU A O 1
ATOM 4684 N N . GLU A 1 625 ? 40.465 22.388 -69.982 1.00 90.00 625 GLU A N 1
ATOM 4685 C CA . GLU A 1 625 ? 40.456 23.854 -70.066 1.00 90.00 625 GLU A CA 1
ATOM 4686 C C . GLU A 1 625 ? 40.851 24.345 -71.468 1.00 90.00 625 GLU A C 1
ATOM 4688 O O . GLU A 1 625 ? 41.744 23.792 -72.121 1.00 90.00 625 GLU A O 1
ATOM 4693 N N . SER A 1 626 ? 40.212 25.421 -71.930 1.00 80.75 626 SER A N 1
ATOM 4694 C CA . SER A 1 626 ? 40.688 26.185 -73.084 1.00 80.75 626 SER A CA 1
ATOM 4695 C C . SER A 1 626 ? 41.993 26.910 -72.742 1.00 80.75 626 SER A C 1
ATOM 4697 O O . SER A 1 626 ? 42.071 27.569 -71.706 1.00 80.75 626 SER A O 1
ATOM 4699 N N . ARG A 1 627 ? 43.007 26.791 -73.606 1.00 60.25 627 ARG A N 1
ATOM 4700 C CA . ARG A 1 627 ? 44.298 27.481 -73.444 1.00 60.25 627 ARG A CA 1
ATOM 4701 C C . ARG A 1 627 ? 44.193 28.999 -73.474 1.00 60.25 627 ARG A C 1
ATOM 4703 O O . ARG A 1 627 ? 43.399 29.511 -74.293 1.00 60.25 627 ARG A O 1
#

pLDDT: mean 91.18, std 6.24, range [52.91, 98.25]